Protein 6G4J (pdb70)

Sequence (395 aa):
MMNDALTSLACSLKPGTTIKGKWNGNTYTLRKQLGKGANGIVYLAETSDGHVALKVSDDSSLSSITSEVNVLKSFSKAQSVTMGPSFFDTDDAYIPSANTKVSSFYAMEYIKGPLLLKYVSSDKGAEWIPVLMIQLLSSSLSVLHQQGWIFGDLKPDNLIVTGPPARIRCIDVGGTTKEGRAIKEYTEFYDRGYWGYGTRKAEPSYDLFAVAMIMINSVHKKEFKKTNQPKEQLRSLIEGNPLLQKYKKALFSALNGDYQSADEMKKDMLDAGQKAAQPEKVEMYIKNLQDDSSAVVRDYAAAALGKIGDERAVEPLIKALKDEDEYVRQSAAWALGEIGDERAVEPLIKALKDEDPSSVRLTAAEALGQIGGERVRAAMEKLAETGTGFARKVAVNYLETH

Organism: Bacillus subtilis (strain 168) (NCBI:txid224308)

InterPro domains:
  IPR000719 Protein kinase domain [PF00069] (28-239)
  IPR000719 Protein kinase domain [PS50011] (28-286)
  IPR000719 Protein kinase domain [SM00220] (28-265)
  IPR011009 Protein kinase-like domain superfamily [SSF56112] (14-235)
  IPR017441 Protein kinase, ATP binding site [PS00107] (34-55)

Secondary structure (DSSP, 8-state):
--SHHHHHHHHH--TT-EEE-TTT--EEEEEEEEEEETTEEEEEEEETTEEEEEEEES-HHHHHHHHHHHHHHHTSSS--SSPPEEEEEEEEETTTTEEEEEEEE------BHHHHHHHH-TTHHHHHHHHHHHHHHHHHHTTEE--S--GGGEEEETTTTEEEES--TT-EETTSB-----GGG-TTTTTS---B-SHHHHHHHHHHHHHHHHH-S-----S-HHHHHHHHHHTSHHHHHTHHHHHHHHHT--SSHHHHHHHHHHHHHHHH-/-HHHHHHHHHTT-S-HHHHHHHHHHHHHH--GGGHHHHHHHTT-SSHHHHHHHHHHHHHH--GGGHHHHHHGGG-SSHHHHHHHHHHHHHH-SHHHHHHHHHHHHH--HHHHHHHHHHHHT-

B-factor: mean 32.66, std 12.81, range [15.78, 97.28]

GO terms:
  GO:0005515 protein binding (F, IPI)

Radius of gyration: 22.56 Å; Cα contacts (8 Å, |Δi|>4): 741; chains: 2; bounding box: 68×43×57 Å

Foldseek 3Di:
DPDPLQVLVVVQDDQQDWWAFPPPGWIWGFHAWDDDDPLFTWTFTAGPVGTWIKGKDLDPVQQVVQLVLLVLQVPDPDHAQEWHWDDKGWTQRVSSRGIMIMTTTHDDDAAFLLVVCVVPHLVCLLVQLLRNLVRQQSSVVVQKFQQADARVQWGWDDVVTHIHGNDSGQTDGQQDFRDDYDLLQALVNLPQDGRGRAQLRNLSSSLSRSLCSVVVDGDHADPCSVVVVVCSQCPDPVSVLLVVLSVCSSNVVDRGSVVSSVSSVVSVVVVVD/DCVLVVLLVQCVPPDPVSVLVSLQVLLVVLDPVCLVSLLVQCPPPDPSSVLSSLLSNLSNLPCVCLVSLLVQCPPPDVSSNVSSLVSLVSNDDDVSLVVLVVCCVPHDDRSVVSSVVVNVVD

Nearest PDB structures (foldseek):
  6g4j-assembly1_A  TM=1.004E+00  e=1.255E-56  Bacillus subtilis subsp. subtilis str. 168
  6vvg-assembly1_B  TM=7.452E-01  e=2.975E-10  Cydia pomonella granulosis virus (isolate Mexican)
  4n4s-assembly1_A  TM=6.468E-01  e=3.970E-10  Rattus norvegicus
  4h3p-assembly1_A  TM=6.764E-01  e=4.483E-09  Homo sapiens
  4y46-assembly1_A  TM=5.915E-01  e=5.298E-10  Homo sapiens

Structure (mmCIF, N/CA/C/O backbone):
data_6G4J
#
_entry.id   6G4J
#
_cell.length_a   67.690
_cell.length_b   122.870
_cell.length_c   50.570
_cell.angle_alpha   90.000
_cell.angle_beta   90.000
_cell.angle_gamma   90.000
#
_symmetry.space_group_name_H-M   'P 21 21 2'
#
loop_
_entity.id
_entity.type
_entity.pdbx_description
1 polymer 'Probable serine/threonine-protein kinase YabT'
2 polymer 'alphaREP bE8'
3 water water
#
loop_
_atom_site.group_PDB
_atom_site.id
_atom_site.type_symbol
_atom_site.label_atom_id
_atom_site.label_alt_id
_atom_site.label_comp_id
_atom_site.label_asym_id
_atom_site.label_entity_id
_atom_site.label_seq_id
_atom_site.pdbx_PDB_ins_code
_atom_site.Cartn_x
_atom_site.Cartn_y
_atom_site.Cartn_z
_atom_site.occupancy
_atom_site.B_iso_or_equiv
_atom_site.auth_seq_id
_atom_site.auth_comp_id
_atom_site.auth_asym_id
_atom_site.auth_atom_id
_atom_site.pdbx_PDB_model_num
ATOM 1 N N . MET A 1 1 ? 3.781 14.677 7.857 1.00 59.25 1 MET A N 1
ATOM 2 C CA . MET A 1 1 ? 2.594 14.465 8.674 1.00 74.00 1 MET A CA 1
ATOM 3 C C . MET A 1 1 ? 2.505 15.467 9.822 1.00 77.53 1 MET A C 1
ATOM 4 O O . MET A 1 1 ? 2.921 15.185 10.941 1.00 82.87 1 MET A O 1
ATOM 9 N N . MET A 1 2 ? 1.976 16.648 9.543 1.00 73.19 2 MET A N 1
ATOM 10 C CA . MET A 1 2 ? 1.509 17.502 10.622 1.00 74.85 2 MET A CA 1
ATOM 11 C C . MET A 1 2 ? 0.153 18.110 10.259 1.00 75.32 2 MET A C 1
ATOM 12 O O . MET A 1 2 ? -0.807 17.994 11.032 1.00 79.86 2 MET A O 1
ATOM 17 N N . ASN A 1 3 ? 0.066 18.756 9.099 1.00 64.93 3 ASN A N 1
ATOM 18 C CA . ASN A 1 3 ? -1.214 19.291 8.665 1.00 69.73 3 ASN A CA 1
ATOM 19 C C . ASN A 1 3 ? -1.968 18.240 7.858 1.00 67.74 3 ASN A C 1
ATOM 20 O O . ASN A 1 3 ? -1.461 17.138 7.655 1.00 64.25 3 ASN A O 1
ATOM 25 N N . ASP A 1 4 ? -3.170 18.583 7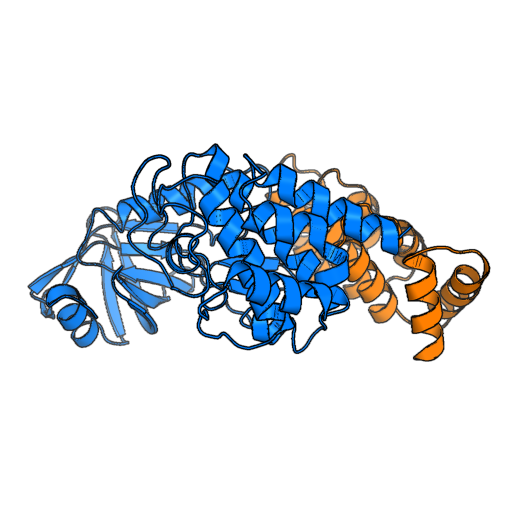.401 1.00 66.60 4 ASP A N 1
ATOM 26 C CA . ASP A 1 4 ? -3.992 17.653 6.628 1.00 65.75 4 ASP A CA 1
ATOM 27 C C . ASP A 1 4 ? -3.391 17.381 5.262 1.00 60.73 4 ASP A C 1
ATOM 28 O O . ASP A 1 4 ? -3.467 16.263 4.751 1.00 54.36 4 ASP A O 1
ATOM 33 N N . ALA A 1 5 ? -2.808 18.418 4.672 1.00 62.32 5 ALA A N 1
ATOM 34 C CA . ALA A 1 5 ? -2.231 18.318 3.338 1.00 61.94 5 ALA A CA 1
ATOM 35 C C . ALA A 1 5 ? -1.088 17.312 3.303 1.00 53.49 5 ALA A C 1
ATOM 36 O O . ALA A 1 5 ? -1.092 16.384 2.493 1.00 53.82 5 ALA A O 1
ATOM 38 N N . LEU A 1 6 ? -0.121 17.491 4.196 1.00 55.47 6 LEU A N 1
ATOM 39 C CA . LEU A 1 6 ? 1.076 16.660 4.202 1.00 53.93 6 LEU A CA 1
ATOM 40 C C . LEU A 1 6 ? 0.751 15.222 4.587 1.00 52.69 6 LEU A C 1
ATOM 41 O O . LEU A 1 6 ? 1.331 14.282 4.042 1.00 53.50 6 LEU A O 1
ATOM 46 N N . THR A 1 7 ? -0.177 15.047 5.522 1.00 55.48 7 THR A N 1
ATOM 47 C CA . THR A 1 7 ? -0.558 13.701 5.938 1.00 50.75 7 THR A CA 1
ATOM 48 C C . THR A 1 7 ? -1.285 12.984 4.803 1.00 49.78 7 THR A C 1
ATOM 49 O O . THR A 1 7 ? -1.065 11.794 4.572 1.00 50.81 7 THR A O 1
ATOM 53 N N . SER A 1 8 ? -2.141 13.714 4.091 1.00 49.00 8 SER A N 1
ATOM 54 C CA . SER A 1 8 ? -2.824 13.166 2.920 1.00 53.85 8 SER A CA 1
ATOM 55 C C . SER A 1 8 ? -1.822 12.857 1.813 1.00 51.29 8 SER A C 1
ATOM 56 O O . SER A 1 8 ? -1.967 11.868 1.097 1.00 51.17 8 SER A O 1
ATOM 59 N N . LEU A 1 9 ? -0.812 13.713 1.677 1.00 54.20 9 LEU A N 1
ATOM 60 C CA . LEU A 1 9 ? 0.285 13.478 0.738 1.00 51.89 9 LEU A CA 1
ATOM 61 C C . LEU A 1 9 ? 1.014 12.186 1.064 1.00 45.17 9 LEU A C 1
ATOM 62 O O . LEU A 1 9 ? 1.275 11.365 0.185 1.00 51.96 9 LEU A O 1
ATOM 67 N N . ALA A 1 10 ? 1.348 12.027 2.339 1.00 44.32 10 ALA A N 1
ATOM 68 C CA . ALA A 1 10 ? 2.062 10.856 2.820 1.00 48.76 10 ALA A CA 1
ATOM 69 C C . ALA A 1 10 ? 1.316 9.562 2.506 1.00 51.12 10 ALA A C 1
ATOM 70 O O . ALA A 1 10 ? 1.917 8.577 2.066 1.00 51.64 10 ALA A O 1
ATOM 72 N N . CYS A 1 11 ? 0.006 9.567 2.732 1.00 52.74 11 CYS A N 1
ATOM 73 C CA . CYS A 1 11 ? -0.811 8.396 2.439 1.00 52.50 11 CYS A CA 1
ATOM 74 C C . CYS A 1 11 ? -0.940 8.209 0.933 1.00 48.01 11 CYS A C 1
ATOM 75 O O . CYS A 1 11 ? -1.046 7.088 0.443 1.00 55.02 11 CYS A O 1
ATOM 78 N N . SER A 1 12 ? -0.908 9.317 0.201 1.00 49.96 12 SER A N 1
ATOM 79 C CA . SER A 1 12 ? -1.073 9.284 -1.248 1.00 51.94 12 SER A CA 1
ATOM 80 C C . SER A 1 12 ? 0.149 8.724 -1.979 1.00 52.69 12 SER A C 1
ATOM 81 O O . SER A 1 12 ? 0.020 7.850 -2.839 1.00 52.34 12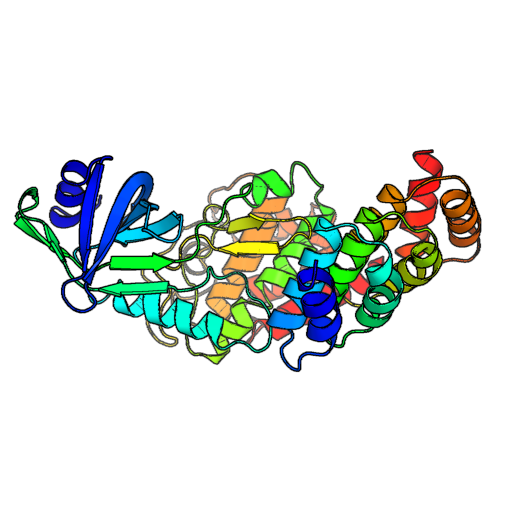 SER A O 1
ATOM 84 N N . LEU A 1 13 ? 1.331 9.230 -1.639 1.00 49.48 13 LEU A N 1
ATOM 85 C CA . LEU A 1 13 ? 2.552 8.863 -2.363 1.00 48.93 13 LEU A CA 1
ATOM 86 C C . LEU A 1 13 ? 3.060 7.479 -1.964 1.00 45.89 13 LEU A C 1
ATOM 87 O O . LEU A 1 13 ? 3.388 7.241 -0.806 1.00 52.63 13 LEU A O 1
ATOM 92 N N . LYS A 1 14 ? 3.123 6.576 -2.937 1.00 44.13 14 LYS A N 1
ATOM 93 C CA . LYS A 1 14 ? 3.526 5.195 -2.699 1.00 44.59 14 LYS A CA 1
ATOM 94 C C . LYS A 1 14 ? 4.777 4.861 -3.498 1.00 38.61 14 LYS A C 1
ATOM 95 O O . LYS A 1 14 ? 5.074 5.529 -4.484 1.00 37.58 14 LYS A O 1
ATOM 101 N N . PRO A 1 15 ? 5.530 3.836 -3.069 1.00 37.61 15 PRO A N 1
ATOM 102 C CA . PRO A 1 15 ? 6.573 3.317 -3.954 1.00 34.34 15 PRO A CA 1
ATOM 103 C C . PRO A 1 15 ? 5.980 2.975 -5.311 1.00 38.84 15 PRO A C 1
ATOM 104 O O . PRO A 1 15 ? 4.897 2.381 -5.377 1.00 37.48 15 PRO A O 1
ATOM 108 N N . GLY A 1 16 ? 6.661 3.376 -6.377 1.00 34.70 16 GLY A N 1
ATOM 109 C CA . GLY A 1 16 ? 6.129 3.215 -7.714 1.00 36.01 16 GLY A CA 1
ATOM 110 C C . GLY A 1 16 ? 5.469 4.474 -8.244 1.00 34.04 16 GLY A C 1
ATOM 111 O O . GLY A 1 16 ? 5.352 4.651 -9.454 1.00 37.13 16 GLY A O 1
ATOM 112 N N . THR A 1 17 ? 5.023 5.345 -7.345 1.00 36.44 17 THR A N 1
ATOM 113 C CA . THR A 1 17 ? 4.447 6.621 -7.760 1.00 35.14 17 THR A CA 1
ATOM 114 C C . THR A 1 17 ? 5.474 7.417 -8.551 1.00 36.18 17 THR A C 1
ATOM 115 O O . THR A 1 17 ? 6.651 7.471 -8.188 1.00 30.54 17 THR A O 1
ATOM 119 N N . THR A 1 18 ? 5.030 8.018 -9.644 1.00 35.31 18 THR A N 1
ATOM 120 C CA . THR A 1 18 ? 5.885 8.901 -10.406 1.00 30.64 18 THR A CA 1
ATOM 121 C C . THR A 1 18 ? 5.427 10.334 -10.219 1.00 37.41 18 THR A C 1
ATOM 122 O O . THR A 1 18 ? 4.227 10.621 -10.168 1.00 35.10 18 THR A O 1
ATOM 126 N N . ILE A 1 19 ? 6.400 11.223 -10.085 1.00 27.54 19 ILE A N 1
ATOM 127 C CA . ILE A 1 19 ? 6.135 12.645 -9.998 1.00 29.88 19 ILE A CA 1
ATOM 128 C C . ILE A 1 19 ? 6.885 13.311 -11.131 1.00 27.72 19 ILE A C 1
ATOM 129 O O . ILE A 1 19 ? 8.081 13.134 -11.260 1.00 28.52 19 ILE A O 1
ATOM 134 N N . LYS A 1 20 ? 6.169 14.049 -11.974 1.00 28.01 20 LYS A N 1
ATOM 135 C CA . LYS A 1 20 ? 6.810 14.772 -13.065 1.00 25.67 20 LYS A CA 1
ATOM 136 C C . LYS A 1 20 ? 6.730 16.266 -12.812 1.00 27.30 20 LYS A C 1
ATOM 137 O O . LYS A 1 20 ? 5.665 16.802 -12.496 1.00 27.27 20 LYS A O 1
ATOM 143 N N . GLY A 1 21 ? 7.869 16.934 -12.944 1.00 23.72 21 GLY A N 1
ATOM 144 C CA . GLY A 1 21 ? 7.936 18.365 -12.721 1.00 25.64 21 GLY A CA 1
ATOM 145 C C . GLY A 1 21 ? 7.194 19.131 -13.804 1.00 23.16 21 GLY A C 1
ATOM 146 O O . GLY A 1 21 ? 7.357 18.873 -15.000 1.00 24.53 21 GLY A O 1
ATOM 147 N N . LYS A 1 22 ? 6.374 20.075 -13.362 1.00 21.98 22 LYS A N 1
ATOM 148 C CA . LYS A 1 22 ? 5.570 20.922 -14.239 1.00 26.17 22 LYS A CA 1
ATOM 149 C C . LYS A 1 22 ? 6.395 21.763 -15.205 1.00 25.80 22 LYS A C 1
ATOM 150 O O . LYS A 1 22 ? 6.092 21.822 -16.407 1.00 29.51 22 LYS A O 1
ATOM 156 N N . TRP A 1 23 ? 7.432 22.416 -14.686 1.00 22.36 23 TRP A N 1
ATOM 157 C CA . TRP A 1 23 ? 8.204 23.383 -15.456 1.00 24.09 23 TRP A CA 1
ATOM 158 C C . TRP A 1 23 ? 9.392 22.798 -16.209 1.00 25.38 23 TRP A C 1
ATOM 159 O O . TRP A 1 23 ? 9.739 23.278 -17.287 1.00 26.53 23 TRP A O 1
ATOM 170 N N . ASN A 1 24 ? 10.045 21.793 -15.635 1.00 22.50 24 ASN A N 1
ATOM 171 C CA . ASN A 1 24 ? 11.286 21.274 -16.223 1.00 22.41 24 ASN A CA 1
ATOM 172 C C . ASN A 1 24 ? 11.104 19.880 -16.798 1.00 23.30 24 ASN A C 1
ATOM 173 O O . ASN A 1 24 ? 11.928 19.414 -17.596 1.00 26.76 24 ASN A O 1
ATOM 178 N N . GLY A 1 25 ? 10.061 19.194 -16.353 1.00 23.11 25 GLY A N 1
ATOM 179 C CA . GLY A 1 25 ? 9.644 17.948 -16.969 1.00 25.36 25 GLY A CA 1
ATOM 180 C C . GLY A 1 25 ? 10.411 16.710 -16.550 1.00 27.37 25 GLY A C 1
ATOM 181 O O . GLY A 1 25 ? 10.313 15.674 -17.205 1.00 28.65 25 GLY A O 1
ATOM 182 N N . ASN A 1 26 ? 11.174 16.800 -15.464 1.00 24.28 26 ASN A N 1
ATOM 183 C CA . ASN A 1 26 ? 11.863 15.613 -14.976 1.00 22.42 26 ASN A CA 1
ATOM 184 C C . ASN A 1 26 ? 10.931 14.667 -14.238 1.00 24.52 26 ASN A C 1
ATOM 185 O O . ASN A 1 26 ? 10.052 15.089 -13.484 1.00 22.95 26 ASN A O 1
ATOM 190 N N . THR A 1 27 ? 11.126 13.369 -14.455 1.00 26.44 27 THR A N 1
ATOM 191 C CA . THR A 1 27 ? 10.303 12.371 -13.790 1.00 25.18 27 THR A CA 1
ATOM 192 C C . THR A 1 27 ? 11.074 11.670 -12.676 1.00 26.84 27 THR A C 1
ATOM 193 O O . THR A 1 27 ? 12.220 11.244 -12.850 1.00 27.00 27 THR A O 1
ATOM 197 N N . TYR A 1 28 ? 10.423 11.577 -11.524 1.00 28.44 28 TYR A N 1
ATOM 198 C CA . TYR A 1 28 ? 10.990 10.936 -10.352 1.00 29.29 28 TYR A CA 1
ATOM 199 C C . TYR A 1 28 ? 10.088 9.781 -9.949 1.00 30.75 28 TYR A C 1
ATOM 200 O O . TYR A 1 28 ? 8.891 9.966 -9.745 1.00 30.06 28 TYR A O 1
ATOM 209 N N . THR A 1 29 ? 10.657 8.586 -9.850 1.00 27.56 29 THR A N 1
ATOM 210 C CA . THR A 1 29 ? 9.885 7.441 -9.385 1.00 28.55 29 THR A CA 1
ATOM 211 C C . THR A 1 29 ? 10.256 7.119 -7.946 1.00 28.59 29 THR A C 1
ATOM 212 O O . THR A 1 29 ? 11.409 6.783 -7.653 1.00 28.90 29 THR A O 1
ATOM 216 N N . LEU A 1 30 ? 9.279 7.241 -7.054 1.00 26.92 30 LEU A N 1
ATOM 217 C CA . LEU A 1 30 ? 9.505 7.035 -5.629 1.00 29.20 30 LEU A CA 1
ATOM 218 C C . LEU A 1 30 ? 9.833 5.574 -5.353 1.00 32.15 30 LEU A C 1
ATOM 219 O O . LEU A 1 30 ? 9.164 4.680 -5.868 1.00 33.46 30 LEU A O 1
ATOM 224 N N . ARG A 1 31 ? 10.860 5.338 -4.544 1.00 28.15 31 ARG A N 1
ATOM 225 C CA . ARG A 1 31 ? 11.265 3.971 -4.222 1.00 30.64 31 ARG A CA 1
ATOM 226 C C . ARG A 1 31 ? 10.935 3.625 -2.776 1.00 37.36 31 ARG A C 1
ATOM 227 O O . ARG A 1 31 ? 10.350 2.577 -2.503 1.00 40.37 31 ARG A O 1
ATOM 235 N N . LYS A 1 32 ? 11.293 4.506 -1.848 1.00 29.06 32 LYS A N 1
ATOM 236 C CA . LYS A 1 32 ? 10.908 4.319 -0.452 1.00 33.34 32 LYS A CA 1
ATOM 237 C C . LYS A 1 32 ? 10.970 5.631 0.312 1.00 31.13 32 LYS A C 1
ATOM 238 O O . LYS A 1 32 ? 11.721 6.537 -0.050 1.00 29.04 32 LYS A O 1
ATOM 244 N N . GLN A 1 33 ? 10.159 5.737 1.357 1.00 30.68 33 GLN A N 1
ATOM 245 C CA . GLN A 1 33 ? 10.165 6.930 2.188 1.00 30.70 33 GLN A CA 1
ATOM 246 C C . GLN A 1 33 ? 11.397 6.924 3.082 1.00 36.49 33 GLN A C 1
ATOM 247 O O . GLN A 1 33 ? 11.705 5.921 3.721 1.00 34.07 33 GLN A O 1
ATOM 253 N N . LEU A 1 34 ? 12.106 8.046 3.111 1.00 28.94 34 LEU A N 1
ATOM 254 C CA . LEU A 1 34 ? 13.271 8.202 3.974 1.00 28.60 34 LEU A CA 1
ATOM 255 C C . LEU A 1 34 ? 12.948 8.950 5.258 1.00 33.10 34 LEU A C 1
ATOM 256 O O . LEU A 1 34 ? 13.610 8.759 6.276 1.00 39.28 34 LEU A O 1
ATOM 261 N N . GLY A 1 35 ? 11.947 9.820 5.208 1.00 34.71 35 GLY A N 1
ATOM 262 C CA . GLY A 1 35 ? 11.695 10.726 6.315 1.00 38.76 35 GLY A CA 1
ATOM 263 C C . GLY A 1 35 ? 10.435 11.552 6.156 1.00 35.86 35 GLY A C 1
ATOM 264 O O . GLY A 1 35 ? 9.938 11.745 5.047 1.00 35.07 35 GLY A O 1
ATOM 265 N N . LYS A 1 36 ? 9.941 12.057 7.282 1.00 36.46 36 LYS A N 1
ATOM 266 C CA . LYS A 1 36 ? 8.605 12.627 7.377 1.00 44.46 36 LYS A CA 1
ATOM 267 C C . LYS A 1 36 ? 8.597 13.700 8.457 1.00 47.55 36 LYS A C 1
ATOM 268 O O . LYS A 1 36 ? 9.087 13.472 9.562 1.00 47.98 36 LYS A O 1
ATOM 274 N N . GLY A 1 37 ? 8.052 14.870 8.147 1.00 45.62 37 GLY A N 1
ATOM 275 C CA . GLY A 1 37 ? 8.050 15.957 9.112 1.00 50.21 37 GLY A CA 1
ATOM 276 C C . GLY A 1 37 ? 7.166 17.127 8.727 1.00 45.11 37 GLY A C 1
ATOM 277 O O . GLY A 1 37 ? 6.441 17.066 7.737 1.00 46.38 37 GLY A O 1
ATOM 278 N N . ALA A 1 38 ? 7.234 18.194 9.517 1.00 43.39 38 ALA A N 1
ATOM 279 C CA . ALA A 1 38 ? 6.420 19.384 9.289 1.00 45.17 38 ALA A CA 1
ATOM 280 C C . ALA A 1 38 ? 6.779 20.064 7.973 1.00 41.75 38 ALA A C 1
ATOM 281 O O . ALA A 1 38 ? 5.912 20.614 7.290 1.00 42.83 38 ALA A O 1
ATOM 283 N N . ASN A 1 39 ? 8.061 20.015 7.624 1.00 36.84 39 ASN A N 1
ATOM 284 C CA . ASN A 1 39 ? 8.575 20.661 6.421 1.00 34.10 39 ASN A CA 1
ATOM 285 C C . ASN A 1 39 ? 8.390 19.849 5.133 1.00 38.89 39 ASN A C 1
ATOM 286 O O . ASN A 1 39 ? 8.709 20.329 4.046 1.00 36.22 39 ASN A O 1
ATOM 291 N N . GLY A 1 40 ? 7.901 18.618 5.244 1.00 32.14 40 GLY A N 1
ATOM 292 C CA . GLY A 1 40 ? 7.700 17.800 4.063 1.00 28.95 40 GLY A CA 1
ATOM 293 C C . GLY A 1 40 ? 8.062 16.334 4.225 1.00 28.65 40 GLY A C 1
ATOM 294 O O . GLY A 1 40 ? 8.470 15.890 5.295 1.00 34.68 40 GLY A O 1
ATOM 295 N N . ILE A 1 41 ? 7.895 15.583 3.146 1.00 27.25 41 ILE A N 1
ATOM 296 C CA . ILE A 1 41 ? 8.203 14.158 3.133 1.00 27.73 41 ILE A CA 1
ATOM 297 C C . ILE A 1 41 ? 9.387 13.900 2.212 1.00 29.86 41 ILE A C 1
ATOM 298 O O . ILE A 1 41 ? 9.431 14.435 1.105 1.00 27.02 41 ILE A O 1
ATOM 303 N N . VAL A 1 42 ? 10.338 13.083 2.659 1.00 25.56 42 VAL A N 1
ATOM 304 C CA . VAL A 1 42 ? 11.527 12.804 1.860 1.00 24.60 42 VAL A CA 1
ATOM 305 C C . VAL A 1 42 ? 11.540 11.361 1.374 1.00 31.68 42 VAL A C 1
ATOM 306 O O . VAL A 1 42 ? 11.376 10.432 2.166 1.00 29.26 42 VAL A O 1
ATOM 310 N N . TYR A 1 43 ? 11.739 11.190 0.070 1.00 24.19 43 TYR A N 1
ATOM 311 C CA . TYR A 1 43 ? 11.802 9.868 -0.557 1.00 25.78 43 TYR A CA 1
ATOM 312 C C . TYR A 1 43 ? 13.140 9.592 -1.215 1.00 26.55 43 TYR A C 1
ATOM 313 O O . TYR A 1 43 ? 13.797 10.499 -1.714 1.00 24.72 43 TYR A O 1
ATOM 322 N N . LEU A 1 44 ? 13.531 8.324 -1.235 1.00 23.42 44 LEU A N 1
ATOM 323 C CA . LEU A 1 44 ? 14.499 7.873 -2.207 1.00 23.74 44 LEU A CA 1
ATOM 324 C C . LEU A 1 44 ? 13.765 7.745 -3.525 1.00 25.85 44 LEU A C 1
ATOM 325 O O . LEU A 1 44 ? 12.738 7.065 -3.598 1.00 28.59 44 LEU A O 1
ATOM 330 N N . ALA A 1 45 ? 14.263 8.414 -4.557 1.00 22.49 45 ALA A N 1
ATOM 331 C CA . ALA A 1 45 ? 13.582 8.390 -5.847 1.00 24.12 45 ALA A CA 1
ATOM 332 C C . ALA A 1 45 ? 14.551 8.076 -6.956 1.00 27.21 45 ALA A C 1
ATOM 333 O O . ALA A 1 45 ? 15.727 8.431 -6.886 1.00 27.20 45 ALA A O 1
ATOM 335 N N . GLU A 1 46 ? 14.050 7.410 -7.989 1.00 28.09 46 GLU A N 1
ATOM 336 C CA . GLU A 1 46 ? 14.886 7.057 -9.115 1.00 34.07 46 GLU A CA 1
ATOM 337 C C . GLU A 1 46 ? 14.610 7.980 -10.284 1.00 31.81 46 GLU A C 1
ATOM 338 O O . GLU A 1 46 ? 13.456 8.333 -10.552 1.00 32.45 46 GLU A O 1
ATOM 344 N N . THR A 1 47 ? 15.687 8.381 -10.955 1.00 33.53 47 THR A N 1
ATOM 345 C CA . THR A 1 47 ? 15.621 9.163 -12.176 1.00 34.98 47 THR A CA 1
ATOM 346 C C . THR A 1 47 ? 16.223 8.344 -13.311 1.00 39.73 47 THR A C 1
ATOM 347 O O . THR A 1 47 ? 16.660 7.216 -13.099 1.00 41.27 47 THR A O 1
ATOM 351 N N . SER A 1 48 ? 16.267 8.908 -14.510 1.00 44.14 48 SER A N 1
ATOM 352 C CA . SER A 1 48 ? 16.931 8.227 -15.614 1.00 47.92 48 SER A CA 1
ATOM 353 C C . SER A 1 48 ? 18.446 8.222 -15.413 1.00 51.08 48 SER A C 1
ATOM 354 O O . SER A 1 48 ? 19.152 7.416 -16.013 1.00 60.60 48 SER A O 1
ATOM 357 N N . ASP A 1 49 ? 18.941 9.116 -14.560 1.00 48.85 49 ASP A N 1
ATOM 358 C CA . ASP A 1 49 ? 20.379 9.249 -14.341 1.00 52.98 49 ASP A CA 1
ATOM 359 C C . ASP A 1 49 ? 20.847 8.719 -12.985 1.00 49.37 49 ASP A C 1
ATOM 360 O O . ASP A 1 49 ? 21.967 9.000 -12.566 1.00 57.59 49 ASP A O 1
ATOM 365 N N . GLY A 1 50 ? 20.001 7.959 -12.301 1.00 39.85 50 GLY A N 1
ATOM 366 C CA . GLY A 1 50 ? 20.375 7.403 -11.013 1.00 39.57 50 GLY A CA 1
ATOM 367 C C . GLY A 1 50 ? 19.369 7.678 -9.912 1.00 36.67 50 GLY A C 1
ATOM 368 O O . GLY A 1 50 ? 18.167 7.733 -10.162 1.00 44.57 50 GLY A O 1
ATOM 369 N N . HIS A 1 51 ? 19.856 7.845 -8.689 1.00 35.85 51 HIS A N 1
ATOM 370 C CA . HIS A 1 51 ? 18.964 8.042 -7.555 1.00 32.45 51 HIS A CA 1
ATOM 371 C C . HIS A 1 51 ? 19.184 9.396 -6.890 1.00 28.13 51 HIS A C 1
ATOM 372 O O . HIS A 1 51 ? 20.281 9.960 -6.934 1.00 29.79 51 HIS A O 1
ATOM 379 N N . VAL A 1 52 ? 18.120 9.924 -6.295 1.00 25.72 52 VAL A N 1
ATOM 380 C CA . VAL A 1 52 ? 18.183 11.190 -5.579 1.00 23.41 52 VAL A CA 1
ATOM 381 C C . VAL A 1 52 ? 17.349 11.089 -4.320 1.00 23.11 52 VAL A C 1
ATOM 382 O O . VAL A 1 52 ? 16.517 10.182 -4.181 1.00 23.62 52 VAL A O 1
ATOM 386 N N . ALA A 1 53 ? 17.561 12.019 -3.397 1.00 20.54 53 ALA A N 1
ATOM 387 C CA . ALA A 1 53 ? 16.592 12.220 -2.326 1.00 22.03 53 ALA A CA 1
ATOM 388 C C . ALA A 1 53 ? 15.652 13.332 -2.763 1.00 23.49 53 ALA A C 1
ATOM 389 O O . ALA A 1 53 ? 16.094 14.403 -3.187 1.00 22.79 53 ALA A O 1
ATOM 391 N N . LEU A 1 54 ? 14.360 13.051 -2.677 1.00 20.82 54 LEU A N 1
ATOM 392 C CA . LEU A 1 54 ? 13.319 13.966 -3.137 1.00 19.82 54 LEU A CA 1
ATOM 393 C C . LEU A 1 54 ? 12.471 14.442 -1.964 1.00 21.63 54 LEU A C 1
ATOM 394 O O . LEU A 1 54 ? 11.862 13.628 -1.274 1.00 24.26 54 LEU A O 1
ATOM 399 N N . LYS A 1 55 ? 12.442 15.751 -1.718 1.00 22.07 55 LYS A N 1
ATOM 400 C CA . LYS A 1 55 ? 11.608 16.285 -0.639 1.00 21.90 55 LYS A CA 1
ATOM 401 C C . LYS A 1 55 ? 10.378 16.926 -1.244 1.00 21.40 55 LYS A C 1
ATOM 402 O O . LYS A 1 55 ? 10.505 17.729 -2.166 1.00 21.05 55 LYS A O 1
ATOM 408 N N . VAL A 1 56 ? 9.197 16.560 -0.737 1.00 22.57 56 VAL A N 1
ATOM 409 C CA . VAL A 1 56 ? 7.925 17.005 -1.298 1.00 24.22 56 VAL A CA 1
ATOM 410 C C . VAL A 1 56 ? 7.106 17.687 -0.205 1.00 24.06 56 VAL A C 1
ATOM 411 O O . VAL A 1 56 ? 7.049 17.193 0.919 1.00 25.30 56 VAL A O 1
ATOM 415 N N . SER A 1 57 ? 6.505 18.829 -0.531 1.00 22.09 57 SER A N 1
ATOM 416 C CA . SER A 1 57 ? 5.621 19.529 0.400 1.00 25.20 57 SER A CA 1
ATOM 417 C C . SER A 1 57 ? 4.489 20.225 -0.329 1.00 26.49 57 SER A C 1
ATOM 418 O O . SER A 1 57 ? 4.574 20.481 -1.527 1.00 26.74 57 SER A O 1
ATOM 421 N N . ASP A 1 58 ? 3.426 20.541 0.403 1.00 28.31 58 ASP A N 1
ATOM 422 C CA . ASP A 1 58 ? 2.390 21.402 -0.135 1.00 29.89 58 ASP A CA 1
ATOM 423 C C . ASP A 1 58 ? 2.801 22.870 0.009 1.00 28.44 58 ASP A C 1
ATOM 424 O O . ASP A 1 58 ? 2.184 23.757 -0.572 1.00 32.89 58 ASP A O 1
ATOM 429 N N . ASP A 1 59 ? 3.851 23.123 0.778 1.00 26.71 59 ASP A N 1
ATOM 430 C CA . ASP A 1 59 ? 4.273 24.488 1.068 1.00 26.58 59 ASP A CA 1
ATOM 431 C C . ASP A 1 59 ? 5.419 24.925 0.156 1.00 26.67 59 ASP A C 1
ATOM 432 O O . ASP A 1 59 ? 6.582 24.655 0.450 1.00 26.44 59 ASP A O 1
ATOM 437 N N . SER A 1 60 ? 5.076 25.617 -0.930 1.00 28.08 60 SER A N 1
ATOM 438 C CA A SER A 1 60 ? 6.066 26.086 -1.897 0.65 25.76 60 SER A CA 1
ATOM 439 C CA B SER A 1 60 ? 6.064 26.077 -1.897 0.35 25.80 60 SER A CA 1
ATOM 440 C C . SER A 1 60 ? 7.073 27.041 -1.275 1.00 27.46 60 SER A C 1
ATOM 441 O O . SER A 1 60 ? 8.226 27.085 -1.682 1.00 23.41 60 SER A O 1
ATOM 446 N N . LEU A 1 61 ? 6.634 27.824 -0.295 1.00 24.16 61 LEU A N 1
ATOM 447 C CA . LEU A 1 61 ? 7.528 28.772 0.343 1.00 23.97 61 LEU A CA 1
ATOM 448 C C . LEU A 1 61 ? 8.673 28.069 1.063 1.00 23.54 61 LEU A C 1
ATOM 449 O O . LEU A 1 61 ? 9.823 28.503 0.964 1.00 23.53 61 LEU A O 1
ATOM 454 N N . SER A 1 62 ? 8.370 26.995 1.794 1.00 24.37 62 SER A N 1
ATOM 455 C CA A SER A 1 62 ? 9.428 26.318 2.543 0.65 22.76 62 SER A CA 1
ATOM 456 C CA B SER A 1 62 ? 9.384 26.253 2.542 0.35 22.83 62 SER A CA 1
ATOM 457 C C . SER A 1 62 ? 10.333 25.532 1.595 1.00 21.17 62 SER A C 1
ATOM 458 O O . SER A 1 62 ? 11.536 25.463 1.820 1.00 20.35 62 SER A O 1
ATOM 463 N N . ILE A 1 63 ? 9.764 24.980 0.525 1.00 22.98 63 ILE A N 1
ATOM 464 C CA . ILE A 1 63 ? 10.567 24.303 -0.491 1.00 20.77 63 ILE A CA 1
ATOM 465 C C . ILE A 1 63 ? 11.549 25.287 -1.117 1.00 20.04 63 ILE A C 1
ATOM 466 O O . ILE A 1 63 ? 12.745 24.998 -1.212 1.00 21.50 63 ILE A O 1
ATOM 471 N N . THR A 1 64 ? 11.070 26.468 -1.505 1.00 20.27 64 THR A N 1
ATOM 472 C CA . THR A 1 64 ? 11.960 27.472 -2.090 1.00 20.31 64 THR A CA 1
ATOM 473 C C . THR A 1 64 ? 13.064 27.904 -1.137 1.00 16.42 64 THR A C 1
ATOM 474 O O . THR A 1 64 ? 14.225 28.058 -1.535 1.00 21.49 64 THR A O 1
ATOM 478 N N . SER A 1 65 ? 12.695 28.091 0.130 1.00 20.10 65 SER A N 1
ATOM 479 C CA . SER A 1 65 ? 13.664 28.432 1.154 1.00 19.88 65 SER A CA 1
ATOM 480 C C . SER A 1 65 ? 14.787 27.388 1.243 1.00 20.68 65 SER A C 1
ATOM 481 O O . SER A 1 65 ? 15.968 27.724 1.213 1.00 22.40 65 SER A O 1
ATOM 484 N N . GLU A 1 66 ? 14.404 26.118 1.326 1.00 19.37 66 GLU A N 1
ATOM 485 C CA . GLU A 1 66 ? 15.385 25.045 1.437 1.00 18.95 66 GLU A CA 1
ATOM 486 C C . GLU A 1 66 ? 16.266 24.939 0.204 1.00 18.08 66 GLU A C 1
ATOM 487 O O . GLU A 1 66 ? 17.464 24.688 0.314 1.00 19.24 66 GLU A O 1
ATOM 493 N N . VAL A 1 67 ? 15.669 25.129 -0.964 1.00 20.29 67 VAL A N 1
ATOM 494 C CA . VAL A 1 67 ? 16.446 25.155 -2.200 1.00 19.12 67 VAL A CA 1
ATOM 495 C C . VAL A 1 67 ? 17.504 26.248 -2.137 1.00 19.61 67 VAL A C 1
ATOM 496 O O . VAL A 1 67 ? 18.662 26.027 -2.481 1.00 18.48 67 VAL A O 1
ATOM 500 N N . ASN A 1 68 ? 17.124 27.428 -1.666 1.00 19.82 68 ASN A N 1
ATOM 501 C CA . ASN A 1 68 ? 18.101 28.509 -1.617 1.00 20.41 68 ASN A CA 1
ATOM 502 C C . ASN A 1 68 ? 19.188 28.260 -0.576 1.00 21.30 68 ASN A C 1
ATOM 503 O O . ASN A 1 68 ? 20.331 28.675 -0.745 1.00 21.90 68 ASN A O 1
ATOM 508 N N . VAL A 1 69 ? 18.850 27.547 0.490 1.00 19.77 69 VAL A N 1
ATOM 509 C CA . VAL A 1 69 ? 19.869 27.127 1.441 1.00 21.91 69 VAL A CA 1
ATOM 510 C C . VAL A 1 69 ? 20.896 26.184 0.791 1.00 22.30 69 VAL A C 1
ATOM 511 O O . VAL A 1 69 ? 22.098 26.361 0.947 1.00 22.64 69 VAL A O 1
ATOM 515 N N . LEU A 1 70 ? 20.418 25.190 0.048 1.00 18.36 70 LEU A N 1
ATOM 516 C CA . LEU A 1 70 ? 21.323 24.265 -0.610 1.00 19.69 70 LEU A CA 1
ATOM 517 C C . LEU A 1 70 ? 22.176 24.997 -1.644 1.00 23.47 70 LEU A C 1
ATOM 518 O O . LEU A 1 70 ? 23.368 24.714 -1.783 1.00 21.69 70 LEU A O 1
ATOM 523 N N . LYS A 1 71 ? 21.565 25.939 -2.358 1.00 21.29 71 LYS A N 1
ATOM 524 C CA . LYS A 1 71 ? 22.312 26.738 -3.329 1.00 21.28 71 LYS A CA 1
ATOM 525 C C . LYS A 1 71 ? 23.378 27.583 -2.630 1.00 25.24 71 LYS A C 1
ATOM 526 O O . LYS A 1 71 ? 24.474 27.789 -3.173 1.00 26.07 71 LYS A O 1
ATOM 532 N N . SER A 1 72 ? 23.079 28.042 -1.418 1.00 24.79 72 SER A N 1
ATOM 533 C CA . SER A 1 72 ? 24.055 28.810 -0.648 1.00 23.61 72 SER A CA 1
ATOM 534 C C . SER A 1 72 ? 25.272 27.966 -0.287 1.00 27.37 72 SER A C 1
ATOM 535 O O . SER A 1 72 ? 26.406 28.436 -0.389 1.00 28.50 72 SER A O 1
ATOM 538 N N . PHE A 1 73 ? 25.035 26.724 0.137 1.00 23.95 73 PHE A N 1
ATOM 539 C CA . PHE A 1 73 ? 26.123 25.787 0.401 1.00 27.55 73 PHE A CA 1
ATOM 540 C C . PHE A 1 73 ? 26.973 25.606 -0.842 1.00 31.54 73 PHE A C 1
ATOM 541 O O . PHE A 1 73 ? 28.195 25.604 -0.766 1.00 33.49 73 PHE A O 1
ATOM 549 N N . SER A 1 74 ? 26.313 25.447 -1.988 1.00 30.91 74 SER A N 1
ATOM 550 C CA . SER A 1 74 ? 26.997 25.073 -3.222 1.00 32.79 74 SER A CA 1
ATOM 551 C C . SER A 1 74 ? 27.892 26.203 -3.735 1.00 33.95 74 SER A C 1
ATOM 552 O O . SER A 1 74 ? 28.766 25.976 -4.578 1.00 38.18 74 SER A O 1
ATOM 555 N N . LYS A 1 75 ? 27.700 27.408 -3.212 1.00 30.49 75 LYS A N 1
ATOM 556 C CA . LYS A 1 75 ? 28.519 28.543 -3.633 1.00 37.72 75 LYS A CA 1
ATOM 557 C C . LYS A 1 75 ? 29.842 28.633 -2.872 1.00 40.33 75 LYS A C 1
ATOM 558 O O . LYS A 1 75 ? 30.707 29.445 -3.214 1.00 42.51 75 LYS A O 1
ATOM 564 N N . ALA A 1 76 ? 30.004 27.805 -1.845 1.00 32.87 76 ALA A N 1
ATOM 565 C CA . ALA A 1 76 ? 31.225 27.821 -1.043 1.00 30.01 76 ALA A CA 1
ATOM 566 C C . ALA A 1 76 ? 32.439 27.443 -1.888 1.00 30.33 76 ALA A C 1
ATOM 567 O O . ALA A 1 76 ? 32.316 26.693 -2.852 1.00 31.30 76 ALA A O 1
ATOM 569 N N . GLN A 1 77 ? 33.599 27.975 -1.506 1.00 35.38 77 GLN A N 1
ATOM 570 C CA . GLN A 1 77 ? 34.866 27.704 -2.188 1.00 35.24 77 GLN A CA 1
ATOM 571 C C . GLN A 1 77 ? 35.483 26.388 -1.720 1.00 36.35 77 GLN A C 1
ATOM 572 O O . GLN A 1 77 ? 36.600 26.037 -2.110 1.00 42.61 77 GLN A O 1
ATOM 578 N N . SER A 1 78 ? 34.768 25.670 -0.863 1.00 31.49 78 SER A N 1
ATOM 579 C CA . SER A 1 78 ? 35.280 24.427 -0.314 1.00 29.43 78 SER A CA 1
ATOM 580 C C . SER A 1 78 ? 34.120 23.464 -0.147 1.00 27.34 78 SER A C 1
ATOM 581 O O . SER A 1 78 ? 32.975 23.831 -0.396 1.00 25.67 78 SER A O 1
ATOM 584 N N . VAL A 1 79 ? 34.396 22.229 0.247 1.00 26.44 79 VAL A N 1
ATOM 585 C CA . VAL A 1 79 ? 33.287 21.311 0.452 1.00 26.56 79 VAL A CA 1
ATOM 586 C C . VAL A 1 79 ? 32.549 21.724 1.730 1.00 24.55 79 VAL A C 1
ATOM 587 O O . VAL A 1 79 ? 33.099 22.391 2.609 1.00 25.64 79 VAL A O 1
ATOM 591 N N . THR A 1 80 ? 31.282 21.346 1.804 1.00 22.29 80 THR A N 1
ATOM 592 C CA . THR A 1 80 ? 30.472 21.622 2.971 1.00 21.91 80 THR A CA 1
ATOM 593 C C . THR A 1 80 ? 29.666 20.384 3.297 1.00 21.71 80 THR A C 1
ATOM 594 O O . THR A 1 80 ? 29.624 19.428 2.522 1.00 23.77 80 THR A O 1
ATOM 598 N N . MET A 1 81 ? 28.985 20.438 4.434 1.00 20.75 81 MET A N 1
ATOM 599 C CA . MET A 1 81 ? 28.161 19.327 4.886 1.00 20.18 81 MET A CA 1
ATOM 600 C C . MET A 1 81 ? 26.857 19.145 4.102 1.00 21.60 81 MET A C 1
ATOM 601 O O . MET A 1 81 ? 26.205 18.114 4.233 1.00 22.03 81 MET A O 1
ATOM 606 N N . GLY A 1 82 ? 26.462 20.128 3.299 1.00 19.56 82 GLY A N 1
ATOM 607 C CA . GLY A 1 82 ? 25.138 20.075 2.685 1.00 20.41 82 GLY A CA 1
ATOM 608 C C . GLY A 1 82 ? 25.112 19.114 1.515 1.00 25.47 82 GLY A C 1
ATOM 609 O O . GLY A 1 82 ? 26.135 18.888 0.868 1.00 26.11 82 GLY A O 1
ATOM 610 N N . PRO A 1 83 ? 23.943 18.515 1.239 1.00 23.84 83 PRO A N 1
ATOM 611 C CA . PRO A 1 83 ? 23.858 17.691 0.029 1.00 25.45 83 PRO A CA 1
ATOM 612 C C . PRO A 1 83 ? 23.856 18.576 -1.209 1.00 21.78 83 PRO A C 1
ATOM 613 O O . PRO A 1 83 ? 23.397 19.708 -1.131 1.00 24.40 83 PRO A O 1
ATOM 617 N N . SER A 1 84 ? 24.362 18.057 -2.322 1.00 21.10 84 SER A N 1
ATOM 618 C CA . SER A 1 84 ? 24.293 18.765 -3.595 1.00 25.02 84 SER A CA 1
ATOM 619 C C . SER A 1 84 ? 22.841 18.975 -3.990 1.00 23.94 84 SER A C 1
ATOM 620 O O . SER A 1 84 ? 21.982 18.162 -3.653 1.00 22.55 84 SER A O 1
ATOM 623 N N . PHE A 1 85 ? 22.568 20.082 -4.674 1.00 20.73 85 PHE A N 1
ATOM 624 C CA . PHE A 1 85 ? 21.230 20.380 -5.177 1.00 22.65 85 PHE A CA 1
ATOM 625 C C . PHE A 1 85 ? 21.122 19.998 -6.651 1.00 20.85 85 PHE A C 1
ATOM 626 O O . PHE A 1 85 ? 22.038 20.297 -7.420 1.00 23.09 85 PHE A O 1
ATOM 634 N N . PHE A 1 86 ? 20.015 19.370 -7.042 1.00 20.20 86 PHE A N 1
ATOM 635 C CA . PHE A 1 86 ? 19.833 18.937 -8.438 1.00 21.33 86 PHE A CA 1
ATOM 636 C C . PHE A 1 86 ? 18.693 19.642 -9.192 1.00 23.46 86 PHE A C 1
ATOM 637 O O . PHE A 1 86 ? 18.862 20.034 -10.356 1.00 20.79 86 PHE A O 1
ATOM 645 N N . ASP A 1 87 ? 17.531 19.792 -8.554 1.00 20.49 87 ASP A N 1
ATOM 646 C CA . ASP A 1 87 ? 16.346 20.247 -9.267 1.00 20.92 87 ASP A CA 1
ATOM 647 C C . ASP A 1 87 ? 15.261 20.650 -8.283 1.00 23.08 87 ASP A C 1
ATOM 648 O O . ASP A 1 87 ? 15.235 20.181 -7.142 1.00 19.70 87 ASP A O 1
ATOM 653 N N . THR A 1 88 ? 14.376 21.539 -8.715 1.00 20.10 88 THR A N 1
ATOM 654 C CA . THR A 1 88 ? 13.188 21.843 -7.937 1.00 18.57 88 THR A CA 1
ATOM 655 C C . THR A 1 88 ? 12.088 22.166 -8.943 1.00 20.75 88 THR A C 1
ATOM 656 O O . THR A 1 88 ? 12.369 22.653 -10.043 1.00 21.88 88 THR A O 1
ATOM 660 N N . ASP A 1 89 ? 10.850 21.851 -8.582 1.00 19.54 89 ASP A N 1
ATOM 661 C CA . ASP A 1 89 ? 9.733 22.001 -9.515 1.00 21.34 89 ASP A CA 1
ATOM 662 C C . ASP A 1 89 ? 8.417 21.917 -8.763 1.00 23.84 89 ASP A C 1
ATOM 663 O O . ASP A 1 89 ? 8.391 21.616 -7.570 1.00 21.42 89 ASP A O 1
ATOM 668 N N . ASP A 1 90 ? 7.323 22.197 -9.465 1.00 22.31 90 ASP A N 1
ATOM 669 C CA . ASP A 1 90 ? 5.978 21.971 -8.932 1.00 23.49 90 ASP A CA 1
ATOM 670 C C . ASP A 1 90 ? 5.400 20.724 -9.573 1.00 23.91 90 ASP A C 1
ATOM 671 O O . ASP A 1 90 ? 5.886 20.269 -10.608 1.00 27.17 90 ASP A O 1
ATOM 676 N N . ALA A 1 91 ? 4.347 20.186 -8.980 1.00 25.88 91 ALA A N 1
ATOM 677 C CA . ALA A 1 91 ? 3.637 19.076 -9.596 1.00 29.79 91 ALA A CA 1
ATOM 678 C C . ALA A 1 91 ? 2.223 19.041 -9.066 1.00 36.48 91 ALA A C 1
ATOM 679 O O . ALA A 1 91 ? 1.940 19.592 -8.005 1.00 34.33 91 ALA A O 1
ATOM 681 N N . TYR A 1 92 ? 1.326 18.414 -9.815 1.00 40.98 92 TYR A N 1
ATOM 682 C CA . TYR A 1 92 ? -0.009 18.185 -9.301 1.00 48.09 92 TYR A CA 1
ATOM 683 C C . TYR A 1 92 ? -0.159 16.716 -8.945 1.00 46.22 92 TYR A C 1
ATOM 684 O O . TYR A 1 92 ? 0.157 15.838 -9.744 1.00 46.66 92 TYR A O 1
ATOM 693 N N . ILE A 1 93 ? -0.614 16.459 -7.726 1.00 52.00 93 ILE A N 1
ATOM 694 C CA . ILE A 1 93 ? -0.870 15.098 -7.283 1.00 56.61 93 ILE A CA 1
ATOM 695 C C . ILE A 1 93 ? -2.375 14.865 -7.245 1.00 60.79 93 ILE A C 1
ATOM 696 O O . ILE A 1 93 ? -3.052 15.308 -6.314 1.00 60.15 93 ILE A O 1
ATOM 701 N N . PRO A 1 94 ? -2.901 14.175 -8.270 1.00 64.33 94 PRO A N 1
ATOM 702 C CA . PRO A 1 94 ? -4.346 13.966 -8.438 1.00 64.18 94 PRO A CA 1
ATOM 703 C C . PRO A 1 94 ? -4.970 13.251 -7.244 1.00 66.30 94 PRO A C 1
ATOM 704 O O . PRO A 1 94 ? -6.044 13.643 -6.788 1.00 69.94 94 PRO A O 1
ATOM 708 N N . SER A 1 95 ? -4.291 12.221 -6.747 1.00 65.68 95 SER A N 1
ATOM 709 C CA . SER A 1 95 ? -4.800 11.409 -5.646 1.00 66.52 95 SER A CA 1
ATOM 710 C C . SER A 1 95 ? -4.939 12.208 -4.350 1.00 69.22 95 SER A C 1
ATOM 711 O O . SER A 1 95 ? -5.910 12.039 -3.610 1.00 73.26 95 SER A O 1
ATOM 714 N N . ALA A 1 96 ? -3.965 13.072 -4.080 1.00 66.45 96 ALA A N 1
ATOM 715 C CA . ALA A 1 96 ? -3.978 13.885 -2.867 1.00 66.69 96 ALA A CA 1
ATOM 716 C C . ALA A 1 96 ? -4.706 15.206 -3.114 1.00 65.89 96 ALA A C 1
ATOM 717 O O . ALA A 1 96 ? -4.812 16.047 -2.222 1.00 67.10 96 ALA A O 1
ATOM 719 N N . ASN A 1 97 ? -5.204 15.367 -4.339 1.00 63.64 97 ASN A N 1
ATOM 720 C CA . ASN A 1 97 ? -5.980 16.539 -4.751 1.00 66.81 97 ASN A CA 1
ATOM 721 C C . ASN A 1 97 ? -5.279 17.863 -4.473 1.00 67.95 97 ASN A C 1
ATOM 722 O O . ASN A 1 97 ? -5.926 18.867 -4.162 1.00 67.18 97 ASN A O 1
ATOM 727 N N . THR A 1 98 ? -3.958 17.872 -4.607 1.00 61.77 98 THR A N 1
ATOM 728 C CA . THR A 1 98 ? -3.211 19.067 -4.265 1.00 60.23 98 THR A CA 1
ATOM 729 C C . THR A 1 98 ? -2.018 19.315 -5.186 1.00 50.48 98 THR A C 1
ATOM 730 O O . THR A 1 98 ? -1.395 18.386 -5.708 1.00 50.60 98 THR A O 1
ATOM 734 N N . LYS A 1 99 ? -1.735 20.594 -5.394 1.00 46.75 99 LYS A N 1
ATOM 735 C CA . LYS A 1 99 ? -0.485 21.026 -5.986 1.00 41.56 99 LYS A CA 1
ATOM 736 C C . LYS A 1 99 ? 0.605 20.827 -4.931 1.00 37.87 99 LYS A C 1
ATOM 737 O O . LYS A 1 99 ? 0.364 20.997 -3.729 1.00 37.98 99 LYS A O 1
ATOM 743 N N . VAL A 1 100 ? 1.786 20.415 -5.369 1.00 32.58 100 VAL A N 1
ATOM 744 C CA . VAL A 1 100 ? 2.915 20.274 -4.464 1.00 29.68 100 VAL A CA 1
ATOM 745 C C . VAL A 1 100 ? 4.124 20.916 -5.091 1.00 25.01 100 VAL A C 1
ATOM 746 O O . VAL A 1 100 ? 4.153 21.176 -6.293 1.00 26.32 100 VAL A O 1
ATOM 750 N N . SER A 1 101 ? 5.131 21.160 -4.266 1.00 23.62 101 SER A N 1
ATOM 751 C CA A SER A 1 101 ? 6.425 21.584 -4.765 0.86 22.47 101 SER A CA 1
ATOM 752 C CA B SER A 1 101 ? 6.428 21.590 -4.752 0.14 22.62 101 SER A CA 1
ATOM 753 C C . SER A 1 101 ? 7.459 20.612 -4.218 1.00 21.10 101 SER A C 1
ATOM 754 O O . SER A 1 101 ? 7.266 20.025 -3.165 1.00 23.20 101 SER A O 1
ATOM 759 N N . PHE A 1 102 ? 8.545 20.425 -4.945 1.00 18.91 102 PHE A N 1
ATOM 760 C CA . PHE A 1 102 ? 9.551 19.482 -4.480 1.00 20.93 102 PHE A CA 1
ATOM 761 C C . PHE A 1 102 ? 10.946 19.919 -4.845 1.00 19.80 102 PHE A C 1
ATOM 762 O O . PHE A 1 102 ? 11.134 20.758 -5.720 1.00 20.98 102 PHE A O 1
ATOM 770 N N . TYR A 1 103 ? 11.939 19.317 -4.202 1.00 20.72 103 TYR A N 1
ATOM 771 C CA . TYR A 1 103 ? 13.280 19.417 -4.740 1.00 17.92 103 TYR A CA 1
ATOM 772 C C . TYR A 1 103 ? 14.015 18.104 -4.631 1.00 19.87 103 TYR A C 1
ATOM 773 O O . TYR A 1 103 ? 13.719 17.271 -3.767 1.00 20.71 103 TYR A O 1
ATOM 782 N N . ALA A 1 104 ? 14.950 17.938 -5.557 1.00 19.83 104 ALA A N 1
ATOM 783 C CA . ALA A 1 104 ? 15.830 16.780 -5.614 1.00 19.38 104 ALA A CA 1
ATOM 784 C C . ALA A 1 104 ? 17.234 17.163 -5.178 1.00 20.87 104 ALA A C 1
ATOM 785 O O . ALA A 1 104 ? 17.798 18.166 -5.636 1.00 18.98 104 ALA A O 1
ATOM 787 N N . MET A 1 105 ? 17.812 16.343 -4.310 1.00 20.19 105 MET A N 1
ATOM 788 C CA . MET A 1 105 ? 19.158 16.598 -3.807 1.00 20.74 105 MET A CA 1
ATOM 789 C C . MET A 1 105 ? 19.927 15.292 -3.749 1.00 22.85 105 MET A C 1
ATOM 790 O O . MET A 1 105 ? 19.358 14.220 -3.931 1.00 21.50 105 MET A O 1
ATOM 795 N N . GLU A 1 106 ? 21.221 15.400 -3.478 1.00 25.35 106 GLU A N 1
ATOM 796 C CA . GLU A 1 106 ? 22.088 14.244 -3.323 1.00 25.00 106 GLU A CA 1
ATOM 797 C C . GLU A 1 106 ? 21.555 13.259 -2.293 1.00 23.39 106 GLU A C 1
ATOM 798 O O . GLU A 1 106 ? 21.190 13.656 -1.186 1.00 24.45 106 GLU A O 1
ATOM 804 N N . TYR A 1 107 ? 21.472 11.984 -2.673 1.00 26.49 107 TYR A N 1
ATOM 805 C CA . TYR A 1 107 ? 21.132 10.938 -1.718 1.00 23.42 107 TYR A CA 1
ATOM 806 C C . TYR A 1 107 ? 22.415 10.528 -1.025 1.00 23.96 107 TYR A C 1
ATOM 807 O O . TYR A 1 107 ? 23.331 10.026 -1.664 1.00 29.48 107 TYR A O 1
ATOM 816 N N . ILE A 1 108 ? 22.480 10.749 0.277 1.00 26.65 108 ILE A N 1
ATOM 817 C CA . ILE A 1 108 ? 23.673 10.373 1.013 1.00 30.11 108 ILE A CA 1
ATOM 818 C C . ILE A 1 108 ? 23.301 9.415 2.131 1.00 29.26 108 ILE A C 1
ATOM 819 O O . ILE A 1 108 ? 22.277 9.574 2.796 1.00 28.70 108 ILE A O 1
ATOM 824 N N . LYS A 1 109 ? 24.121 8.394 2.325 1.00 28.03 109 LYS A N 1
ATOM 825 C CA . LYS A 1 109 ? 23.862 7.494 3.429 1.00 29.63 109 LYS A CA 1
ATOM 826 C C . LYS A 1 109 ? 25.115 7.303 4.239 1.00 25.13 109 LYS A C 1
ATOM 827 O O . LYS A 1 109 ? 26.227 7.438 3.746 1.00 29.37 109 LYS A O 1
ATOM 833 N N . GLY A 1 110 ? 24.913 7.022 5.514 1.00 24.06 110 GLY A N 1
ATOM 834 C CA . GLY A 1 110 ? 26.016 6.854 6.428 1.00 22.86 110 GLY A CA 1
ATOM 835 C C . GLY A 1 110 ? 25.410 6.787 7.806 1.00 21.67 110 GLY A C 1
ATOM 836 O O . GLY A 1 110 ? 24.221 7.044 7.968 1.00 25.69 110 GLY A O 1
ATOM 837 N N . PRO A 1 111 ? 26.227 6.415 8.796 1.00 26.84 111 PRO A N 1
ATOM 838 C CA . PRO A 1 111 ? 25.782 6.327 10.189 1.00 24.85 111 PRO A CA 1
ATOM 839 C C . PRO A 1 111 ? 25.466 7.703 10.742 1.00 23.28 111 PRO A C 1
ATOM 840 O O . PRO A 1 111 ? 26.125 8.682 10.375 1.00 22.65 111 PRO A O 1
ATOM 844 N N . LEU A 1 112 ? 24.456 7.787 11.602 1.00 22.66 112 LEU A N 1
ATOM 845 C CA . LEU A 1 112 ? 24.252 9.006 12.365 1.00 23.08 112 LEU A CA 1
ATOM 846 C C . LEU A 1 112 ? 25.519 9.355 13.135 1.00 24.31 112 LEU A C 1
ATOM 847 O O . LEU A 1 112 ? 26.334 8.492 13.484 1.00 24.85 112 LEU A O 1
ATOM 852 N N . LEU A 1 113 ? 25.696 10.646 13.370 1.00 22.42 113 LEU A N 1
ATOM 853 C CA . LEU A 1 113 ? 26.828 11.152 14.129 1.00 21.05 113 LEU A CA 1
ATOM 854 C C . LEU A 1 113 ? 27.106 10.359 15.415 1.00 23.32 113 LEU A C 1
ATOM 855 O O . LEU A 1 113 ? 28.242 9.952 15.682 1.00 23.07 113 LEU A O 1
ATOM 860 N N . LEU A 1 114 ? 26.070 10.123 16.203 1.00 22.26 114 LEU A N 1
ATOM 861 C CA . LEU A 1 114 ? 26.267 9.431 17.473 1.00 24.15 114 LEU A CA 1
ATOM 862 C C . LEU A 1 114 ? 26.753 7.996 17.255 1.00 24.80 114 LEU A C 1
ATOM 863 O O . LEU A 1 114 ? 27.591 7.491 18.014 1.00 26.80 114 LEU A O 1
ATOM 868 N N . LYS A 1 115 ? 26.245 7.345 16.211 1.00 26.26 115 LYS A N 1
ATOM 869 C CA . LYS A 1 115 ? 26.687 5.986 15.898 1.00 28.25 115 LYS A CA 1
ATOM 870 C C . LYS A 1 115 ? 28.144 5.992 15.453 1.00 31.74 115 LYS A C 1
ATOM 871 O O . LYS A 1 115 ? 28.937 5.134 15.857 1.00 28.04 115 LYS A O 1
ATOM 877 N N . TYR A 1 116 ? 28.499 6.970 14.625 1.00 23.80 116 TYR A N 1
ATOM 878 C CA . TYR A 1 116 ? 29.853 7.047 14.115 1.00 23.36 116 TYR A CA 1
ATOM 879 C C . TYR A 1 116 ? 30.862 7.214 15.240 1.00 26.70 116 TYR A C 1
ATOM 880 O O . TYR A 1 116 ? 31.879 6.512 15.273 1.00 29.82 116 TYR A O 1
ATOM 889 N N . VAL A 1 117 ? 30.595 8.127 16.169 1.00 25.90 117 VAL A N 1
ATOM 890 C CA . VAL A 1 117 ? 31.595 8.415 17.189 1.00 25.92 117 VAL A CA 1
ATOM 891 C C . VAL A 1 117 ? 31.626 7.313 18.235 1.00 32.35 117 VAL A C 1
ATOM 892 O O . VAL A 1 117 ? 32.652 7.102 18.875 1.00 31.87 117 VAL A O 1
ATOM 896 N N . SER A 1 118 ? 30.525 6.587 18.383 1.00 30.82 118 SER A N 1
ATOM 897 C CA A SER A 1 118 ? 30.500 5.437 19.282 0.42 36.36 118 SER A CA 1
ATOM 898 C CA B SER A 1 118 ? 30.509 5.442 19.289 0.58 36.38 118 SER A CA 1
ATOM 899 C C . SER A 1 118 ? 31.382 4.321 18.731 1.00 40.67 118 SER A C 1
ATOM 900 O O . SER A 1 118 ? 32.120 3.661 19.476 1.00 39.50 118 SER A O 1
ATOM 905 N N . ASP A 1 119 ? 31.307 4.122 17.418 1.00 38.06 119 ASP A N 1
ATOM 906 C CA . ASP A 1 119 ? 32.089 3.100 16.735 1.00 33.72 119 ASP A CA 1
ATOM 907 C C . ASP A 1 119 ? 33.566 3.476 16.559 1.00 41.10 119 ASP A C 1
ATOM 908 O O . ASP A 1 119 ? 34.438 2.649 16.808 1.00 43.50 119 ASP A O 1
ATOM 913 N N . LYS A 1 120 ? 33.852 4.707 16.134 1.00 34.11 120 LYS A N 1
ATOM 914 C CA . LYS A 1 120 ? 35.224 5.085 15.777 1.00 33.51 120 LYS A CA 1
ATOM 915 C C . LYS A 1 120 ? 35.983 5.771 16.906 1.00 32.76 120 LYS A C 1
ATOM 916 O O . LYS A 1 120 ? 37.202 5.934 16.831 1.00 36.38 120 LYS A O 1
ATOM 922 N N . GLY A 1 121 ? 35.267 6.195 17.939 1.00 32.15 121 GLY A N 1
ATOM 923 C CA . GLY A 1 121 ? 35.911 6.749 19.113 1.00 31.11 121 GLY A CA 1
ATOM 924 C C . GLY A 1 121 ? 35.637 8.219 19.355 1.00 32.56 121 GLY A C 1
ATOM 925 O O . GLY A 1 121 ? 35.405 8.991 18.411 1.00 31.17 121 GLY A O 1
ATOM 926 N N . ALA A 1 122 ? 35.700 8.610 20.625 1.00 30.19 122 ALA A N 1
ATOM 927 C CA . ALA A 1 122 ? 35.343 9.965 21.035 1.00 27.99 122 ALA A CA 1
ATOM 928 C C . ALA A 1 122 ? 36.280 11.032 20.475 1.00 27.71 122 ALA A C 1
ATOM 929 O O . ALA A 1 122 ? 35.901 12.189 20.386 1.00 27.41 122 ALA A O 1
ATOM 931 N N . GLU A 1 123 ? 37.496 10.649 20.088 1.00 29.24 123 GLU A N 1
ATOM 932 C CA . GLU A 1 123 ? 38.457 11.603 19.535 1.00 28.37 123 GLU A CA 1
ATOM 933 C C . GLU A 1 123 ? 37.918 12.284 18.273 1.00 25.55 123 GLU A C 1
ATOM 934 O O . GLU A 1 123 ? 38.315 13.395 17.935 1.00 24.61 123 GLU A O 1
ATOM 940 N N . TRP A 1 124 ? 37.006 11.604 17.586 1.00 27.36 124 TRP A N 1
ATOM 941 C CA . TRP A 1 124 ? 36.401 12.149 16.371 1.00 23.59 124 TRP A CA 1
ATOM 942 C C . TRP A 1 124 ? 35.372 13.250 16.678 1.00 22.55 124 TRP A C 1
ATOM 943 O O . TRP A 1 124 ? 35.013 14.019 15.796 1.00 22.61 124 TRP A O 1
ATOM 954 N N . ILE A 1 125 ? 34.920 13.350 17.924 1.00 22.64 125 ILE A N 1
ATOM 955 C CA . ILE A 1 125 ? 33.868 14.319 18.239 1.00 21.01 125 ILE A CA 1
ATOM 956 C C . ILE A 1 125 ? 34.307 15.774 17.975 1.00 22.01 125 ILE A C 1
ATOM 957 O O . ILE A 1 125 ? 33.688 16.453 17.147 1.00 22.69 125 ILE A O 1
ATOM 962 N N . PRO A 1 126 ? 35.391 16.267 18.615 1.00 23.08 126 PRO A N 1
ATOM 963 C CA . PRO A 1 126 ? 35.761 17.657 18.307 1.00 20.26 126 PRO A CA 1
ATOM 964 C C . PRO A 1 126 ? 36.133 17.891 16.834 1.00 21.65 126 PRO A C 1
ATOM 965 O O . PRO A 1 126 ? 35.924 18.981 16.304 1.00 22.89 126 PRO A O 1
ATOM 969 N N . VAL A 1 127 ? 36.685 16.866 16.195 1.00 21.49 127 VAL A N 1
ATOM 970 C CA . VAL A 1 127 ? 37.045 16.909 14.789 1.00 21.74 127 VAL A CA 1
ATOM 971 C C . VAL A 1 127 ? 35.820 17.175 13.916 1.00 20.61 127 VAL A C 1
ATOM 972 O O . VAL A 1 127 ? 35.826 18.052 13.039 1.00 21.15 127 VAL A O 1
ATOM 976 N N . LEU A 1 128 ? 34.756 16.432 14.188 1.00 20.32 128 LEU A N 1
ATOM 977 C CA . LEU A 1 128 ? 33.518 16.589 13.419 1.00 19.09 128 LEU A CA 1
ATOM 978 C C . LEU A 1 128 ? 32.786 17.895 13.770 1.00 18.95 128 LEU A C 1
ATOM 979 O O . LEU A 1 128 ? 32.090 18.478 12.927 1.00 20.62 128 LEU A O 1
ATOM 984 N N . MET A 1 129 ? 32.942 18.365 15.006 1.00 19.72 129 MET A N 1
ATOM 985 C CA . MET A 1 129 ? 32.386 19.652 15.387 1.00 19.99 129 MET A CA 1
ATOM 986 C C . MET A 1 129 ? 33.088 20.795 14.647 1.00 20.64 129 MET A C 1
ATOM 987 O O . MET A 1 129 ? 32.447 21.772 14.273 1.00 19.19 129 MET A O 1
ATOM 992 N N . ILE A 1 130 ? 34.398 20.663 14.427 1.00 20.04 130 ILE A N 1
ATOM 993 C CA . ILE A 1 130 ? 35.133 21.665 13.667 1.00 17.38 130 ILE A CA 1
ATOM 994 C C . ILE A 1 130 ? 34.661 21.685 12.205 1.00 19.87 130 ILE A C 1
ATOM 995 O O . ILE A 1 130 ? 34.483 22.764 11.641 1.00 19.60 130 ILE A O 1
ATOM 1000 N N . GLN A 1 131 ? 34.428 20.513 11.604 1.00 18.78 131 GLN A N 1
ATOM 1001 C CA . GLN A 1 131 ? 33.838 20.469 10.256 1.00 18.95 131 GLN A CA 1
ATOM 1002 C C . GLN A 1 131 ? 32.472 21.140 10.251 1.00 18.59 131 GLN A C 1
ATOM 1003 O O . GLN A 1 131 ? 32.133 21.897 9.329 1.00 18.56 131 GLN A O 1
ATOM 1009 N N . LEU A 1 132 ? 31.676 20.844 11.275 1.00 17.27 132 LEU A N 1
ATOM 1010 C CA . LEU A 1 132 ? 30.343 21.428 11.362 1.00 17.10 132 LEU A CA 1
ATOM 1011 C C . LEU A 1 132 ? 30.454 22.960 11.415 1.00 17.79 132 LEU A C 1
ATOM 1012 O O . LEU A 1 132 ? 29.723 23.669 10.716 1.00 17.79 132 LEU A O 1
ATOM 1017 N N . LEU A 1 133 ? 31.381 23.466 12.232 1.00 18.04 133 LEU A N 1
ATOM 1018 C CA . LEU A 1 133 ? 31.552 24.914 12.372 1.00 18.33 133 LEU A CA 1
ATOM 1019 C C . LEU A 1 133 ? 31.988 25.570 11.053 1.00 18.93 133 LEU A C 1
ATOM 1020 O O . LEU A 1 133 ? 31.550 26.670 10.717 1.00 19.94 133 LEU A O 1
ATOM 1025 N N . SER A 1 134 ? 32.809 24.872 10.285 1.00 17.74 134 SER A N 1
ATOM 1026 C CA A SER A 1 134 ? 33.237 25.398 8.986 0.78 20.04 134 SER A CA 1
ATOM 1027 C CA B SER A 1 134 ? 33.248 25.373 8.986 0.22 20.14 134 SER A CA 1
ATOM 1028 C C . SER A 1 134 ? 32.055 25.552 8.051 1.00 21.67 134 SER A C 1
ATOM 1029 O O . SER A 1 134 ? 31.932 26.554 7.351 1.00 21.16 134 SER A O 1
ATOM 1034 N N . SER A 1 135 ? 31.180 24.559 8.045 1.00 18.03 135 SER A N 1
ATOM 1035 C CA . SER A 1 135 ? 29.983 24.636 7.218 1.00 20.80 135 SER A CA 1
ATOM 1036 C C . SER A 1 135 ? 29.006 25.690 7.702 1.00 19.79 135 SER A C 1
ATOM 1037 O O . SER A 1 135 ? 28.362 26.351 6.898 1.00 19.54 135 SER A O 1
ATOM 1040 N N . LEU A 1 136 ? 28.868 25.846 9.017 1.00 17.48 136 LEU A N 1
ATOM 1041 C CA . LEU A 1 136 ? 27.955 26.852 9.506 1.00 17.36 136 LEU A CA 1
ATOM 1042 C C . LEU A 1 136 ? 28.481 28.242 9.137 1.00 19.59 136 LEU A C 1
ATOM 1043 O O . LEU A 1 136 ? 27.704 29.144 8.859 1.00 21.15 136 LEU A O 1
ATOM 1048 N N . SER A 1 137 ? 29.800 28.408 9.131 1.00 19.62 137 SER A N 1
ATOM 1049 C CA . SER A 1 137 ? 30.374 29.693 8.736 1.00 20.49 137 SER A CA 1
ATOM 1050 C C . SER A 1 137 ? 29.949 30.065 7.308 1.00 21.64 137 SER A C 1
ATOM 1051 O O . SER A 1 137 ? 29.593 31.210 7.034 1.00 22.91 137 SER A O 1
ATOM 1054 N N . VAL A 1 138 ? 29.979 29.088 6.407 1.00 20.24 138 VAL A N 1
ATOM 1055 C CA . VAL A 1 138 ? 29.473 29.286 5.044 1.00 21.32 138 VAL A CA 1
ATOM 1056 C C . VAL A 1 138 ? 28.020 29.766 5.033 1.00 22.75 138 VAL A C 1
ATOM 1057 O O . VAL A 1 138 ? 27.685 30.756 4.379 1.00 23.51 138 VAL A O 1
ATOM 1061 N N . LEU A 1 139 ? 27.159 29.071 5.770 1.00 20.23 139 LEU A N 1
ATOM 1062 C CA . LEU A 1 139 ? 25.745 29.416 5.804 1.00 22.58 139 LEU A CA 1
ATOM 1063 C C . LEU A 1 139 ? 25.544 30.807 6.368 1.00 22.50 139 LEU A C 1
ATOM 1064 O O . LEU A 1 139 ? 24.781 31.604 5.833 1.00 21.92 139 LEU A O 1
ATOM 1069 N N . HIS A 1 140 ? 26.215 31.086 7.479 1.00 19.34 140 HIS A N 1
ATOM 1070 C CA . HIS A 1 140 ? 26.035 32.361 8.149 1.00 20.68 140 HIS A CA 1
ATOM 1071 C C . HIS A 1 140 ? 26.443 33.529 7.255 1.00 21.71 140 HIS A C 1
ATOM 1072 O O . HIS A 1 140 ? 25.762 34.557 7.223 1.00 21.81 140 HIS A O 1
ATOM 1079 N N . GLN A 1 141 ? 27.540 33.356 6.524 1.00 23.94 141 GLN A N 1
ATOM 1080 C CA . GLN A 1 141 ? 28.020 34.417 5.631 1.00 24.49 141 GLN A CA 1
ATOM 1081 C C . GLN A 1 141 ? 27.027 34.673 4.493 1.00 26.54 141 GLN A C 1
ATOM 1082 O O . GLN A 1 141 ? 27.035 35.754 3.897 1.00 27.10 141 GLN A O 1
ATOM 1088 N N . GLN A 1 142 ? 26.161 33.697 4.216 1.00 20.87 142 GLN A N 1
ATOM 1089 C CA . GLN A 1 142 ? 25.132 33.857 3.186 1.00 22.72 142 GLN A CA 1
ATOM 1090 C C . GLN A 1 142 ? 23.788 34.302 3.782 1.00 24.22 142 GLN A C 1
ATOM 1091 O O . GLN A 1 142 ? 22.791 34.405 3.066 1.00 25.70 142 GLN A O 1
ATOM 1097 N N . GLY A 1 143 ? 23.769 34.563 5.086 1.00 22.33 143 GLY A N 1
ATOM 1098 C CA . GLY A 1 143 ? 22.583 35.100 5.741 1.00 21.00 143 GLY A CA 1
ATOM 1099 C C . GLY A 1 143 ? 21.590 34.063 6.238 1.00 20.29 143 GLY A C 1
ATOM 1100 O O . GLY A 1 143 ? 20.430 34.385 6.503 1.00 23.34 143 GLY A O 1
ATOM 1101 N N . TRP A 1 144 ? 22.043 32.819 6.346 1.00 19.72 144 TRP A N 1
ATOM 1102 C CA . TRP A 1 144 ? 21.198 31.713 6.789 1.00 20.15 144 TRP A CA 1
ATOM 1103 C C . TRP A 1 144 ? 21.668 31.185 8.126 1.00 18.34 144 TRP A C 1
ATOM 1104 O O . TRP A 1 144 ? 22.869 31.076 8.345 1.00 21.15 144 TRP A O 1
ATOM 1115 N N . ILE A 1 145 ? 20.707 30.831 8.977 1.00 18.81 145 ILE A N 1
ATOM 1116 C CA . ILE A 1 145 ? 20.965 30.285 10.316 1.00 18.21 145 ILE A CA 1
ATOM 1117 C C . ILE A 1 145 ? 20.344 28.893 10.351 1.00 20.02 145 ILE A C 1
ATOM 1118 O O . ILE A 1 145 ? 19.194 28.730 9.960 1.00 20.41 145 ILE A O 1
ATOM 1123 N N . PHE A 1 146 ? 21.092 27.886 10.779 1.00 20.05 146 PHE A N 1
ATOM 1124 C CA . PHE A 1 146 ? 20.582 26.528 10.622 1.00 20.18 146 PHE A CA 1
ATOM 1125 C C . PHE A 1 146 ? 19.341 26.321 11.479 1.00 23.14 146 PHE A C 1
ATOM 1126 O O . PHE A 1 146 ? 18.333 25.799 11.000 1.00 26.65 146 PHE A O 1
ATOM 1134 N N . GLY A 1 147 ? 19.393 26.754 12.730 1.00 21.20 147 GLY A N 1
ATOM 1135 C CA . GLY A 1 147 ? 18.221 26.708 13.585 1.00 25.32 147 GLY A CA 1
ATOM 1136 C C . GLY A 1 147 ? 18.028 25.362 14.265 1.00 25.65 147 GLY A C 1
ATOM 1137 O O . GLY A 1 147 ? 18.545 25.137 15.352 1.00 31.40 147 GLY A O 1
ATOM 1138 N N . ASP A 1 148 ? 17.300 24.452 13.623 1.00 28.03 148 ASP A N 1
ATOM 1139 C CA . ASP A 1 148 ? 17.049 23.146 14.233 1.00 30.24 148 ASP A CA 1
ATOM 1140 C C . ASP A 1 148 ? 18.210 22.189 13.947 1.00 26.69 148 ASP A C 1
ATOM 1141 O O . ASP A 1 148 ? 18.063 21.180 13.277 1.00 34.12 148 ASP A O 1
ATOM 1146 N N . LEU A 1 149 ? 19.371 22.540 14.487 1.00 20.89 149 LEU A N 1
ATOM 1147 C CA . LEU A 1 149 ? 20.597 21.783 14.350 1.00 22.64 149 LEU A CA 1
ATOM 1148 C C . LEU A 1 149 ? 20.663 20.731 15.459 1.00 25.29 149 LEU A C 1
ATOM 1149 O O . LEU A 1 149 ? 20.694 21.082 16.639 1.00 27.85 149 LEU A O 1
ATOM 1154 N N . LYS A 1 150 ? 20.674 19.452 15.093 1.00 25.76 150 LYS A N 1
ATOM 1155 C CA . LYS A 1 150 ? 20.612 18.385 16.092 1.00 26.74 150 LYS A CA 1
ATOM 1156 C C . LYS A 1 150 ? 21.218 17.101 15.529 1.00 22.21 150 LYS A C 1
ATOM 1157 O O . LYS A 1 150 ? 21.305 16.950 14.319 1.00 23.40 150 LYS A O 1
ATOM 1163 N N . PRO A 1 151 ? 21.654 16.181 16.401 1.00 22.26 151 PRO A N 1
ATOM 1164 C CA . PRO A 1 151 ? 22.379 14.985 15.957 1.00 23.19 151 PRO A CA 1
ATOM 1165 C C . PRO A 1 151 ? 21.601 14.051 15.027 1.00 24.08 151 PRO A C 1
ATOM 1166 O O . PRO A 1 151 ? 22.233 13.407 14.192 1.00 22.28 151 PRO A O 1
ATOM 1170 N N . ASP A 1 152 ? 20.277 13.970 15.160 1.00 24.78 152 ASP A N 1
ATOM 1171 C CA . ASP A 1 152 ? 19.486 13.080 14.312 1.00 25.13 152 ASP A CA 1
ATOM 1172 C C . ASP A 1 152 ? 19.491 13.541 12.868 1.00 24.35 152 ASP A C 1
ATOM 1173 O O . ASP A 1 152 ? 19.062 12.811 11.973 1.00 27.77 152 ASP A O 1
ATOM 1178 N N . ASN A 1 153 ? 19.993 14.751 12.644 1.00 24.09 153 ASN A N 1
ATOM 1179 C CA . ASN A 1 153 ? 20.043 15.333 11.319 1.00 24.29 153 ASN A CA 1
ATOM 1180 C C . ASN A 1 153 ? 21.464 15.351 10.748 1.00 24.51 153 ASN A C 1
ATOM 1181 O O . ASN A 1 153 ? 21.713 15.948 9.704 1.00 24.87 153 ASN A O 1
ATOM 1186 N N . LEU A 1 154 ? 22.390 14.700 11.445 1.00 19.95 154 LEU A N 1
ATOM 1187 C CA . LEU A 1 154 ? 23.790 14.716 11.041 1.00 18.82 154 LEU A CA 1
ATOM 1188 C C . LEU A 1 154 ? 24.306 13.297 10.879 1.00 20.95 154 LEU A C 1
ATOM 1189 O O . LEU A 1 154 ? 24.193 12.492 11.802 1.00 20.70 154 LEU A O 1
ATOM 1194 N N . ILE A 1 155 ? 24.864 12.987 9.711 1.00 20.45 155 ILE A N 1
ATOM 1195 C CA . ILE A 1 155 ? 25.482 11.686 9.496 1.00 20.80 155 ILE A CA 1
ATOM 1196 C C . ILE A 1 155 ? 26.950 11.894 9.165 1.00 21.40 155 ILE A C 1
ATOM 1197 O O . ILE A 1 155 ? 27.377 13.017 8.916 1.00 21.72 155 ILE A O 1
ATOM 1202 N N . VAL A 1 156 ? 27.727 10.819 9.196 1.00 18.51 156 VAL A N 1
ATOM 1203 C CA . VAL A 1 156 ? 29.142 10.911 8.850 1.00 19.52 156 VAL A CA 1
ATOM 1204 C C . VAL A 1 156 ? 29.389 9.954 7.691 1.00 24.49 156 VAL A C 1
ATOM 1205 O O . VAL A 1 156 ? 29.267 8.734 7.837 1.00 28.54 156 VAL A O 1
ATOM 1209 N N . THR A 1 157 ? 29.713 10.516 6.538 1.00 22.63 157 THR A N 1
ATOM 1210 C CA . THR A 1 157 ? 30.008 9.700 5.372 1.00 24.14 157 THR A CA 1
ATOM 1211 C C . THR A 1 157 ? 31.505 9.471 5.296 1.00 29.30 157 THR A C 1
ATOM 1212 O O . THR A 1 157 ? 32.270 10.016 6.090 1.00 24.61 157 THR A O 1
ATOM 1216 N N . GLY A 1 158 ? 31.920 8.645 4.348 1.00 30.91 158 GLY A N 1
ATOM 1217 C CA . GLY A 1 158 ? 33.329 8.399 4.152 1.00 31.25 158 GLY A CA 1
ATOM 1218 C C . GLY A 1 158 ? 33.651 6.924 4.094 1.00 42.32 158 GLY A C 1
ATOM 1219 O O . GLY A 1 158 ? 32.747 6.094 3.954 1.00 34.56 158 GLY A O 1
ATOM 1220 N N . PRO A 1 159 ? 34.944 6.586 4.209 1.00 35.79 159 PRO A N 1
ATOM 1221 C CA . PRO A 1 159 ? 36.041 7.547 4.397 1.00 33.10 159 PRO A CA 1
ATOM 1222 C C . PRO A 1 159 ? 36.378 8.346 3.123 1.00 33.96 159 PRO A C 1
ATOM 1223 O O . PRO A 1 159 ? 36.030 7.919 2.020 1.00 33.14 159 PRO A O 1
ATOM 1227 N N . PRO A 1 160 ? 37.004 9.531 3.278 1.00 27.76 160 PRO A N 1
ATOM 1228 C CA . PRO A 1 160 ? 37.376 10.127 4.562 1.00 26.77 160 PRO A CA 1
ATOM 1229 C C . PRO A 1 160 ? 36.173 10.703 5.312 1.00 24.18 160 PRO A C 1
ATOM 1230 O O . PRO A 1 160 ? 35.178 11.062 4.681 1.00 25.77 160 PRO A O 1
ATOM 1234 N N . ALA A 1 161 ? 36.290 10.783 6.635 1.00 23.24 161 ALA A N 1
ATOM 1235 C CA . ALA A 1 161 ? 35.178 11.195 7.499 1.00 22.13 161 ALA A CA 1
ATOM 1236 C C . ALA A 1 161 ? 34.719 12.613 7.200 1.00 22.53 161 ALA A C 1
ATOM 1237 O O . ALA A 1 161 ? 35.504 13.564 7.238 1.00 22.27 161 ALA A O 1
ATOM 1239 N N . ARG A 1 162 ? 33.433 12.741 6.926 1.00 20.53 162 ARG A N 1
ATOM 1240 C CA . ARG A 1 162 ? 32.815 14.018 6.647 1.00 18.83 162 ARG A CA 1
ATOM 1241 C C . ARG A 1 162 ? 31.474 14.090 7.324 1.00 20.08 162 ARG A C 1
ATOM 1242 O O . ARG A 1 162 ? 30.608 13.270 7.043 1.00 20.33 162 ARG A O 1
ATOM 1250 N N . ILE A 1 163 ? 31.266 15.090 8.171 1.00 19.67 163 ILE A N 1
ATOM 1251 C CA . ILE A 1 163 ? 29.924 15.271 8.709 1.00 20.08 163 ILE A CA 1
ATOM 1252 C C . ILE A 1 163 ? 29.024 15.861 7.599 1.00 22.75 163 ILE A C 1
ATOM 1253 O O . ILE A 1 163 ? 29.459 16.727 6.818 1.00 20.89 163 ILE A O 1
ATOM 1258 N N . ARG A 1 164 ? 27.791 15.359 7.512 1.00 19.37 164 ARG A N 1
ATOM 1259 C CA . ARG A 1 164 ? 26.829 15.797 6.498 1.00 18.19 164 ARG A CA 1
ATOM 1260 C C . ARG A 1 164 ? 25.491 16.098 7.147 1.00 19.72 164 ARG A C 1
ATOM 1261 O O . ARG A 1 164 ? 25.111 15.426 8.092 1.00 21.96 164 ARG A O 1
ATOM 1269 N N . CYS A 1 165 ? 24.746 17.073 6.635 1.00 18.52 165 CYS A N 1
ATOM 1270 C CA . CYS A 1 165 ? 23.399 17.268 7.169 1.00 20.58 165 CYS A CA 1
ATOM 1271 C C . CYS A 1 165 ? 22.403 16.669 6.192 1.00 25.46 165 CYS A C 1
ATOM 1272 O O . CYS A 1 165 ? 22.569 16.779 4.979 1.00 26.81 165 CYS A O 1
ATOM 1275 N N . ILE A 1 166 ? 21.378 16.012 6.717 1.00 25.22 166 ILE A N 1
ATOM 1276 C CA . ILE A 1 166 ? 20.479 15.294 5.815 1.00 27.18 166 ILE A CA 1
ATOM 1277 C C . ILE A 1 166 ? 19.167 16.018 5.584 1.00 30.58 166 ILE A C 1
ATOM 1278 O O . ILE A 1 166 ? 18.386 15.611 4.729 1.00 34.10 166 ILE A O 1
ATOM 1283 N N . ASP A 1 167 ? 18.934 17.096 6.323 1.00 25.55 167 ASP A N 1
ATOM 1284 C CA . ASP A 1 167 ? 17.734 17.902 6.117 1.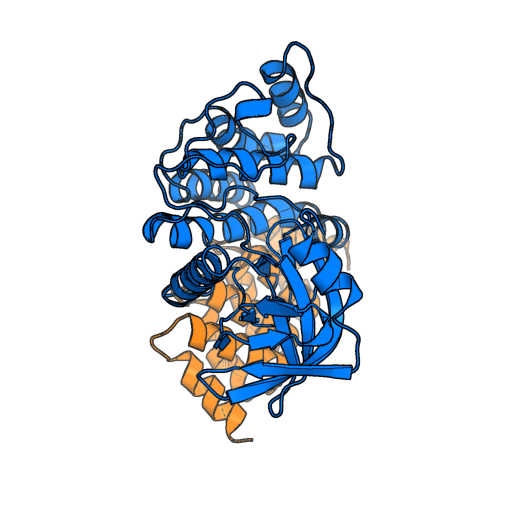00 27.57 167 ASP A CA 1
ATOM 1285 C C . ASP A 1 167 ? 17.964 19.340 6.533 1.00 27.30 167 ASP A C 1
ATOM 1286 O O . ASP A 1 167 ? 18.431 19.601 7.635 1.00 28.72 167 ASP A O 1
ATOM 1291 N N . VAL A 1 168 ? 17.621 20.273 5.659 1.00 23.71 168 VAL A N 1
ATOM 1292 C CA . VAL A 1 168 ? 17.828 21.686 5.964 1.00 21.95 168 VAL A CA 1
ATOM 1293 C C . VAL A 1 168 ? 16.517 22.392 6.267 1.00 25.94 168 VAL A C 1
ATOM 1294 O O . VAL A 1 168 ? 16.476 23.611 6.301 1.00 25.17 168 VAL A O 1
ATOM 1298 N N . GLY A 1 169 ? 15.447 21.629 6.475 1.00 25.74 169 GLY A N 1
ATOM 1299 C CA . GLY A 1 169 ? 14.169 22.220 6.845 1.00 28.12 169 GLY A CA 1
ATOM 1300 C C . GLY A 1 169 ? 14.312 23.063 8.101 1.00 28.72 169 GLY A C 1
ATOM 1301 O O . GLY A 1 169 ? 15.049 22.701 9.008 1.00 30.02 169 GLY A O 1
ATOM 1302 N N . GLY A 1 170 ? 13.644 24.205 8.153 1.00 28.62 170 GLY A N 1
ATOM 1303 C CA . GLY A 1 170 ? 13.799 25.046 9.336 1.00 32.86 170 GLY A CA 1
ATOM 1304 C C . GLY A 1 170 ? 15.030 25.946 9.386 1.00 28.11 170 GLY A C 1
ATOM 1305 O O . GLY A 1 170 ? 15.185 26.725 10.328 1.00 28.83 170 GLY A O 1
ATOM 1306 N N . THR A 1 171 ? 15.907 25.865 8.389 1.00 22.29 171 THR A N 1
ATOM 1307 C CA . THR A 1 171 ? 16.927 26.895 8.247 1.00 21.98 171 THR A CA 1
ATOM 1308 C C . THR A 1 171 ? 16.186 28.202 8.010 1.00 21.09 171 THR A C 1
ATOM 1309 O O . THR A 1 171 ? 15.172 28.237 7.311 1.00 24.06 171 THR A O 1
ATOM 1313 N N . THR A 1 172 ? 16.695 29.265 8.622 1.00 20.32 172 THR A N 1
ATOM 1314 C CA . THR A 1 172 ? 15.968 30.520 8.775 1.00 19.77 172 THR A CA 1
ATOM 1315 C C . THR A 1 172 ? 16.846 31.696 8.392 1.00 20.19 172 THR A C 1
ATOM 1316 O O . THR A 1 172 ? 18.047 31.691 8.675 1.00 22.05 172 THR A O 1
ATOM 1320 N N . LYS A 1 173 ? 16.261 32.717 7.771 1.00 22.71 173 LYS A N 1
ATOM 1321 C CA . LYS A 1 173 ? 17.028 33.912 7.426 1.00 21.42 173 LYS A CA 1
ATOM 1322 C C . LYS A 1 173 ? 17.450 34.656 8.678 1.00 20.45 173 LYS A C 1
ATOM 1323 O O . LYS A 1 173 ? 16.657 34.784 9.623 1.00 23.19 173 LYS A O 1
ATOM 1329 N N . GLU A 1 174 ? 18.684 35.151 8.676 1.00 20.53 174 GLU A N 1
ATOM 1330 C CA . GLU A 1 174 ? 19.217 35.862 9.829 1.00 20.05 174 GLU A CA 1
ATOM 1331 C C . GLU A 1 174 ? 18.298 37.022 10.198 1.00 24.02 174 GLU A C 1
ATOM 1332 O O . GLU A 1 174 ? 17.837 37.758 9.323 1.00 25.77 174 GLU A O 1
ATOM 1338 N N . GLY A 1 175 ? 18.021 37.169 11.492 1.00 23.12 175 GLY A N 1
ATOM 1339 C CA . GLY A 1 175 ? 17.204 38.270 11.961 1.00 23.95 175 GLY A CA 1
ATOM 1340 C C . GLY A 1 175 ? 15.782 37.854 12.246 1.00 25.46 175 GLY A C 1
ATOM 1341 O O . GLY A 1 175 ? 15.103 38.465 13.069 1.00 25.86 175 GLY A O 1
ATOM 1342 N N . ARG A 1 176 ? 15.317 36.812 11.565 1.00 23.67 176 ARG A N 1
ATOM 1343 C CA . ARG A 1 176 ? 13.978 36.297 11.796 1.00 21.25 176 ARG A CA 1
ATOM 1344 C C . ARG A 1 176 ? 13.941 35.408 13.026 1.00 22.87 176 ARG A C 1
ATOM 1345 O O . ARG A 1 176 ? 14.980 35.154 13.651 1.00 26.72 176 ARG A O 1
ATOM 1353 N N . ALA A 1 177 ? 12.751 34.956 13.385 1.00 25.26 177 ALA A N 1
ATOM 1354 C CA . ALA A 1 177 ? 12.609 34.133 14.581 1.00 29.89 177 ALA A CA 1
ATOM 1355 C C . ALA A 1 177 ? 12.660 32.653 14.230 1.00 29.50 177 ALA A C 1
ATOM 1356 O O . ALA A 1 177 ? 12.003 32.203 13.297 1.00 29.65 177 ALA A O 1
ATOM 1358 N N . ILE A 1 178 ? 13.454 31.903 14.986 1.00 27.62 178 ILE A N 1
ATOM 1359 C CA . ILE A 1 178 ? 13.531 30.459 14.817 1.00 30.21 178 ILE A CA 1
ATOM 1360 C C . ILE A 1 178 ? 12.270 29.848 15.398 1.00 31.75 178 ILE A C 1
ATOM 1361 O O . ILE A 1 178 ? 11.946 30.093 16.552 1.00 35.91 178 ILE A O 1
ATOM 1366 N N . LYS A 1 179 ? 11.554 29.061 14.602 1.00 37.55 179 LYS A N 1
ATOM 1367 C CA . LYS A 1 179 ? 10.300 28.474 15.074 1.00 36.95 179 LYS A CA 1
ATOM 1368 C C . LYS A 1 179 ? 10.370 26.951 15.100 1.00 39.41 179 LYS A C 1
ATOM 1369 O O . LYS A 1 179 ? 9.536 26.279 15.714 1.00 40.83 179 LYS A O 1
ATOM 1375 N N . GLU A 1 180 ? 11.374 26.414 14.425 1.00 33.84 180 GLU A N 1
ATOM 1376 C CA . GLU A 1 180 ? 11.620 24.980 14.410 1.00 39.71 180 GLU A CA 1
ATOM 1377 C C . GLU A 1 180 ? 12.803 24.655 15.314 1.00 37.24 180 GLU A C 1
ATOM 1378 O O . GLU A 1 180 ? 13.943 24.939 14.957 1.00 36.31 180 GLU A O 1
ATOM 1384 N N . TYR A 1 181 ? 12.543 24.067 16.479 1.00 35.33 181 TYR A N 1
ATOM 1385 C CA . TYR A 1 181 ? 13.636 23.757 17.402 1.00 32.23 181 TYR A CA 1
ATOM 1386 C C . TYR A 1 181 ? 13.380 22.523 18.274 1.00 35.32 181 TYR A C 1
ATOM 1387 O O . TYR A 1 181 ? 12.251 22.044 18.412 1.00 29.89 181 TYR A O 1
ATOM 1396 N N . THR A 1 182 ? 14.461 22.020 18.859 1.00 34.59 182 THR A N 1
ATOM 1397 C CA . THR A 1 182 ? 14.431 20.844 19.717 1.00 29.88 182 THR A CA 1
ATOM 1398 C C . THR A 1 182 ? 14.986 21.264 21.072 1.00 27.87 182 THR A C 1
ATOM 1399 O O . THR A 1 182 ? 16.085 21.816 21.122 1.00 24.16 182 THR A O 1
ATOM 1403 N N . GLU A 1 183 ? 14.219 21.041 22.146 1.00 24.57 183 GLU A N 1
ATOM 1404 C CA . GLU A 1 183 ? 14.544 21.590 23.467 1.00 25.01 183 GLU A CA 1
ATOM 1405 C C . GLU A 1 183 ? 16.014 21.455 23.883 1.00 20.64 183 GLU A C 1
ATOM 1406 O O . GLU A 1 183 ? 16.639 22.430 24.296 1.00 20.64 183 GLU A O 1
ATOM 1412 N N . PHE A 1 184 ? 16.559 20.251 23.776 1.00 22.26 184 PHE A N 1
ATOM 1413 C CA . PHE A 1 184 ? 17.910 20.006 24.281 1.00 20.60 184 PHE A CA 1
ATOM 1414 C C . PHE A 1 184 ? 18.956 20.882 23.589 1.00 20.74 184 PHE A C 1
ATOM 1415 O O . PHE A 1 184 ? 19.989 21.214 24.178 1.00 21.17 184 PHE A O 1
ATOM 1423 N N . TYR A 1 185 ? 18.677 21.275 22.346 1.00 20.99 185 TYR A N 1
ATOM 1424 C CA . TYR A 1 185 ? 19.657 22.024 21.548 1.00 18.00 185 TYR A CA 1
ATOM 1425 C C . TYR A 1 185 ? 19.295 23.484 21.421 1.00 23.06 185 TYR A C 1
ATOM 1426 O O . TYR A 1 185 ? 19.937 24.227 20.667 1.00 25.32 185 TYR A O 1
ATOM 1435 N N . ASP A 1 186 ? 18.305 23.899 22.210 1.00 19.15 186 ASP A N 1
ATOM 1436 C CA . ASP A 1 186 ? 17.702 25.212 22.096 1.00 20.26 186 ASP A CA 1
ATOM 1437 C C . ASP A 1 186 ? 18.102 26.149 23.232 1.00 23.98 186 ASP A C 1
ATOM 1438 O O . ASP A 1 186 ? 17.814 25.889 24.415 1.00 21.47 186 ASP A O 1
ATOM 1443 N N . ARG A 1 187 ? 18.751 27.245 22.858 1.00 20.74 187 ARG A N 1
ATOM 1444 C CA . ARG A 1 187 ? 19.201 28.281 23.779 1.00 22.05 187 ARG A CA 1
ATOM 1445 C C . ARG A 1 187 ? 18.067 28.762 24.701 1.00 25.56 187 ARG A C 1
ATOM 1446 O O . ARG A 1 187 ? 18.268 29.008 25.883 1.00 25.51 187 ARG A O 1
ATOM 1454 N N . GLY A 1 188 ? 16.866 28.879 24.150 1.00 23.64 188 GLY A N 1
ATOM 1455 C CA . GLY A 1 188 ? 15.753 29.423 24.909 1.00 23.06 188 GLY A CA 1
ATOM 1456 C C . GLY A 1 188 ? 15.306 28.487 26.014 1.00 24.14 188 GLY A C 1
ATOM 1457 O O . GLY A 1 188 ? 15.028 28.917 27.138 1.00 27.96 188 GLY A O 1
ATOM 1458 N N . TYR A 1 189 ? 15.238 27.203 25.692 1.00 25.70 189 TYR A N 1
ATOM 1459 C CA . TYR A 1 189 ? 14.872 26.178 26.669 1.00 26.96 189 TYR A CA 1
ATOM 1460 C C . TYR A 1 189 ? 15.779 26.187 27.896 1.00 25.91 189 TYR A C 1
ATOM 1461 O O . TYR A 1 189 ? 15.314 26.029 29.036 1.00 26.89 189 TYR A O 1
ATOM 1470 N N . TRP A 1 190 ? 17.078 26.354 27.657 1.00 24.90 190 TRP A N 1
ATOM 1471 C CA . TRP A 1 190 ? 18.069 26.307 28.719 1.00 24.86 190 TRP A CA 1
ATOM 1472 C C . TRP A 1 190 ? 18.179 27.616 29.495 1.00 28.96 190 TRP A C 1
ATOM 1473 O O . TRP A 1 190 ? 18.923 27.689 30.476 1.00 27.58 190 TRP A O 1
ATOM 1484 N N . GLY A 1 191 ? 17.448 28.642 29.055 1.00 24.74 191 GLY A N 1
ATOM 1485 C CA . GLY A 1 191 ? 17.457 29.934 29.727 1.00 26.70 191 GLY A CA 1
ATOM 1486 C C . GLY A 1 191 ? 18.650 30.812 29.414 1.00 30.19 191 GLY A C 1
ATOM 1487 O O . GLY A 1 191 ? 18.980 31.724 30.175 1.00 29.43 191 GLY A O 1
ATOM 1488 N N . TYR A 1 192 ? 19.291 30.557 28.275 1.00 24.04 192 TYR A N 1
ATOM 1489 C CA . TYR A 1 192 ? 20.521 31.242 27.901 1.00 23.98 192 TYR A CA 1
ATOM 1490 C C . TYR A 1 192 ? 20.344 32.290 26.807 1.00 28.13 192 TYR A C 1
ATOM 1491 O O . TYR A 1 192 ? 21.330 32.828 26.298 1.00 29.55 192 TYR A O 1
ATOM 1500 N N . GLY A 1 193 ? 19.110 32.558 26.400 1.00 24.40 193 GLY A N 1
ATOM 1501 C CA . GLY A 1 193 ? 18.902 33.572 25.383 1.00 29.48 193 GLY A CA 1
ATOM 1502 C C . GLY A 1 193 ? 17.626 33.422 24.584 1.00 26.64 193 GLY A C 1
ATOM 1503 O O . GLY A 1 193 ? 16.713 32.701 24.976 1.00 25.42 193 GLY A O 1
ATOM 1504 N N . THR A 1 194 ? 17.580 34.110 23.449 1.00 25.32 194 THR A N 1
ATOM 1505 C CA . THR A 1 194 ? 16.389 34.179 22.624 1.00 24.47 194 THR A CA 1
ATOM 1506 C C . THR A 1 194 ? 16.415 33.170 21.497 1.00 26.31 194 THR A C 1
ATOM 1507 O O . THR A 1 194 ? 17.383 32.437 21.329 1.00 25.30 194 THR A O 1
ATOM 1511 N N . ARG A 1 195 ? 15.349 33.155 20.708 1.00 24.39 195 ARG A N 1
ATOM 1512 C CA . ARG A 1 195 ? 15.311 32.306 19.532 1.00 25.53 195 ARG A CA 1
ATOM 1513 C C . ARG A 1 195 ? 15.472 33.137 18.269 1.00 28.42 195 ARG A C 1
ATOM 1514 O O . ARG A 1 195 ? 15.045 32.724 17.190 1.00 30.11 195 ARG A O 1
ATOM 1522 N N . LYS A 1 196 ? 16.100 34.299 18.411 1.00 25.43 196 LYS A N 1
ATOM 1523 C CA . LYS A 1 196 ? 16.480 35.103 17.251 1.00 26.21 196 LYS A CA 1
ATOM 1524 C C . LYS A 1 196 ? 17.435 34.307 16.389 1.00 24.86 196 LYS A C 1
ATOM 1525 O O . LYS A 1 196 ? 18.399 33.744 16.902 1.00 25.12 196 LYS A O 1
ATOM 1531 N N . ALA A 1 197 ? 17.190 34.270 15.079 1.00 22.94 197 ALA A N 1
ATOM 1532 C CA . ALA A 1 197 ? 18.125 33.610 14.174 1.00 22.77 197 ALA A CA 1
ATOM 1533 C C . ALA A 1 197 ? 19.391 34.446 14.032 1.00 23.48 197 ALA A C 1
ATOM 1534 O O . ALA A 1 197 ? 19.406 35.470 13.347 1.00 23.52 197 ALA A O 1
ATOM 1536 N N . GLU A 1 198 ? 20.454 34.028 14.706 1.00 20.68 198 GLU A N 1
ATOM 1537 C CA . GLU A 1 198 ? 21.743 34.694 14.593 1.00 20.63 198 GLU A CA 1
ATOM 1538 C C . GLU A 1 198 ? 22.793 33.607 14.785 1.00 20.67 198 GLU A C 1
ATOM 1539 O O . GLU A 1 198 ? 22.454 32.534 15.295 1.00 19.73 198 GLU A O 1
ATOM 1545 N N . PRO A 1 199 ? 24.043 33.844 14.348 1.00 21.91 199 PRO A N 1
ATOM 1546 C CA . PRO A 1 199 ? 25.054 32.788 14.474 1.00 19.42 199 PRO A CA 1
ATOM 1547 C C . PRO A 1 199 ? 25.156 32.210 15.879 1.00 19.83 199 PRO A C 1
ATOM 1548 O O . PRO A 1 199 ? 25.278 30.994 16.006 1.00 19.08 199 PRO A O 1
ATOM 1552 N N . SER A 1 200 ? 25.082 33.045 16.911 1.00 20.75 200 SER A N 1
ATOM 1553 C CA . SER A 1 200 ? 25.222 32.533 18.271 1.00 21.53 200 SER A CA 1
ATOM 1554 C C . SER A 1 200 ? 24.161 31.498 18.644 1.00 18.57 200 SER A C 1
ATOM 1555 O O . SER A 1 200 ? 24.422 30.640 19.489 1.00 20.24 200 SER A O 1
ATOM 1558 N N . TYR A 1 201 ? 22.981 31.545 18.022 1.00 20.00 201 TYR A N 1
ATOM 1559 C CA . TYR A 1 201 ? 21.972 30.517 18.276 1.00 18.32 201 TYR A CA 1
ATOM 1560 C C . TYR A 1 201 ? 22.499 29.149 17.831 1.00 19.28 201 TYR A C 1
ATOM 1561 O O . TYR A 1 201 ? 22.404 28.150 18.557 1.00 18.72 201 TYR A O 1
ATOM 1570 N N . ASP A 1 202 ? 23.046 29.098 16.620 1.00 20.18 202 ASP A N 1
ATOM 1571 C CA . ASP A 1 202 ? 23.606 27.861 16.103 1.00 17.75 202 ASP A CA 1
ATOM 1572 C C . ASP A 1 202 ? 24.771 27.375 16.958 1.00 18.13 202 ASP A C 1
ATOM 1573 O O . ASP A 1 202 ? 24.954 26.172 17.127 1.00 18.07 202 ASP A O 1
ATOM 1578 N N . LEU A 1 203 ? 25.569 28.304 17.490 1.00 17.43 203 LEU A N 1
ATOM 1579 C CA . LEU A 1 203 ? 26.746 27.907 18.240 1.00 17.77 203 LEU A CA 1
ATOM 1580 C C . LEU A 1 203 ? 26.345 27.284 19.574 1.00 17.59 203 LEU A C 1
ATOM 1581 O O . LEU A 1 203 ? 27.004 26.374 20.056 1.00 19.45 203 LEU A O 1
ATOM 1586 N N . PHE A 1 204 ? 25.263 27.785 20.163 1.00 18.18 204 PHE A N 1
ATOM 1587 C CA . PHE A 1 204 ? 24.731 27.149 21.360 1.00 18.08 204 PHE A CA 1
ATOM 1588 C C . PHE A 1 204 ? 24.380 25.684 21.053 1.00 21.11 204 PHE A C 1
ATOM 1589 O O . PHE A 1 204 ? 24.721 24.774 21.824 1.00 18.24 204 PHE A O 1
ATOM 1597 N N . ALA A 1 205 ? 23.714 25.458 19.917 1.00 17.13 205 ALA A N 1
ATOM 1598 C CA . ALA A 1 205 ? 23.346 24.101 19.504 1.00 17.35 205 ALA A CA 1
ATOM 1599 C C . ALA A 1 205 ? 24.577 23.222 19.294 1.00 17.62 205 ALA A C 1
ATOM 1600 O O . ALA A 1 205 ? 24.564 22.059 19.656 1.00 18.24 205 ALA A O 1
ATOM 1602 N N . VAL A 1 206 ? 25.637 23.772 18.699 1.00 18.23 206 VAL A N 1
ATOM 1603 C CA . VAL A 1 206 ? 26.859 22.985 18.514 1.00 15.78 206 VAL A CA 1
ATOM 1604 C C . VAL A 1 206 ? 27.420 22.494 19.843 1.00 17.78 206 VAL A C 1
ATOM 1605 O O . VAL A 1 206 ? 27.828 21.331 19.964 1.00 19.36 206 VAL A O 1
ATOM 1609 N N . ALA A 1 207 ? 27.436 23.373 20.835 1.00 18.01 207 ALA A N 1
ATOM 1610 C CA . ALA A 1 207 ? 27.886 22.992 22.175 1.00 20.13 207 ALA A CA 1
ATOM 1611 C C . ALA A 1 207 ? 27.031 21.837 22.706 1.00 17.90 207 ALA A C 1
ATOM 1612 O O . ALA A 1 207 ? 27.562 20.837 23.202 1.00 19.53 207 ALA A O 1
ATOM 1614 N N . MET A 1 208 ? 25.717 21.925 22.536 1.00 18.55 208 MET A N 1
ATOM 1615 C CA . MET A 1 208 ? 24.830 20.873 23.035 1.00 18.40 208 MET A CA 1
ATOM 1616 C C . MET A 1 208 ? 24.975 19.575 22.243 1.00 19.83 208 MET A C 1
ATOM 1617 O O . MET A 1 208 ? 24.843 18.494 22.792 1.00 19.15 208 MET A O 1
ATOM 1622 N N . ILE A 1 209 ? 25.255 19.682 20.947 1.00 18.32 209 ILE A N 1
ATOM 1623 C CA . ILE A 1 209 ? 25.560 18.499 20.150 1.00 17.80 209 ILE A CA 1
ATOM 1624 C C . ILE A 1 209 ? 26.836 17.795 20.643 1.00 18.39 209 ILE A C 1
ATOM 1625 O O . ILE A 1 209 ? 26.886 16.564 20.720 1.00 21.32 209 ILE A O 1
ATOM 1630 N N . MET A 1 210 ? 27.862 18.561 20.989 1.00 18.15 210 MET A N 1
ATOM 1631 C CA . MET A 1 210 ? 29.089 17.933 21.484 1.00 18.23 210 MET A CA 1
ATOM 1632 C C . MET A 1 210 ? 28.812 17.239 22.814 1.00 20.37 210 MET A C 1
ATOM 1633 O O . MET A 1 210 ? 29.293 16.136 23.045 1.00 21.58 210 MET A O 1
ATOM 1638 N N . ILE A 1 211 ? 28.019 17.885 23.670 1.00 20.14 211 ILE A N 1
ATOM 1639 C CA . ILE A 1 211 ? 27.639 17.303 24.963 1.00 23.53 211 ILE A CA 1
ATOM 1640 C C . ILE A 1 211 ? 26.856 16.001 24.761 1.00 24.40 211 ILE A C 1
ATOM 1641 O O . ILE A 1 211 ? 27.152 14.996 25.410 1.00 25.02 211 ILE A O 1
ATOM 1646 N N . ASN A 1 212 ? 25.885 16.006 23.847 1.00 21.69 212 ASN A N 1
ATOM 1647 C CA . ASN A 1 212 ? 25.132 14.797 23.525 1.00 20.88 212 ASN A CA 1
ATOM 1648 C C . ASN A 1 212 ? 26.022 13.691 22.958 1.00 22.21 212 ASN A C 1
ATOM 1649 O O . ASN A 1 212 ? 25.845 12.515 23.274 1.00 25.97 212 ASN A O 1
ATOM 1654 N N . SER A 1 213 ? 26.976 14.077 22.117 1.00 20.82 213 SER A N 1
ATOM 1655 C CA . SER A 1 213 ? 27.890 13.121 21.491 1.00 23.26 213 SER A CA 1
ATOM 1656 C C . SER A 1 213 ? 28.738 12.385 22.521 1.00 25.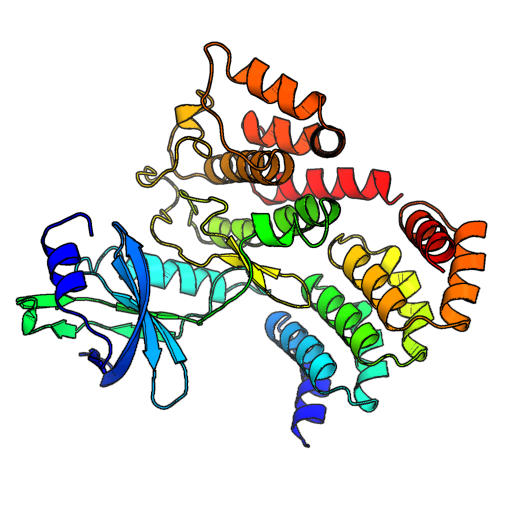85 213 SER A C 1
ATOM 1657 O O . SER A 1 213 ? 29.036 11.207 22.361 1.00 26.32 213 SER A O 1
ATOM 1660 N N . VAL A 1 214 ? 29.128 13.097 23.568 1.00 24.27 214 VAL A N 1
ATOM 1661 C CA . VAL A 1 214 ? 29.918 12.503 24.657 1.00 29.46 214 VAL A CA 1
ATOM 1662 C C . VAL A 1 214 ? 29.040 11.724 25.651 1.00 30.95 214 VAL A C 1
ATOM 1663 O O . VAL A 1 214 ? 29.350 10.588 26.018 1.00 28.74 214 VAL A O 1
ATOM 1667 N N . HIS A 1 215 ? 27.933 12.337 26.058 1.00 27.23 215 HIS A N 1
ATOM 1668 C CA . HIS A 1 215 ? 27.053 11.812 27.104 1.00 27.26 215 HIS A CA 1
ATOM 1669 C C . HIS A 1 215 ? 26.134 10.697 26.599 1.00 30.83 215 HIS A C 1
ATOM 1670 O O . HIS A 1 215 ? 25.644 9.878 27.389 1.00 36.16 215 HIS A O 1
ATOM 1677 N N . LYS A 1 216 ? 25.886 10.696 25.289 1.00 27.01 216 LYS A N 1
ATOM 1678 C CA . LYS A 1 216 ? 25.159 9.639 24.579 1.00 31.21 216 LYS A CA 1
ATOM 1679 C C . LYS A 1 216 ? 23.672 9.604 24.902 1.00 32.21 216 LYS A C 1
ATOM 1680 O O . LYS A 1 216 ? 22.959 8.686 24.494 1.00 37.25 216 LYS A O 1
ATOM 1686 N N . LYS A 1 217 ? 23.194 10.612 25.619 1.00 30.97 217 LYS A N 1
ATOM 1687 C CA . LYS A 1 217 ? 21.769 10.756 25.840 1.00 34.41 217 LYS A CA 1
ATOM 1688 C C . LYS A 1 217 ? 21.408 12.219 26.065 1.00 30.86 217 LYS A C 1
ATOM 1689 O O . LYS A 1 217 ? 22.272 13.051 26.352 1.00 32.83 217 LYS A O 1
ATOM 1695 N N . GLU A 1 218 ? 20.133 12.530 25.890 1.00 28.17 218 GLU A N 1
ATOM 1696 C CA . GLU A 1 218 ? 19.624 13.846 26.221 1.00 26.72 218 GLU A CA 1
ATOM 1697 C C . GLU A 1 218 ? 19.123 13.790 27.653 1.00 36.18 218 GLU A C 1
ATOM 1698 O O . GLU A 1 218 ? 18.985 12.709 28.233 1.00 33.43 218 GLU A O 1
ATOM 1704 N N . PHE A 1 219 ? 18.857 14.953 28.224 1.00 26.54 219 PHE A N 1
ATOM 1705 C CA . PHE A 1 219 ? 18.263 15.014 29.553 1.00 28.37 219 PHE A CA 1
ATOM 1706 C C . PHE A 1 219 ? 17.523 16.326 29.697 1.00 28.99 219 PHE A C 1
ATOM 1707 O O . PHE A 1 219 ? 17.760 17.268 28.934 1.00 27.80 219 PHE A O 1
ATOM 1715 N N . LYS A 1 220 ? 16.625 16.384 30.673 1.00 23.17 220 LYS A N 1
ATOM 1716 C CA . LYS A 1 220 ? 15.872 17.589 30.946 1.00 23.51 220 LYS A CA 1
ATOM 1717 C C . LYS A 1 220 ? 16.695 18.560 31.776 1.00 22.02 220 LYS A C 1
ATOM 1718 O O . LYS A 1 220 ? 17.571 18.157 32.549 1.00 24.15 220 LYS A O 1
ATOM 1724 N N . LYS A 1 221 ? 16.403 19.844 31.628 1.00 21.70 221 LYS A N 1
ATOM 1725 C CA . LYS A 1 221 ? 16.967 20.843 32.521 1.00 19.72 221 LYS A CA 1
ATOM 1726 C C . LYS A 1 221 ? 16.447 20.652 33.937 1.00 20.50 221 LYS A C 1
ATOM 1727 O O . LYS A 1 221 ? 15.383 20.076 34.154 1.00 21.50 221 LYS A O 1
ATOM 1733 N N . THR A 1 222 ? 17.225 21.142 34.887 1.00 22.88 222 THR A N 1
ATOM 1734 C CA . THR A 1 222 ? 16.758 21.237 36.264 1.00 22.98 222 THR A CA 1
ATOM 1735 C C . THR A 1 222 ? 16.539 22.694 36.620 1.00 22.22 222 THR A C 1
ATOM 1736 O O . THR A 1 222 ? 16.632 23.582 35.775 1.00 23.86 222 THR A O 1
ATOM 1740 N N . ASN A 1 223 ? 16.268 22.954 37.890 1.00 21.24 223 ASN A N 1
ATOM 1741 C CA . ASN A 1 223 ? 16.117 24.325 38.361 1.00 22.48 223 ASN A CA 1
ATOM 1742 C C . ASN A 1 223 ? 17.375 25.190 38.170 1.00 24.33 223 ASN A C 1
ATOM 1743 O O . ASN A 1 223 ? 17.294 26.419 38.096 1.00 24.41 223 ASN A O 1
ATOM 1748 N N . GLN A 1 224 ? 18.537 24.548 38.066 1.00 24.06 224 GLN A N 1
ATOM 1749 C CA . GLN A 1 224 ? 19.792 25.276 37.915 1.00 28.52 224 GLN A CA 1
ATOM 1750 C C . GLN A 1 224 ? 20.529 24.804 36.662 1.00 27.15 224 GLN A C 1
ATOM 1751 O O . GLN A 1 224 ? 21.528 24.093 36.760 1.00 24.26 224 GLN A O 1
ATOM 1757 N N . PRO A 1 225 ? 20.021 25.188 35.477 1.00 24.44 225 PRO A N 1
ATOM 1758 C CA . PRO A 1 225 ? 20.602 24.662 34.235 1.00 23.88 225 PRO A CA 1
ATOM 1759 C C . PRO A 1 225 ? 22.058 25.049 34.027 1.00 26.74 225 PRO A C 1
ATOM 1760 O O . PRO A 1 225 ? 22.827 24.245 33.481 1.00 24.65 225 PRO A O 1
ATOM 1764 N N . LYS A 1 226 ? 22.446 26.244 34.452 1.00 26.82 226 LYS A N 1
ATOM 1765 C CA . LYS A 1 226 ? 23.822 26.679 34.225 1.00 31.70 226 LYS A CA 1
ATOM 1766 C C . LYS A 1 226 ? 24.800 25.833 35.037 1.00 28.73 226 LYS A C 1
ATOM 1767 O O . LYS A 1 226 ? 25.857 25.456 34.545 1.00 28.01 226 LYS A O 1
ATOM 1773 N N . GLU A 1 227 ? 24.432 25.500 36.272 1.00 26.68 227 GLU A N 1
ATOM 1774 C CA . GLU A 1 227 ? 25.290 24.662 37.108 1.00 27.12 227 GLU A CA 1
ATOM 1775 C C . GLU A 1 227 ? 25.264 23.216 36.630 1.00 24.52 227 GLU A C 1
ATOM 1776 O O . GLU A 1 227 ? 26.252 22.481 36.713 1.00 26.91 227 GLU A O 1
ATOM 1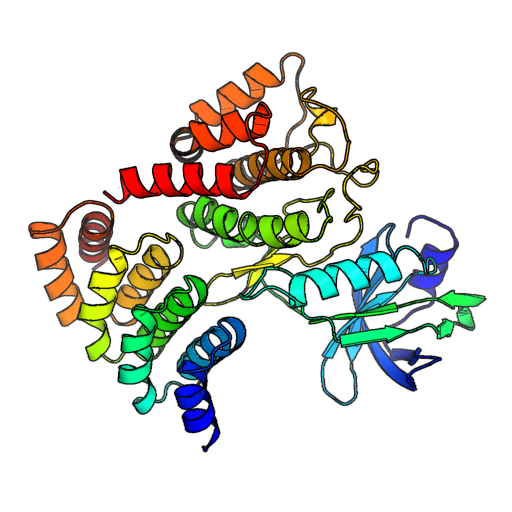782 N N . GLN A 1 228 ? 24.105 22.818 36.123 1.00 27.34 228 GLN A N 1
ATOM 1783 C CA . GLN A 1 228 ? 23.897 21.498 35.559 1.00 23.32 228 GLN A CA 1
ATOM 1784 C C . GLN A 1 228 ? 24.852 21.249 34.394 1.00 27.18 228 GLN A C 1
ATOM 1785 O O . GLN A 1 228 ? 25.541 20.225 34.341 1.00 27.07 228 GLN A O 1
ATOM 1791 N N . LEU A 1 229 ? 24.895 22.198 33.464 1.00 24.26 229 LEU A N 1
ATOM 1792 C CA . LEU A 1 229 ? 25.770 22.054 32.303 1.00 24.37 229 LEU A CA 1
ATOM 1793 C C . LEU A 1 229 ? 27.244 22.208 32.676 1.00 27.57 229 LEU A C 1
ATOM 1794 O O . LEU A 1 229 ? 28.106 21.502 32.139 1.00 27.47 229 LEU A O 1
ATOM 1799 N N . ARG A 1 230 ? 27.527 23.136 33.585 1.00 23.67 230 ARG A N 1
ATOM 1800 C CA . ARG A 1 230 ? 28.889 23.345 34.060 1.00 26.48 230 ARG A CA 1
ATOM 1801 C C . ARG A 1 230 ? 29.440 22.063 34.675 1.00 27.65 230 ARG A C 1
ATOM 1802 O O . ARG A 1 230 ? 30.576 21.664 34.412 1.00 28.88 230 ARG A O 1
ATOM 1810 N N . SER A 1 231 ? 28.616 21.414 35.487 1.00 27.20 231 SER A N 1
ATOM 1811 C CA . SER A 1 231 ? 29.011 20.196 36.183 1.00 31.74 231 SER A CA 1
ATOM 1812 C C . SER A 1 231 ? 29.312 19.071 35.200 1.00 32.76 231 SER A C 1
ATOM 1813 O O . SER A 1 231 ? 30.322 18.371 35.320 1.00 32.06 231 SER A O 1
ATOM 1816 N N . LEU A 1 232 ? 28.440 18.907 34.216 1.00 30.76 232 LEU A N 1
ATOM 1817 C CA . LEU A 1 232 ? 28.612 17.848 33.233 1.00 30.58 232 LEU A CA 1
ATOM 1818 C C . LEU A 1 232 ? 29.896 18.055 32.437 1.00 30.22 232 LEU A C 1
ATOM 1819 O O . LEU A 1 232 ? 30.662 17.111 32.232 1.00 31.41 232 LEU A O 1
ATOM 1824 N N . ILE A 1 233 ? 30.137 19.285 31.995 1.00 24.72 233 ILE A N 1
ATOM 1825 C CA . ILE A 1 233 ? 31.320 19.583 31.190 1.00 24.86 233 ILE A CA 1
ATOM 1826 C C . ILE A 1 233 ? 32.593 19.333 31.994 1.00 29.54 233 ILE A C 1
ATOM 1827 O O . ILE A 1 233 ? 33.497 18.639 31.539 1.00 26.27 233 ILE A O 1
ATOM 1832 N N . GLU A 1 234 ? 32.644 19.881 33.199 1.00 26.22 234 GLU A N 1
ATOM 1833 C CA . GLU A 1 234 ? 33.868 19.813 33.999 1.00 30.57 234 GLU A CA 1
ATOM 1834 C C . GLU A 1 234 ? 34.181 18.397 34.471 1.00 33.20 234 GLU A C 1
ATOM 1835 O O . GLU A 1 234 ? 35.347 18.059 34.691 1.00 34.00 234 GLU A O 1
ATOM 1841 N N . GLY A 1 235 ? 33.150 17.566 34.601 1.00 28.48 235 GLY A N 1
ATOM 1842 C CA . GLY A 1 235 ? 33.306 16.203 35.074 1.00 30.90 235 GLY A CA 1
ATOM 1843 C C . GLY A 1 235 ? 33.683 15.177 34.022 1.00 29.91 235 GLY A C 1
ATOM 1844 O O . GLY A 1 235 ? 33.846 13.999 34.328 1.00 29.39 235 GLY A O 1
ATOM 1845 N N . ASN A 1 236 ? 33.809 15.612 32.772 1.00 28.84 236 ASN A N 1
ATOM 1846 C CA . ASN A 1 236 ? 34.144 14.695 31.694 1.00 27.36 236 ASN A CA 1
ATOM 1847 C C . ASN A 1 236 ? 35.480 15.050 31.061 1.00 27.26 236 ASN A C 1
ATOM 1848 O O . ASN A 1 236 ? 35.718 16.207 30.723 1.00 27.11 236 ASN A O 1
ATOM 1853 N N . PRO A 1 237 ? 36.365 14.055 30.891 1.00 28.39 237 PRO A N 1
ATOM 1854 C CA . PRO A 1 237 ? 37.716 14.403 30.432 1.00 30.11 237 PRO A CA 1
ATOM 1855 C C . PRO A 1 237 ? 37.721 15.112 29.073 1.00 29.15 237 PRO A C 1
ATOM 1856 O O . PRO A 1 237 ? 38.457 16.074 28.894 1.00 27.53 237 PRO A O 1
ATOM 1860 N N . LEU A 1 238 ? 36.907 14.649 28.130 1.00 28.48 238 LEU A N 1
ATOM 1861 C CA . LEU A 1 238 ? 36.917 15.265 26.801 1.00 25.07 238 LEU A CA 1
ATOM 1862 C C . LEU A 1 238 ? 36.249 16.637 26.798 1.00 24.95 238 LEU A C 1
ATOM 1863 O O . LEU A 1 238 ? 36.790 17.592 26.240 1.00 25.62 238 LEU A O 1
ATOM 1868 N N . LEU A 1 239 ? 35.070 16.737 27.413 1.00 27.10 239 LEU A N 1
ATOM 1869 C CA . LEU A 1 239 ? 34.380 18.025 27.464 1.00 26.12 239 LEU A CA 1
ATOM 1870 C C . LEU A 1 239 ? 35.214 19.044 28.234 1.00 25.00 239 LEU A C 1
ATOM 1871 O O . LEU A 1 239 ? 35.276 20.214 27.864 1.00 23.30 239 LEU A O 1
ATOM 1876 N N . GLN A 1 240 ? 35.866 18.604 29.310 1.00 25.48 240 GLN A N 1
ATOM 1877 C CA . GLN A 1 240 ? 36.708 19.516 30.070 1.00 27.70 240 GLN A CA 1
ATOM 1878 C C . GLN A 1 240 ? 37.781 20.120 29.180 1.00 25.14 240 GLN A C 1
ATOM 1879 O O . GLN A 1 240 ? 38.072 21.310 29.245 1.00 27.07 240 GLN A O 1
ATOM 1885 N N . LYS A 1 241 ? 38.361 19.286 28.325 1.00 23.60 241 LYS A N 1
ATOM 1886 C CA . LYS A 1 241 ? 39.431 19.726 27.435 1.00 26.95 241 LYS A CA 1
ATOM 1887 C C . LYS A 1 241 ? 38.977 20.873 26.525 1.00 27.96 241 LYS A C 1
ATOM 1888 O O . LYS A 1 241 ? 39.753 21.775 26.181 1.00 25.21 241 LYS A O 1
ATOM 1894 N N . TYR A 1 242 ? 37.703 20.834 26.148 1.00 25.30 242 TYR A N 1
ATOM 1895 C CA . TYR A 1 242 ? 37.162 21.822 25.234 1.00 22.71 242 TYR A CA 1
ATOM 1896 C C . TYR A 1 242 ? 36.252 22.804 25.948 1.00 28.30 242 TYR A C 1
ATOM 1897 O O . TYR A 1 242 ? 35.367 23.396 25.329 1.00 23.82 242 TYR A O 1
ATOM 1906 N N . LYS A 1 243 ? 36.482 23.004 27.243 1.00 26.25 243 LYS A N 1
ATOM 1907 C CA . LYS A 1 243 ? 35.532 23.793 28.019 1.00 26.39 243 LYS A CA 1
ATOM 1908 C C . LYS A 1 243 ? 35.538 25.265 27.629 1.00 23.68 243 LYS A C 1
ATOM 1909 O O . LYS A 1 243 ? 34.516 25.934 27.757 1.00 24.80 243 LYS A O 1
ATOM 1915 N N . LYS A 1 244 ? 36.660 25.790 27.154 1.00 26.39 244 LYS A N 1
ATOM 1916 C CA . LYS A 1 244 ? 36.652 27.191 26.747 1.00 26.32 244 LYS A CA 1
ATOM 1917 C C . LYS A 1 244 ? 35.664 27.415 25.599 1.00 26.41 244 LYS A C 1
ATOM 1918 O O . LYS A 1 244 ? 34.824 28.306 25.664 1.00 25.91 244 LYS A O 1
ATOM 1924 N N . ALA A 1 245 ? 35.769 26.604 24.549 1.00 24.18 245 ALA A N 1
ATOM 1925 C CA . ALA A 1 245 ? 34.826 26.713 23.429 1.00 24.99 245 ALA A CA 1
ATOM 1926 C C . ALA A 1 245 ? 33.382 26.440 23.870 1.00 23.16 245 ALA A C 1
ATOM 1927 O O . ALA A 1 245 ? 32.436 27.110 23.430 1.00 23.30 245 ALA A O 1
ATOM 1929 N N . LEU A 1 246 ? 33.214 25.429 24.713 1.00 21.48 246 LEU A N 1
ATOM 1930 C CA . LEU A 1 246 ? 31.876 25.003 25.103 1.00 19.32 246 LEU A CA 1
ATOM 1931 C C . LEU A 1 246 ? 31.219 26.064 25.985 1.00 21.49 246 LEU A C 1
ATOM 1932 O O . LEU A 1 246 ? 30.085 26.446 25.744 1.00 21.20 246 LEU A O 1
ATOM 1937 N N . PHE A 1 247 ? 31.942 26.556 26.998 1.00 24.98 247 PHE A N 1
ATOM 1938 C CA . PHE A 1 247 ? 31.404 27.620 27.834 1.00 22.63 247 PHE A CA 1
ATOM 1939 C C . PHE A 1 247 ? 31.146 28.902 27.041 1.00 22.03 247 PHE A C 1
ATOM 1940 O O . PHE A 1 247 ? 30.150 29.591 27.276 1.00 25.71 247 PHE A O 1
ATOM 1948 N N . SER A 1 248 ? 32.038 29.250 26.119 1.00 22.07 248 SER A N 1
ATOM 1949 C CA . SER A 1 248 ? 31.819 30.472 25.357 1.00 23.85 248 SER A CA 1
ATOM 1950 C C . SER A 1 248 ? 30.587 30.363 24.459 1.00 23.92 248 SER A C 1
ATOM 1951 O O . SER A 1 248 ? 29.864 31.349 24.270 1.00 22.33 248 SER A O 1
ATOM 1954 N N . ALA A 1 249 ? 30.357 29.170 23.909 1.00 23.83 249 ALA A N 1
ATOM 1955 C CA . ALA A 1 249 ? 29.177 28.935 23.072 1.00 22.22 249 ALA A CA 1
ATOM 1956 C C . ALA A 1 249 ? 27.904 28.968 23.917 1.00 23.45 249 ALA A C 1
ATOM 1957 O O . ALA A 1 249 ? 26.877 29.501 23.494 1.00 23.46 249 ALA A O 1
ATOM 1959 N N . LEU A 1 250 ? 27.962 28.385 25.111 1.00 20.95 250 LEU A N 1
ATOM 1960 C CA . LEU A 1 250 ? 26.792 28.420 25.978 1.00 22.67 250 LEU A CA 1
ATOM 1961 C C . LEU A 1 250 ? 26.498 29.856 26.386 1.00 24.22 250 LEU A C 1
ATOM 1962 O O . LEU A 1 250 ? 25.343 30.280 26.395 1.00 24.00 250 LEU A O 1
ATOM 1967 N N . ASN A 1 251 ? 27.547 30.613 26.698 1.00 22.06 251 ASN A N 1
ATOM 1968 C CA . ASN A 1 251 ? 27.367 31.935 27.307 1.00 26.21 251 ASN A CA 1
ATOM 1969 C C . ASN A 1 251 ? 27.146 33.085 26.331 1.00 26.38 251 ASN A C 1
ATOM 1970 O O . ASN A 1 251 ? 26.843 34.193 26.752 1.00 28.85 251 ASN A O 1
ATOM 1975 N N . GLY A 1 252 ? 27.297 32.838 25.030 1.00 23.88 252 GLY A N 1
ATOM 1976 C CA . GLY A 1 252 ? 27.051 33.881 24.062 1.00 24.53 252 GLY A CA 1
ATOM 1977 C C . GLY A 1 252 ? 28.247 34.776 23.808 1.00 25.78 252 GLY A C 1
ATOM 1978 O O . GLY A 1 252 ? 28.076 35.900 23.345 1.00 30.40 252 GLY A O 1
ATOM 1979 N N . ASP A 1 253 ? 29.449 34.278 24.091 1.00 24.63 253 ASP A N 1
ATOM 1980 C CA . ASP A 1 253 ? 30.674 35.064 23.914 1.00 22.99 253 ASP A CA 1
ATOM 1981 C C . ASP A 1 253 ? 31.027 35.307 22.453 1.00 28.16 253 ASP A C 1
ATOM 1982 O O . ASP A 1 253 ? 31.750 36.243 22.140 1.00 30.39 253 ASP A O 1
ATOM 1987 N N . TYR A 1 254 ? 30.531 34.454 21.560 1.00 26.25 254 TYR A N 1
ATOM 1988 C CA . TYR A 1 254 ? 30.950 34.492 20.159 1.00 26.63 254 TYR A CA 1
ATOM 1989 C C . TYR A 1 254 ? 29.991 35.241 19.248 1.00 25.84 254 TYR A C 1
ATOM 1990 O O . TYR A 1 254 ? 28.771 35.179 19.430 1.00 27.15 254 TYR A O 1
ATOM 1999 N N . GLN A 1 255 ? 30.537 35.913 18.241 1.00 27.10 255 GLN A N 1
ATOM 2000 C CA . GLN A 1 255 ? 29.708 36.501 17.195 1.00 28.56 255 GLN A CA 1
ATOM 2001 C C . GLN A 1 255 ? 29.735 35.670 15.913 1.00 27.13 255 GLN A C 1
ATOM 2002 O O . GLN A 1 255 ? 28.888 35.836 15.052 1.00 29.02 255 GLN A O 1
ATOM 2008 N N . SER A 1 256 ? 30.709 34.779 15.784 1.00 24.33 256 SER A N 1
ATOM 2009 C CA . SER A 1 256 ? 30.828 33.997 14.557 1.00 23.62 256 SER A CA 1
ATOM 2010 C C . SER A 1 256 ? 31.317 32.582 14.815 1.00 23.56 256 SER A C 1
ATOM 2011 O O . SER A 1 256 ? 32.040 32.327 15.773 1.00 23.00 256 SER A O 1
ATOM 2014 N N . ALA A 1 257 ? 30.937 31.658 13.936 1.00 20.90 257 ALA A N 1
ATOM 2015 C CA . ALA A 1 257 ? 31.359 30.274 14.069 1.00 19.97 257 ALA A CA 1
ATOM 2016 C C . ALA A 1 257 ? 32.885 30.136 14.042 1.00 22.07 257 ALA A C 1
ATOM 2017 O O . ALA A 1 257 ? 33.456 29.286 14.726 1.00 21.41 257 ALA A O 1
ATOM 2019 N N . ASP A 1 258 ? 33.555 30.998 13.279 1.00 21.02 258 ASP A N 1
ATOM 2020 C CA . ASP A 1 258 ? 35.016 30.954 13.186 1.00 22.19 258 ASP A CA 1
ATOM 2021 C C . ASP A 1 258 ? 35.686 31.132 14.548 1.00 22.76 258 ASP A C 1
ATOM 2022 O O . ASP A 1 258 ? 36.748 30.574 14.796 1.00 23.10 258 ASP A O 1
ATOM 2027 N N . GLU A 1 259 ? 35.064 31.907 15.432 1.00 25.27 259 GLU A N 1
ATOM 2028 C CA . GLU A 1 259 ? 35.645 32.126 16.756 1.00 25.73 259 GLU A CA 1
ATOM 2029 C C . GLU A 1 259 ? 35.587 30.867 17.597 1.00 25.64 259 GLU A C 1
ATOM 2030 O O . GLU A 1 259 ? 36.526 30.547 18.323 1.00 24.15 259 GLU A O 1
ATOM 2036 N N . MET A 1 260 ? 34.464 30.154 17.519 1.00 21.65 260 MET A N 1
ATOM 2037 C CA . MET A 1 260 ? 34.362 28.888 18.220 1.00 21.23 260 MET A CA 1
ATOM 2038 C C . MET A 1 260 ? 35.341 27.882 17.610 1.00 21.59 260 MET A C 1
ATOM 2039 O O . MET A 1 260 ? 35.968 27.112 18.319 1.00 22.23 260 MET A O 1
ATOM 2044 N N . LYS A 1 261 ? 35.463 27.894 16.286 1.00 22.00 261 LYS A N 1
ATOM 2045 C CA . LYS A 1 261 ? 36.351 26.954 15.615 1.00 20.45 261 LYS A CA 1
ATOM 2046 C C . LYS A 1 261 ? 37.788 27.176 16.093 1.00 24.45 261 LYS A C 1
ATOM 2047 O O . LYS A 1 261 ? 38.500 26.225 16.404 1.00 23.37 261 LYS A O 1
ATOM 2053 N N . LYS A 1 262 ? 38.179 28.439 16.192 1.00 23.39 262 LYS A N 1
ATOM 2054 C CA . LYS A 1 262 ? 39.521 28.773 16.644 1.00 26.39 262 LYS A CA 1
ATOM 2055 C C . LYS A 1 262 ? 39.805 28.202 18.038 1.00 25.75 262 LYS A C 1
ATOM 2056 O O . LYS A 1 262 ? 40.828 27.556 18.256 1.00 27.84 262 LYS A O 1
ATOM 2062 N N . ASP A 1 263 ? 38.890 28.409 18.980 1.00 26.44 263 ASP A N 1
ATOM 2063 C CA . ASP A 1 263 ? 39.083 27.877 20.319 1.00 24.30 263 ASP A CA 1
ATOM 2064 C C . ASP A 1 263 ? 39.134 26.349 20.343 1.00 28.36 263 ASP A C 1
ATOM 2065 O O . ASP A 1 263 ? 39.857 25.760 21.145 1.00 26.47 263 ASP A O 1
ATOM 2070 N N . MET A 1 264 ? 38.370 25.692 19.475 1.00 21.65 264 MET A N 1
ATOM 2071 C CA . MET A 1 264 ? 38.438 24.242 19.427 1.00 22.13 264 MET A CA 1
ATOM 2072 C C . MET A 1 264 ? 39.762 23.763 18.823 1.00 23.47 264 MET A C 1
ATOM 2073 O O . MET A 1 264 ? 40.343 22.773 19.281 1.00 24.65 264 MET A O 1
ATOM 2078 N N . LEU A 1 265 ? 40.232 24.470 17.801 1.00 22.57 265 LEU A N 1
ATOM 2079 C CA . LEU A 1 265 ? 41.514 24.146 17.188 1.00 24.75 265 LEU A CA 1
ATOM 2080 C C . LEU A 1 265 ? 42.638 24.330 18.209 1.00 27.77 265 LEU A C 1
ATOM 2081 O O . LEU A 1 265 ? 43.469 23.445 18.359 1.00 30.51 265 LEU A O 1
ATOM 2086 N N . ASP A 1 266 ? 42.615 25.440 18.946 1.00 28.86 266 ASP A N 1
ATOM 2087 C CA . ASP A 1 266 ? 43.629 25.704 19.973 1.00 31.97 266 ASP A CA 1
ATOM 2088 C C . ASP A 1 266 ? 43.665 24.644 21.068 1.00 35.54 266 ASP A C 1
ATOM 2089 O O . ASP A 1 266 ? 44.748 24.214 21.470 1.00 33.02 266 ASP A O 1
ATOM 2094 N N . ALA A 1 267 ? 42.497 24.215 21.551 1.00 26.97 267 ALA A N 1
ATOM 2095 C CA . ALA A 1 267 ? 42.456 23.185 22.584 1.00 30.46 267 ALA A CA 1
ATOM 2096 C C . ALA A 1 267 ? 43.050 21.885 22.053 1.00 37.61 267 ALA A C 1
ATOM 2097 O O . ALA A 1 267 ? 43.764 21.179 22.763 1.00 38.72 267 ALA A O 1
ATOM 2099 N N . GLY A 1 268 ? 42.773 21.585 20.790 1.00 30.16 268 GLY A N 1
ATOM 2100 C CA . GLY A 1 268 ? 43.310 20.394 20.171 1.00 30.97 268 GLY A CA 1
ATOM 2101 C C . GLY A 1 268 ? 44.811 20.514 19.993 1.00 34.71 268 GLY A C 1
ATOM 2102 O O . GLY A 1 268 ? 45.533 19.542 20.212 1.00 39.61 268 GLY A O 1
ATOM 2103 N N . GLN A 1 269 ? 45.277 21.701 19.605 1.00 31.99 269 GLN A N 1
ATOM 2104 C CA . GLN A 1 269 ? 46.705 21.908 19.346 1.00 41.92 269 GLN A CA 1
ATOM 2105 C C . GLN A 1 269 ? 47.521 21.654 20.600 1.00 50.86 269 GLN A C 1
ATOM 2106 O O . GLN A 1 269 ? 48.571 21.013 20.542 1.00 54.58 269 GLN A O 1
ATOM 2112 N N . LYS A 1 270 ? 47.031 22.168 21.725 1.00 46.51 270 LYS A N 1
ATOM 2113 C CA . LYS A 1 270 ? 47.708 22.009 23.009 1.00 50.93 270 LYS A CA 1
ATOM 2114 C C . LYS A 1 270 ? 48.030 20.548 23.295 1.00 52.71 270 LYS A C 1
ATOM 2115 O O . LYS A 1 270 ? 49.168 20.210 23.627 1.00 62.17 270 LYS A O 1
ATOM 2121 N N . ALA A 1 271 ? 47.032 19.684 23.155 1.00 51.08 271 ALA A N 1
ATOM 2122 C CA . ALA A 1 271 ? 47.239 18.257 23.356 1.00 54.02 271 ALA A CA 1
ATOM 2123 C C . ALA A 1 271 ? 48.179 17.683 22.293 1.00 58.70 271 ALA A C 1
ATOM 2124 O O . ALA A 1 271 ? 49.039 16.850 22.592 1.00 60.04 271 ALA A O 1
ATOM 2126 N N . ALA A 1 272 ? 48.015 18.143 21.055 1.00 54.63 272 ALA A N 1
ATOM 2127 C CA . ALA A 1 272 ? 48.823 17.665 19.935 1.00 54.96 272 ALA A CA 1
ATOM 2128 C C . ALA A 1 272 ? 50.247 18.233 19.960 1.00 59.05 272 ALA A C 1
ATOM 2129 O O . ALA A 1 272 ? 51.138 17.712 19.284 1.00 60.99 272 ALA A O 1
ATOM 2131 N N . GLN A 1 273 ? 50.443 19.298 20.739 1.00 63.18 273 GLN A N 1
ATOM 2132 C CA . GLN A 1 273 ? 51.738 19.970 20.895 1.00 62.55 273 GLN A CA 1
ATOM 2133 C C . GLN A 1 273 ? 52.402 20.305 19.563 1.00 66.58 273 GLN A C 1
ATOM 2134 O O . GLN A 1 273 ? 52.153 21.365 18.986 1.00 69.33 273 GLN A O 1
ATOM 2140 N N . PRO B 2 13 ? 41.313 4.242 -16.641 1.00 65.97 3 PRO B N 1
ATOM 2141 C CA . PRO B 2 13 ? 41.438 4.677 -18.034 1.00 65.54 3 PRO B CA 1
ATOM 2142 C C . PRO B 2 13 ? 42.020 6.088 -18.144 1.00 65.30 3 PRO B C 1
ATOM 2143 O O . PRO B 2 13 ? 43.080 6.366 -17.581 1.00 63.28 3 PRO B O 1
ATOM 2147 N N . GLU B 2 14 ? 41.325 6.959 -18.874 1.00 62.20 4 GLU B N 1
ATOM 2148 C CA . GLU B 2 14 ? 41.684 8.373 -18.944 1.00 62.18 4 GLU B CA 1
ATOM 2149 C C . GLU B 2 14 ? 41.019 9.143 -17.808 1.00 55.89 4 GLU B C 1
ATOM 2150 O O . GLU B 2 14 ? 41.184 10.366 -17.694 1.00 49.54 4 GLU B O 1
ATOM 2156 N N . LYS B 2 15 ? 40.260 8.419 -16.986 1.00 58.63 5 LYS B N 1
ATOM 2157 C CA . LYS B 2 15 ? 39.650 8.993 -15.795 1.00 49.37 5 LYS B CA 1
ATOM 2158 C C . LYS B 2 15 ? 40.730 9.280 -14.770 1.00 46.99 5 LYS B C 1
ATOM 2159 O O . LYS B 2 15 ? 40.706 10.321 -14.119 1.00 42.44 5 LYS B O 1
ATOM 2165 N N . VAL B 2 16 ? 41.672 8.346 -14.639 1.00 40.03 6 VAL B N 1
ATOM 2166 C CA . VAL B 2 16 ? 42.763 8.467 -13.684 1.00 43.54 6 VAL B CA 1
ATOM 2167 C C . VAL B 2 16 ? 43.581 9.700 -14.003 1.00 42.19 6 VAL B C 1
ATOM 2168 O O . VAL B 2 16 ? 43.965 10.460 -13.114 1.00 39.80 6 VAL B O 1
ATOM 2172 N N . GLU B 2 17 ? 43.842 9.907 -15.284 1.00 40.10 7 GLU B N 1
ATOM 2173 C CA . GLU B 2 17 ? 44.603 11.072 -15.677 1.00 37.46 7 GLU B CA 1
ATOM 2174 C C . GLU B 2 17 ? 43.777 12.332 -15.481 1.00 38.71 7 GLU B C 1
ATOM 2175 O O . GLU B 2 17 ? 44.331 13.382 -15.156 1.00 32.38 7 GLU B O 1
ATOM 2181 N N . MET B 2 18 ? 42.458 12.230 -15.661 1.00 31.75 8 MET B N 1
ATOM 2182 C CA . MET B 2 18 ? 41.601 13.393 -15.471 1.00 29.31 8 MET B CA 1
ATOM 2183 C C . MET B 2 18 ? 41.654 13.798 -14.002 1.00 28.52 8 MET B C 1
ATOM 2184 O O . MET B 2 18 ? 41.784 14.976 -13.700 1.00 29.04 8 MET B O 1
ATOM 2189 N N . TYR B 2 19 ? 41.568 12.819 -13.102 1.00 31.76 9 TYR B N 1
ATOM 2190 C CA . TYR B 2 19 ? 41.570 13.117 -11.660 1.00 28.41 9 TYR B CA 1
ATOM 2191 C C . TYR B 2 19 ? 42.939 13.603 -11.192 1.00 29.23 9 TYR B C 1
ATOM 2192 O O . TYR B 2 19 ? 43.018 14.486 -10.340 1.00 26.71 9 TYR B O 1
ATOM 2201 N N . ILE B 2 20 ? 44.019 13.052 -11.750 1.00 29.41 10 ILE B N 1
ATOM 2202 C CA . ILE B 2 20 ? 45.355 13.563 -11.422 1.00 29.07 10 ILE B CA 1
ATOM 2203 C C . ILE B 2 20 ? 45.486 15.020 -11.870 1.00 23.85 10 ILE B C 1
ATOM 2204 O O . ILE B 2 20 ? 45.983 15.868 -11.126 1.00 25.68 10 ILE B O 1
ATOM 2209 N N . LYS B 2 21 ? 44.997 15.330 -13.067 1.00 26.37 11 LYS B N 1
ATOM 2210 C CA . LYS B 2 21 ? 44.988 16.711 -13.522 1.00 24.83 11 LYS B CA 1
ATOM 2211 C C . LYS B 2 21 ? 44.068 17.586 -12.666 1.00 25.56 11 LYS B C 1
ATOM 2212 O O . LYS B 2 21 ? 44.350 18.765 -12.430 1.00 24.90 11 LYS B O 1
ATOM 2218 N N . ASN B 2 22 ? 42.964 17.008 -12.207 1.00 25.21 12 ASN B N 1
ATOM 2219 C CA . ASN B 2 22 ? 42.017 17.758 -11.391 1.00 25.43 12 ASN B CA 1
ATOM 2220 C C . ASN B 2 22 ? 42.589 18.127 -10.022 1.00 23.11 12 ASN B C 1
ATOM 2221 O O . ASN B 2 22 ? 42.085 19.029 -9.365 1.00 22.98 12 ASN B O 1
ATOM 2226 N N . LEU B 2 23 ? 43.633 17.434 -9.586 1.00 24.74 13 LEU B N 1
ATOM 2227 C CA . LEU B 2 23 ? 44.332 17.830 -8.355 1.00 21.01 13 LEU B CA 1
ATOM 2228 C C . LEU B 2 23 ? 44.998 19.203 -8.483 1.00 22.60 13 LEU B C 1
ATOM 2229 O O . LEU B 2 23 ? 45.458 19.775 -7.484 1.00 23.89 13 LEU B O 1
ATOM 2234 N N . GLN B 2 24 ? 45.061 19.715 -9.709 1.00 25.33 14 GLN B N 1
ATOM 2235 C CA . GLN B 2 24 ? 45.595 21.047 -9.953 1.00 23.81 14 GLN B CA 1
ATOM 2236 C C . GLN B 2 24 ? 44.503 22.075 -10.280 1.00 25.02 14 GLN B C 1
ATOM 2237 O O . GLN B 2 24 ? 44.802 23.210 -10.658 1.00 24.79 14 GLN B O 1
ATOM 2243 N N . ASP B 2 25 ? 43.239 21.689 -10.094 1.00 22.37 15 ASP B N 1
ATOM 2244 C CA . ASP B 2 25 ? 42.111 22.587 -10.325 1.00 22.84 15 ASP B CA 1
ATOM 2245 C C . ASP B 2 25 ? 42.100 23.761 -9.338 1.00 24.55 15 ASP B C 1
ATOM 2246 O O . ASP B 2 25 ? 42.553 23.619 -8.204 1.00 23.52 15 ASP B O 1
ATOM 2251 N N . ASP B 2 26 ? 41.577 24.912 -9.753 1.00 24.35 16 ASP B N 1
ATOM 2252 C CA . ASP B 2 26 ? 41.474 26.049 -8.834 1.00 26.55 16 ASP B CA 1
ATOM 2253 C C . ASP B 2 26 ? 40.504 25.786 -7.688 1.00 25.33 16 ASP B C 1
ATOM 2254 O O . ASP B 2 26 ? 40.659 26.367 -6.610 1.00 25.81 16 ASP B O 1
ATOM 2259 N N . SER B 2 27 ? 39.505 24.932 -7.930 1.00 25.66 17 SER B N 1
ATOM 2260 C CA A SER B 2 27 ? 38.454 24.654 -6.945 0.83 23.82 17 SER B CA 1
ATOM 2261 C CA B SER B 2 27 ? 38.465 24.663 -6.940 0.17 23.88 17 SER B CA 1
ATOM 2262 C C . SER B 2 27 ? 38.844 23.541 -5.977 1.00 23.66 17 SER B C 1
ATOM 2263 O O . SER B 2 27 ? 39.167 22.429 -6.390 1.00 21.90 17 SER B O 1
ATOM 2268 N N . ALA B 2 28 ? 38.794 23.852 -4.688 1.00 20.41 18 ALA B N 1
ATOM 2269 C CA . ALA B 2 28 ? 39.068 22.862 -3.645 1.00 19.38 18 ALA B CA 1
ATOM 2270 C C . ALA B 2 28 ? 38.058 21.723 -3.684 1.00 20.39 18 ALA B C 1
ATOM 2271 O O . ALA B 2 28 ? 38.406 20.609 -3.323 1.00 22.00 18 ALA B O 1
ATOM 2273 N N . VAL B 2 29 ? 36.813 22.013 -4.076 1.00 22.86 19 VAL B N 1
ATOM 2274 C CA . VAL B 2 29 ? 35.789 20.966 -4.228 1.00 21.47 19 VAL B CA 1
ATOM 2275 C C . VAL B 2 29 ? 36.252 19.941 -5.269 1.00 21.43 19 VAL B C 1
ATOM 2276 O O . VAL B 2 29 ? 36.177 18.727 -5.046 1.00 22.95 19 VAL B O 1
ATOM 2280 N N . VAL B 2 30 ? 36.780 20.437 -6.388 1.00 20.16 20 VAL B N 1
ATOM 2281 C CA . VAL B 2 30 ? 37.259 19.556 -7.449 1.00 24.12 20 VAL B CA 1
ATOM 2282 C C . VAL B 2 30 ? 38.519 18.787 -7.035 1.00 21.31 20 VAL B C 1
ATOM 2283 O O . VAL B 2 30 ? 38.640 17.583 -7.288 1.00 21.65 20 VAL B O 1
ATOM 2287 N N . ARG B 2 31 ? 39.462 19.471 -6.389 1.00 20.12 21 ARG B N 1
ATOM 2288 C CA . ARG B 2 31 ? 40.675 18.804 -5.919 1.00 18.35 21 ARG B CA 1
ATOM 2289 C C . ARG B 2 31 ? 40.356 17.737 -4.887 1.00 18.71 21 ARG B C 1
ATOM 2290 O O . ARG B 2 31 ? 40.983 16.681 -4.873 1.00 19.81 21 ARG B O 1
ATOM 2298 N N . ASP B 2 32 ? 39.390 18.023 -4.018 1.00 20.53 22 ASP B N 1
ATOM 2299 C CA . ASP B 2 32 ? 39.035 17.079 -2.964 1.00 19.53 22 ASP B CA 1
ATOM 2300 C C . ASP B 2 32 ? 38.419 15.815 -3.557 1.00 22.18 22 ASP B C 1
ATOM 2301 O O . ASP B 2 32 ? 38.774 14.693 -3.185 1.00 22.43 22 ASP B O 1
ATOM 2306 N N . TYR B 2 33 ? 37.498 16.020 -4.489 1.00 22.34 23 TYR B N 1
ATOM 2307 C CA . TYR B 2 33 ? 36.820 14.919 -5.160 1.00 25.02 23 TYR B CA 1
ATOM 2308 C C . TYR B 2 33 ? 37.848 14.048 -5.880 1.00 24.29 23 TYR B C 1
ATOM 2309 O O . TYR B 2 33 ? 37.792 12.821 -5.824 1.00 23.88 23 TYR B O 1
ATOM 2318 N N . ALA B 2 34 ? 38.808 14.700 -6.531 1.00 20.30 24 ALA B N 1
ATOM 2319 C CA . ALA B 2 34 ? 39.834 13.989 -7.285 1.00 23.15 24 ALA B CA 1
ATOM 2320 C C . ALA B 2 34 ? 40.726 13.145 -6.368 1.00 23.82 24 ALA B C 1
ATOM 2321 O O . ALA B 2 34 ? 41.055 12.000 -6.687 1.00 23.60 24 ALA B O 1
ATOM 2323 N N . ALA B 2 35 ? 41.112 13.703 -5.220 1.00 20.51 25 ALA B N 1
ATOM 2324 C CA . ALA B 2 35 ? 41.973 12.979 -4.291 1.00 21.94 25 ALA B CA 1
ATOM 2325 C C . ALA B 2 35 ? 41.270 11.726 -3.809 1.00 26.13 25 ALA B C 1
ATOM 2326 O O . ALA B 2 35 ? 41.858 10.642 -3.796 1.00 27.03 25 ALA B O 1
ATOM 2328 N N . ALA B 2 36 ? 40.009 11.884 -3.408 1.00 26.24 26 ALA B N 1
ATOM 2329 C CA . ALA B 2 36 ? 39.228 10.748 -2.929 1.00 27.16 26 ALA B CA 1
ATOM 2330 C C . ALA B 2 36 ? 39.034 9.709 -4.032 1.00 25.68 26 ALA B C 1
ATOM 2331 O O . ALA B 2 36 ? 39.154 8.514 -3.780 1.00 30.87 26 ALA B O 1
ATOM 2333 N N . ALA B 2 37 ? 38.746 10.174 -5.243 1.00 25.78 27 ALA B N 1
ATOM 2334 C CA . ALA B 2 37 ? 38.524 9.279 -6.374 1.00 26.95 27 ALA B CA 1
ATOM 2335 C C . ALA B 2 37 ? 39.764 8.452 -6.647 1.00 29.25 27 ALA B C 1
ATOM 2336 O O . ALA B 2 37 ? 39.681 7.240 -6.865 1.00 31.25 27 ALA B O 1
ATOM 2338 N N . LEU B 2 38 ? 40.921 9.111 -6.627 1.00 24.55 28 LEU B N 1
ATOM 2339 C CA . LEU B 2 38 ? 42.183 8.415 -6.871 1.00 30.28 28 LEU B CA 1
ATOM 2340 C C . LEU B 2 38 ? 42.469 7.371 -5.795 1.00 29.82 28 LEU B C 1
ATOM 2341 O O . LEU B 2 38 ? 43.096 6.356 -6.070 1.00 31.51 28 LEU B O 1
ATOM 2346 N N . GLY B 2 39 ? 41.995 7.607 -4.578 1.00 27.44 29 GLY B N 1
ATOM 2347 C CA . GLY B 2 39 ? 42.161 6.642 -3.506 1.00 31.08 29 GLY B CA 1
ATOM 2348 C C . GLY B 2 39 ? 41.317 5.398 -3.748 1.00 33.66 29 GLY B C 1
ATOM 2349 O O . GLY B 2 39 ? 41.745 4.278 -3.471 1.00 34.41 29 GLY B O 1
ATOM 2350 N N . LYS B 2 40 ? 40.111 5.600 -4.270 1.00 30.57 30 LYS B N 1
ATOM 2351 C CA . LYS B 2 40 ? 39.218 4.491 -4.586 1.00 32.60 30 LYS B CA 1
ATOM 2352 C C . LYS B 2 40 ? 39.750 3.680 -5.759 1.00 38.30 30 LYS B C 1
ATOM 2353 O O . LYS B 2 40 ? 39.724 2.452 -5.732 1.00 39.61 30 LYS B O 1
ATOM 2359 N N . ILE B 2 41 ? 40.229 4.369 -6.787 1.00 36.38 31 ILE B N 1
ATOM 2360 C CA . ILE B 2 41 ? 40.755 3.704 -7.977 1.00 39.79 31 ILE B CA 1
ATOM 2361 C C . ILE B 2 41 ? 41.962 2.832 -7.619 1.00 44.80 31 ILE B C 1
ATOM 2362 O O . ILE B 2 41 ? 42.075 1.694 -8.078 1.00 51.52 31 ILE B O 1
ATOM 2367 N N . GLY B 2 42 ? 42.857 3.363 -6.792 1.00 37.53 32 GLY B N 1
ATOM 2368 C CA . GLY B 2 42 ? 43.960 2.580 -6.263 1.00 39.18 32 GLY B CA 1
ATOM 2369 C C . GLY B 2 42 ? 45.178 2.471 -7.165 1.00 40.66 32 GLY B C 1
ATOM 2370 O O . GLY B 2 42 ? 46.067 1.666 -6.901 1.00 46.81 32 GLY B O 1
ATOM 2371 N N . ASP B 2 43 ? 45.221 3.282 -8.220 1.00 39.40 33 ASP B N 1
ATOM 2372 C CA . ASP B 2 43 ? 46.329 3.269 -9.166 1.00 40.61 33 ASP B CA 1
ATOM 2373 C C . ASP B 2 43 ? 47.573 3.897 -8.530 1.00 48.81 33 ASP B C 1
ATOM 2374 O O . ASP B 2 43 ? 47.471 4.828 -7.730 1.00 47.80 33 ASP B O 1
ATOM 2379 N N . GLU B 2 44 ? 48.742 3.388 -8.909 1.00 42.58 34 GLU B N 1
ATOM 2380 C CA . GLU B 2 44 ? 50.017 3.808 -8.337 1.00 42.01 34 GLU B CA 1
ATOM 2381 C C . GLU B 2 44 ? 50.485 5.162 -8.875 1.00 42.17 34 GLU B C 1
ATOM 2382 O O . GLU B 2 44 ? 51.238 5.881 -8.208 1.00 41.98 34 GLU B O 1
ATOM 2388 N N . ARG B 2 45 ? 50.042 5.507 -10.080 1.00 41.06 35 ARG B N 1
ATOM 2389 C CA . ARG B 2 45 ? 50.428 6.768 -10.707 1.00 40.14 35 ARG B CA 1
ATOM 2390 C C . ARG B 2 45 ? 49.977 7.974 -9.890 1.00 36.82 35 ARG B C 1
ATOM 2391 O O . ARG B 2 45 ? 50.488 9.081 -10.056 1.00 34.59 35 ARG B O 1
ATOM 2399 N N . ALA B 2 46 ? 49.011 7.750 -9.010 1.00 34.60 36 ALA B N 1
ATOM 2400 C CA . ALA B 2 46 ? 48.449 8.832 -8.216 1.00 32.40 36 ALA B CA 1
ATOM 2401 C C . ALA B 2 46 ? 49.285 9.168 -6.980 1.00 32.28 36 ALA B C 1
ATOM 2402 O O . ALA B 2 46 ? 49.070 10.208 -6.358 1.00 29.61 36 ALA B O 1
ATOM 2404 N N . VAL B 2 47 ? 50.230 8.304 -6.613 1.00 31.14 37 VAL B N 1
ATOM 2405 C CA . VAL B 2 47 ? 50.929 8.465 -5.340 1.00 30.29 37 VAL B CA 1
ATOM 2406 C C . VAL B 2 47 ? 51.702 9.778 -5.225 1.00 30.35 37 VAL B C 1
ATOM 2407 O O . VAL B 2 47 ? 51.560 10.505 -4.234 1.00 27.62 37 VAL B O 1
ATOM 2411 N N . GLU B 2 48 ? 52.535 10.088 -6.212 1.00 33.82 38 GLU B N 1
ATOM 2412 C CA . GLU B 2 48 ? 53.290 11.332 -6.122 1.00 30.46 38 GLU B CA 1
ATOM 2413 C C . GLU B 2 48 ? 52.381 12.572 -6.212 1.00 29.27 38 GLU B C 1
ATOM 2414 O O . GLU B 2 48 ? 52.570 13.506 -5.426 1.00 32.31 38 GLU B O 1
ATOM 2420 N N . PRO B 2 49 ? 51.399 12.590 -7.141 1.00 28.34 39 PRO B N 1
ATOM 2421 C CA . PRO B 2 49 ? 50.442 13.705 -7.086 1.00 26.69 39 PRO B CA 1
ATOM 2422 C C . PRO B 2 49 ? 49.722 13.843 -5.734 1.00 25.61 39 PRO B C 1
ATOM 2423 O O . PRO B 2 49 ? 49.537 14.972 -5.274 1.00 24.40 39 PRO B O 1
ATOM 2427 N N . LEU B 2 50 ? 49.328 12.735 -5.111 1.00 24.47 40 LEU B N 1
ATOM 2428 C CA . LEU B 2 50 ? 48.637 12.819 -3.827 1.00 22.84 40 LEU B CA 1
ATOM 2429 C C . LEU B 2 50 ? 49.562 13.291 -2.706 1.00 24.71 40 LEU B C 1
ATOM 2430 O O . LEU B 2 50 ? 49.132 14.008 -1.800 1.00 25.24 40 LEU B O 1
ATOM 2435 N N . ILE B 2 51 ? 50.834 12.889 -2.750 1.00 26.16 41 ILE B N 1
ATOM 2436 C CA . ILE B 2 51 ? 51.798 13.355 -1.757 1.00 24.31 41 ILE B CA 1
ATOM 2437 C C . ILE B 2 51 ? 51.914 14.880 -1.822 1.00 22.27 41 ILE B C 1
ATOM 2438 O O . ILE B 2 51 ? 52.013 15.548 -0.785 1.00 24.41 41 ILE B O 1
ATOM 2443 N N . LYS B 2 52 ? 51.853 15.437 -3.028 1.00 23.01 42 LYS B N 1
ATOM 2444 C CA . LYS B 2 52 ? 51.891 16.891 -3.183 1.00 23.29 42 LYS B CA 1
ATOM 2445 C C . LYS B 2 52 ? 50.624 17.513 -2.600 1.00 25.60 42 LYS B C 1
ATOM 2446 O O . LYS B 2 52 ? 50.667 18.579 -1.971 1.00 28.14 42 LYS B O 1
ATOM 2452 N N . ALA B 2 53 ? 49.498 16.829 -2.773 1.00 21.77 43 ALA B N 1
ATOM 2453 C CA . ALA B 2 53 ? 48.232 17.371 -2.272 1.00 20.50 43 ALA B CA 1
ATOM 2454 C C . ALA B 2 53 ? 48.155 17.347 -0.742 1.00 26.13 43 ALA B C 1
ATOM 2455 O O . ALA B 2 53 ? 47.275 17.980 -0.153 1.00 23.59 43 ALA B O 1
ATOM 2457 N N . LEU B 2 54 ? 49.072 16.629 -0.096 1.00 24.26 44 LEU B N 1
ATOM 2458 C CA . LEU B 2 54 ? 49.181 16.680 1.362 1.00 24.36 44 LEU B CA 1
ATOM 2459 C C . LEU B 2 54 ? 49.566 18.067 1.857 1.00 25.24 44 LEU B C 1
ATOM 2460 O O . LEU B 2 54 ? 49.465 18.371 3.049 1.00 29.43 44 LEU B O 1
ATOM 2465 N N . LYS B 2 55 ? 50.037 18.907 0.941 1.00 22.81 45 LYS B N 1
ATOM 2466 C CA . LYS B 2 55 ? 50.393 20.268 1.293 1.00 26.85 45 LYS B CA 1
ATOM 2467 C C . LYS B 2 55 ? 49.396 21.294 0.740 1.00 22.45 45 LYS B C 1
ATOM 2468 O O . LYS B 2 55 ? 49.679 22.496 0.717 1.00 25.74 45 LYS B O 1
ATOM 2474 N N . ASP B 2 56 ? 48.225 20.823 0.311 1.00 22.63 46 ASP B N 1
ATOM 2475 C CA . ASP B 2 56 ? 47.202 21.725 -0.211 1.00 19.65 46 ASP B CA 1
ATOM 2476 C C . ASP B 2 56 ? 46.804 22.792 0.812 1.00 21.45 46 ASP B C 1
ATOM 2477 O O . ASP B 2 56 ? 46.856 22.554 2.024 1.00 21.43 46 ASP B O 1
ATOM 2482 N N . GLU B 2 57 ? 46.429 23.968 0.325 1.00 19.07 47 GLU B N 1
ATOM 2483 C CA . GLU B 2 57 ? 45.919 25.021 1.201 1.00 21.37 47 GLU B CA 1
ATOM 2484 C C . GLU B 2 57 ? 44.610 24.618 1.895 1.00 21.16 47 GLU B C 1
ATOM 2485 O O . GLU B 2 57 ? 44.270 25.170 2.948 1.00 23.85 47 GLU B O 1
ATOM 2491 N N . ASP B 2 58 ? 43.874 23.669 1.319 1.00 19.26 48 ASP B N 1
ATOM 2492 C CA . ASP B 2 58 ? 42.555 23.301 1.837 1.00 19.96 48 ASP B CA 1
ATOM 2493 C C . ASP B 2 58 ? 42.594 22.036 2.705 1.00 21.42 48 ASP B C 1
ATOM 2494 O O . ASP B 2 58 ? 43.113 21.001 2.268 1.00 19.22 48 ASP B O 1
ATOM 2499 N N . GLU B 2 59 ? 42.044 22.110 3.914 1.00 19.49 49 GLU B N 1
ATOM 2500 C CA . GLU B 2 59 ? 42.175 20.999 4.852 1.00 19.64 49 GLU B CA 1
ATOM 2501 C C . GLU B 2 59 ? 41.401 19.749 4.406 1.00 20.47 49 GLU B C 1
ATOM 2502 O O . GLU B 2 59 ? 41.811 18.627 4.720 1.00 20.92 49 GLU B O 1
ATOM 2508 N N . TYR B 2 60 ? 40.316 19.929 3.654 1.00 20.44 50 TYR B N 1
ATOM 2509 C CA . TYR B 2 60 ? 39.561 18.773 3.171 1.00 18.44 50 TYR B CA 1
ATOM 2510 C C . TYR B 2 60 ? 40.369 18.041 2.111 1.00 21.54 50 TYR B C 1
ATOM 2511 O O . TYR B 2 60 ? 40.447 16.812 2.103 1.00 18.65 50 TYR B O 1
ATOM 2520 N N . VAL B 2 61 ? 40.989 18.806 1.220 1.00 20.47 51 VAL B N 1
ATOM 2521 C CA . VAL B 2 61 ? 41.854 18.202 0.211 1.00 18.01 51 VAL B CA 1
ATOM 2522 C C . VAL B 2 61 ? 42.988 17.406 0.880 1.00 19.40 51 VAL B C 1
ATOM 2523 O O . VAL B 2 61 ? 43.305 16.279 0.469 1.00 20.68 51 VAL B O 1
ATOM 2527 N N . ARG B 2 62 ? 43.586 17.981 1.921 1.00 16.67 52 ARG B N 1
ATOM 2528 C CA . ARG B 2 62 ? 44.682 17.304 2.613 1.00 19.03 52 ARG B CA 1
ATOM 2529 C C . ARG B 2 62 ? 44.201 16.017 3.271 1.00 20.95 52 ARG B C 1
ATOM 2530 O O . ARG B 2 62 ? 44.887 14.998 3.258 1.00 19.94 52 ARG B O 1
ATOM 2538 N N . GLN B 2 63 ? 43.012 16.071 3.855 1.00 19.92 53 GLN B N 1
ATOM 2539 C CA . GLN B 2 63 ? 42.437 14.897 4.484 1.00 20.09 53 GLN B CA 1
ATOM 2540 C C . GLN B 2 63 ? 42.166 13.803 3.448 1.00 20.69 53 GLN B C 1
ATOM 2541 O O . GLN B 2 63 ? 42.493 12.639 3.678 1.00 21.98 53 GLN B O 1
ATOM 2547 N N . SER B 2 64 ? 41.572 14.175 2.315 1.00 19.58 54 SER B N 1
ATOM 2548 C CA . SER B 2 64 ? 41.322 13.202 1.247 1.00 18.93 54 SER B CA 1
ATOM 2549 C C . SER B 2 64 ? 42.624 12.592 0.704 1.00 23.34 54 SER B C 1
ATOM 2550 O O . SER B 2 64 ? 42.690 11.390 0.441 1.00 22.46 54 SER B O 1
ATOM 2553 N N . ALA B 2 65 ? 43.650 13.415 0.535 1.00 20.83 55 ALA B N 1
ATOM 2554 C CA . ALA B 2 65 ? 44.930 12.905 0.051 1.00 22.64 55 ALA B CA 1
ATOM 2555 C C . ALA B 2 65 ? 45.523 11.933 1.055 1.00 21.65 55 ALA B C 1
ATOM 2556 O O . ALA B 2 65 ? 46.039 10.890 0.664 1.00 24.54 55 ALA B O 1
ATOM 2558 N N . ALA B 2 66 ? 45.440 12.258 2.344 1.00 20.19 56 ALA B N 1
ATOM 2559 C CA . ALA B 2 66 ? 45.982 11.373 3.374 1.00 21.28 56 ALA B CA 1
ATOM 2560 C C . ALA B 2 66 ? 45.258 10.029 3.361 1.00 25.76 56 ALA B C 1
ATOM 2561 O O . ALA B 2 66 ? 45.894 8.968 3.348 1.00 24.23 56 ALA B O 1
ATOM 2563 N N . TRP B 2 67 ? 43.930 10.071 3.350 1.00 22.19 57 TRP B N 1
ATOM 2564 C CA . TRP B 2 67 ? 43.173 8.826 3.287 1.00 25.67 57 TRP B CA 1
ATOM 2565 C C . TRP B 2 67 ? 43.541 8.012 2.049 1.00 26.44 57 TRP B C 1
ATOM 2566 O O . TRP B 2 67 ? 43.743 6.791 2.128 1.00 26.18 57 TRP B O 1
ATOM 2577 N N . ALA B 2 68 ? 43.641 8.692 0.909 1.00 23.31 58 ALA B N 1
ATOM 2578 C CA . ALA B 2 68 ? 43.866 8.027 -0.361 1.00 22.46 58 ALA B CA 1
ATOM 2579 C C . ALA B 2 68 ? 45.219 7.334 -0.360 1.00 26.71 58 ALA B C 1
ATOM 2580 O O . ALA B 2 68 ? 45.352 6.225 -0.884 1.00 29.05 58 ALA B O 1
ATOM 2582 N N . LEU B 2 69 ? 46.210 7.982 0.247 1.00 23.39 59 LEU B N 1
ATOM 2583 C CA . LEU B 2 69 ? 47.548 7.403 0.325 1.00 24.39 59 LEU B CA 1
ATOM 2584 C C . LEU B 2 69 ? 47.560 6.136 1.185 1.00 30.34 59 LEU B C 1
ATOM 2585 O O . LEU B 2 69 ? 48.231 5.155 0.846 1.00 29.38 59 LEU B O 1
ATOM 2590 N N . GLY B 2 70 ? 46.829 6.154 2.296 1.00 28.35 60 GLY B N 1
ATOM 2591 C CA . GLY B 2 70 ? 46.703 4.972 3.136 1.00 29.23 60 GLY B CA 1
ATOM 2592 C C . GLY B 2 70 ? 46.004 3.849 2.392 1.00 30.71 60 GLY B C 1
ATOM 2593 O O . GLY B 2 70 ? 46.390 2.681 2.506 1.00 33.39 60 GLY B O 1
ATOM 2594 N N . GLU B 2 71 ? 44.984 4.208 1.616 1.00 29.82 61 GLU B N 1
ATOM 2595 C CA . GLU B 2 71 ? 44.194 3.250 0.839 1.00 33.63 61 GLU B CA 1
ATOM 2596 C C . GLU B 2 71 ? 45.016 2.565 -0.252 1.00 36.99 61 GLU B C 1
ATOM 2597 O O . GLU B 2 71 ? 44.850 1.378 -0.514 1.00 34.55 61 GLU B O 1
ATOM 2603 N N . ILE B 2 72 ? 45.893 3.325 -0.895 1.00 30.89 62 ILE B N 1
ATOM 2604 C CA . ILE B 2 72 ? 46.792 2.773 -1.910 1.00 31.28 62 ILE B CA 1
ATOM 2605 C C . ILE B 2 72 ? 47.863 1.872 -1.291 1.00 31.02 62 ILE B C 1
ATOM 2606 O O . ILE B 2 72 ? 48.203 0.826 -1.848 1.00 34.38 62 ILE B O 1
ATOM 2611 N N . GLY B 2 73 ? 48.392 2.270 -0.139 1.00 30.12 63 GLY B N 1
ATOM 2612 C CA . GLY B 2 73 ? 49.313 1.430 0.610 1.00 30.55 63 GLY B CA 1
ATOM 2613 C C . GLY B 2 73 ? 50.760 1.466 0.143 1.00 33.22 63 GLY B C 1
ATOM 2614 O O .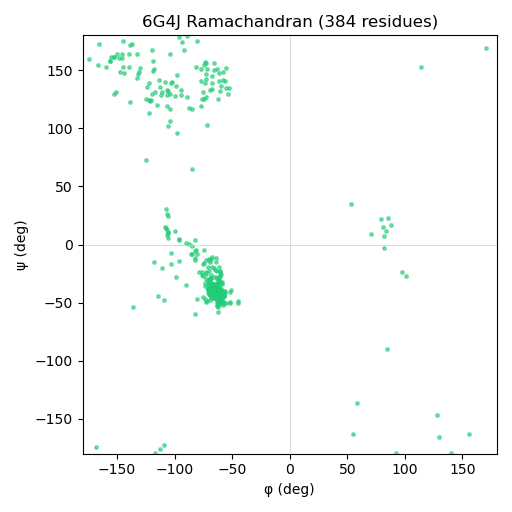 GLY B 2 73 ? 51.590 0.696 0.629 1.00 36.24 63 GLY B O 1
ATOM 2615 N N . ASP B 2 74 ? 51.061 2.361 -0.792 1.00 28.21 64 ASP B N 1
ATOM 2616 C CA . ASP B 2 74 ? 52.425 2.538 -1.301 1.00 30.22 64 ASP B CA 1
ATOM 2617 C C . ASP B 2 74 ? 53.275 3.224 -0.234 1.00 34.58 64 ASP B C 1
ATOM 2618 O O . ASP B 2 74 ? 52.895 4.282 0.277 1.00 30.74 64 ASP B O 1
ATOM 2623 N N . GLU B 2 75 ? 54.418 2.630 0.113 1.00 28.73 65 GLU B N 1
ATOM 2624 C CA . GLU B 2 75 ? 55.183 3.101 1.264 1.00 32.72 65 GLU B CA 1
ATOM 2625 C C . GLU B 2 75 ? 55.928 4.419 1.008 1.00 25.06 65 GLU B C 1
ATOM 2626 O O . GLU B 2 75 ? 56.509 4.985 1.934 1.00 31.98 65 GLU B O 1
ATOM 2632 N N . ARG B 2 76 ? 55.874 4.921 -0.220 1.00 30.59 66 ARG B N 1
ATOM 2633 C CA . ARG B 2 76 ? 56.398 6.251 -0.506 1.00 26.83 66 ARG B CA 1
ATOM 2634 C C . ARG B 2 76 ? 55.662 7.302 0.314 1.00 30.11 66 ARG B C 1
ATOM 2635 O O . ARG B 2 76 ? 56.199 8.377 0.583 1.00 29.87 66 ARG B O 1
ATOM 2643 N N . ALA B 2 77 ? 54.436 6.977 0.722 1.00 29.14 67 ALA B N 1
ATOM 2644 C CA . ALA B 2 77 ? 53.621 7.878 1.530 1.00 27.24 67 ALA B CA 1
ATOM 2645 C C . ALA B 2 77 ? 53.955 7.877 3.021 1.00 27.62 67 ALA B C 1
ATOM 2646 O O . ALA B 2 77 ? 53.438 8.707 3.761 1.00 25.17 67 ALA B O 1
ATOM 2648 N N . VAL B 2 78 ? 54.812 6.968 3.486 1.00 27.26 68 VAL B N 1
ATOM 2649 C CA . VAL B 2 78 ? 55.001 6.841 4.927 1.00 27.77 68 VAL B CA 1
ATOM 2650 C C . VAL B 2 78 ? 55.579 8.115 5.562 1.00 31.26 68 VAL B C 1
ATOM 2651 O O . VAL B 2 78 ? 55.002 8.648 6.507 1.00 29.43 68 VAL B O 1
ATOM 2655 N N . GLU B 2 79 ? 56.696 8.625 5.050 1.00 27.36 69 GLU B N 1
ATOM 2656 C CA . GLU B 2 79 ? 57.256 9.822 5.668 1.00 27.84 69 GLU B CA 1
ATOM 2657 C C . GLU B 2 79 ? 56.386 11.091 5.454 1.00 25.95 69 GLU B C 1
ATOM 2658 O O . GLU B 2 79 ? 56.252 11.884 6.385 1.00 29.09 69 GLU B O 1
ATOM 2664 N N . PRO B 2 80 ? 55.795 11.282 4.253 1.00 28.07 70 PRO B N 1
ATOM 2665 C CA . PRO B 2 80 ? 54.833 12.388 4.109 1.00 27.72 70 PRO B CA 1
ATOM 2666 C C . PRO B 2 80 ? 53.651 12.303 5.082 1.00 24.42 70 PRO B C 1
ATOM 2667 O O . PRO B 2 80 ? 53.238 13.320 5.634 1.00 25.03 70 PRO B O 1
ATOM 2671 N N . LEU B 2 81 ? 53.125 11.107 5.305 1.00 25.29 71 LEU B N 1
ATOM 2672 C CA . LEU B 2 81 ? 52.043 10.953 6.274 1.00 25.69 71 LEU B CA 1
ATOM 2673 C C . LEU B 2 81 ? 52.510 11.231 7.704 1.00 25.86 71 LEU B C 1
ATOM 2674 O O . LEU B 2 81 ? 51.754 11.761 8.498 1.00 25.35 71 LEU B O 1
ATOM 2679 N N . ILE B 2 82 ? 53.757 10.890 8.042 1.00 25.81 72 ILE B N 1
ATOM 2680 C CA . ILE B 2 82 ? 54.259 11.190 9.372 1.00 25.92 72 ILE B CA 1
ATOM 2681 C C . ILE B 2 82 ? 54.347 12.697 9.567 1.00 23.45 72 ILE B C 1
ATOM 2682 O O . ILE B 2 82 ? 54.048 13.221 10.648 1.00 29.03 72 ILE B O 1
ATOM 2687 N N . LYS B 2 83 ? 54.738 13.408 8.517 1.00 25.17 73 LYS B N 1
ATOM 2688 C CA . LYS B 2 83 ? 54.755 14.862 8.582 1.00 27.86 73 LYS B CA 1
ATOM 2689 C C . LYS B 2 83 ? 53.334 15.425 8.752 1.00 23.33 73 LYS B C 1
ATOM 2690 O O . LYS B 2 83 ? 53.137 16.433 9.437 1.00 27.24 73 LYS B O 1
ATOM 2696 N N . ALA B 2 84 ? 52.353 14.750 8.157 1.00 26.44 74 ALA B N 1
ATOM 2697 C CA . ALA B 2 84 ? 50.950 15.171 8.271 1.00 23.53 74 ALA B CA 1
ATOM 2698 C C . ALA B 2 84 ? 50.389 14.996 9.690 1.00 25.05 74 ALA B C 1
ATOM 2699 O O . ALA B 2 84 ? 49.307 15.496 10.008 1.00 26.77 74 ALA B O 1
ATOM 2701 N N . LEU B 2 85 ? 51.107 14.283 10.554 1.00 23.49 75 LEU B N 1
ATOM 2702 C CA . LEU B 2 85 ? 50.679 14.167 11.947 1.00 24.46 75 LEU B CA 1
ATOM 2703 C C . LEU B 2 85 ? 50.856 15.494 12.676 1.00 23.97 75 LEU B C 1
ATOM 2704 O O . LEU B 2 85 ? 50.335 15.686 13.780 1.00 29.61 75 LEU B O 1
ATOM 2709 N N . LYS B 2 86 ? 51.598 16.408 12.052 1.00 24.17 76 LYS B N 1
ATOM 2710 C CA . LYS B 2 86 ? 51.819 17.730 12.604 1.00 28.35 76 LYS B CA 1
ATOM 2711 C C . LYS B 2 86 ? 50.842 18.744 12.009 1.00 23.81 76 LYS B C 1
ATOM 2712 O O . LYS B 2 86 ? 50.925 19.938 12.309 1.00 28.48 76 LYS B O 1
ATOM 2718 N N . ASP B 2 87 ? 49.916 18.275 11.165 1.00 25.92 77 ASP B N 1
ATOM 2719 C CA . ASP B 2 87 ? 48.967 19.184 10.519 1.00 24.23 77 ASP B CA 1
ATOM 2720 C C . ASP B 2 87 ? 48.170 19.966 11.549 1.00 22.03 77 ASP B C 1
ATOM 2721 O O . ASP B 2 87 ? 47.806 19.431 12.572 1.00 25.05 77 ASP B O 1
ATOM 2726 N N . GLU B 2 88 ? 47.923 21.237 11.263 1.00 26.38 78 GLU B N 1
ATOM 2727 C CA . GLU B 2 88 ? 47.086 22.071 12.124 1.00 26.95 78 GLU B CA 1
ATOM 2728 C C . GLU B 2 88 ? 45.659 21.536 12.230 1.00 26.28 78 GLU B C 1
ATOM 2729 O O . GLU B 2 88 ? 44.984 21.740 13.249 1.00 24.86 78 GLU B O 1
ATOM 2735 N N . ASP B 2 89 ? 45.185 20.879 11.173 1.00 23.18 79 ASP B N 1
ATOM 2736 C CA . ASP B 2 89 ? 43.797 20.413 11.148 1.00 23.43 79 ASP B CA 1
ATOM 2737 C C . ASP B 2 89 ? 43.663 19.005 11.731 1.00 23.80 79 ASP B C 1
ATOM 2738 O O . ASP B 2 89 ? 44.355 18.089 11.306 1.00 24.95 79 ASP B O 1
ATOM 2743 N N . PRO B 2 90 ? 42.760 18.818 12.708 1.00 20.48 80 PRO B N 1
ATOM 2744 C CA . PRO B 2 90 ? 42.691 17.526 13.406 1.00 23.30 80 PRO B CA 1
ATOM 2745 C C . PRO B 2 90 ? 42.081 16.397 12.570 1.00 21.57 80 PRO B C 1
ATOM 2746 O O . PRO B 2 90 ? 42.390 15.240 12.831 1.00 24.50 80 PRO B O 1
ATOM 2750 N N . SER B 2 91 ? 41.242 16.709 11.586 1.00 24.76 81 SER B N 1
ATOM 2751 C CA A SER B 2 91 ? 40.761 15.668 10.693 0.44 22.14 81 SER B CA 1
ATOM 2752 C CA B SER B 2 91 ? 40.756 15.693 10.657 0.56 22.13 81 SER B CA 1
ATOM 2753 C C . SER B 2 91 ? 41.925 15.125 9.862 1.00 21.26 81 SER B C 1
ATOM 2754 O O . SER B 2 91 ? 41.966 13.944 9.564 1.00 21.22 81 SER B O 1
ATOM 2759 N N . VAL B 2 92 ? 42.867 15.992 9.508 1.00 21.20 82 VAL B N 1
ATOM 2760 C CA . VAL B 2 92 ? 44.034 15.549 8.755 1.00 20.78 82 VAL B CA 1
ATOM 2761 C C . VAL B 2 92 ? 44.905 14.667 9.656 1.00 21.38 82 VAL B C 1
ATOM 2762 O O . VAL B 2 92 ? 45.320 13.587 9.243 1.00 23.63 82 VAL B O 1
ATOM 2766 N N . ARG B 2 93 ? 45.148 15.107 10.889 1.00 23.59 83 ARG B N 1
ATOM 2767 C CA . ARG B 2 93 ? 45.972 14.312 11.814 1.00 26.58 83 ARG B CA 1
ATOM 2768 C C . ARG B 2 93 ? 45.413 12.917 12.039 1.00 26.45 83 ARG B C 1
ATOM 2769 O O . ARG B 2 93 ? 46.128 11.929 11.896 1.00 26.00 83 ARG B O 1
ATOM 2777 N N . LEU B 2 94 ? 44.132 12.827 12.390 1.00 26.72 84 LEU B N 1
ATOM 2778 C CA . LEU B 2 94 ? 43.524 11.529 12.646 1.00 26.55 84 LEU B CA 1
ATOM 2779 C C . LEU B 2 94 ? 43.519 10.667 11.393 1.00 23.93 84 LEU B C 1
ATOM 2780 O O . LEU B 2 94 ? 43.730 9.450 11.455 1.00 27.42 84 LEU B O 1
ATOM 2785 N N . THR B 2 95 ? 43.267 11.294 10.244 1.00 24.29 85 THR B N 1
ATOM 2786 C CA . THR B 2 95 ? 43.192 10.542 9.008 1.00 22.08 85 THR B CA 1
ATOM 2787 C C . THR B 2 95 ? 44.577 10.052 8.609 1.00 22.00 85 THR B C 1
ATOM 2788 O O . THR B 2 95 ? 44.726 8.938 8.124 1.00 23.48 85 THR B O 1
ATOM 2792 N N . ALA B 2 96 ? 45.585 10.889 8.827 1.00 22.99 86 ALA B N 1
ATOM 2793 C CA . ALA B 2 96 ? 46.963 10.472 8.564 1.00 24.37 86 ALA B CA 1
ATOM 2794 C C . ALA B 2 96 ? 47.393 9.344 9.504 1.00 24.62 86 ALA B C 1
ATOM 2795 O O . ALA B 2 96 ? 48.036 8.390 9.077 1.00 25.88 86 ALA B O 1
ATOM 2797 N N . ALA B 2 97 ? 47.050 9.459 10.786 1.00 27.66 87 ALA B N 1
ATOM 2798 C CA . ALA B 2 97 ? 47.378 8.403 11.747 1.00 27.83 87 ALA B CA 1
ATOM 2799 C C . ALA B 2 97 ? 46.732 7.093 11.317 1.00 27.26 87 ALA B C 1
ATOM 2800 O O . ALA B 2 97 ? 47.338 6.029 11.366 1.00 30.19 87 ALA B O 1
ATOM 2802 N N . GLU B 2 98 ? 45.484 7.194 10.871 1.00 29.37 88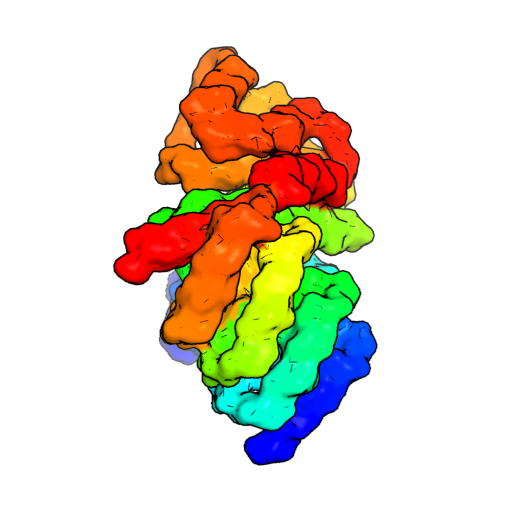 GLU B N 1
ATOM 2803 C CA . GLU B 2 98 ? 44.744 6.055 10.365 1.00 31.40 88 GLU B CA 1
ATOM 2804 C C . GLU B 2 98 ? 45.378 5.475 9.106 1.00 34.44 88 GLU B C 1
ATOM 2805 O O . GLU B 2 98 ? 45.432 4.256 8.928 1.00 32.18 88 GLU B O 1
ATOM 2811 N N . ALA B 2 99 ? 45.864 6.354 8.233 1.00 30.52 89 ALA B N 1
ATOM 2812 C CA . ALA B 2 99 ? 46.505 5.935 6.997 1.00 26.24 89 ALA B CA 1
ATOM 2813 C C . ALA B 2 99 ? 47.796 5.153 7.249 1.00 24.92 89 ALA B C 1
ATOM 2814 O O . ALA B 2 99 ? 48.100 4.220 6.520 1.0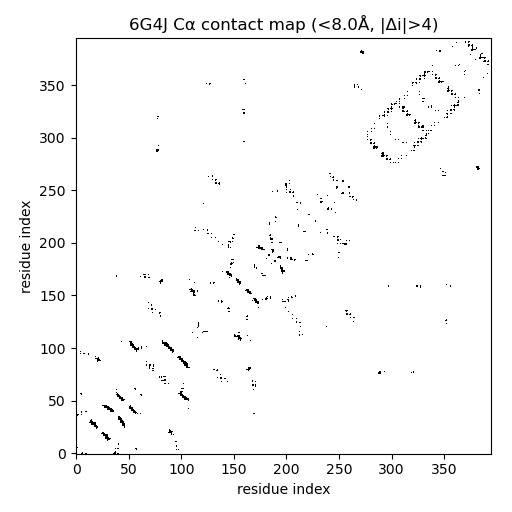0 30.50 89 ALA B O 1
ATOM 2816 N N . LEU B 2 100 ? 48.559 5.564 8.255 1.00 29.98 90 LEU B N 1
ATOM 2817 C CA . LEU B 2 100 ? 49.800 4.865 8.597 1.00 30.36 90 LEU B CA 1
ATOM 2818 C C . LEU B 2 100 ? 49.466 3.456 9.078 1.00 34.76 90 LEU B C 1
ATOM 2819 O O . LEU B 2 100 ? 50.154 2.490 8.735 1.00 33.72 90 LEU B O 1
ATOM 2824 N N . GLY B 2 101 ? 48.387 3.351 9.850 1.00 31.22 91 GLY B N 1
ATOM 2825 C CA . GLY B 2 101 ? 47.883 2.069 10.311 1.00 34.23 91 GLY B CA 1
ATOM 2826 C C . GLY B 2 101 ? 47.445 1.175 9.169 1.00 35.57 91 GLY B C 1
ATOM 2827 O O . GLY B 2 101 ? 47.679 -0.037 9.191 1.00 38.72 91 GLY B O 1
ATOM 2828 N N . GLN B 2 102 ? 46.816 1.773 8.160 1.00 37.00 92 GLN B N 1
ATOM 2829 C CA . GLN B 2 102 ? 46.369 1.034 6.983 1.00 36.12 92 GLN B CA 1
ATOM 2830 C C . GLN B 2 102 ? 47.532 0.508 6.166 1.00 40.42 92 GLN B C 1
ATOM 2831 O O . GLN B 2 102 ? 47.477 -0.595 5.631 1.00 41.48 92 GLN B O 1
ATOM 2837 N N . ILE B 2 103 ? 48.591 1.304 6.066 1.00 34.84 93 ILE B N 1
ATOM 2838 C CA . ILE B 2 103 ? 49.773 0.877 5.343 1.00 36.74 93 ILE B CA 1
ATOM 2839 C C . ILE B 2 103 ? 50.488 -0.196 6.168 1.00 36.84 93 ILE B C 1
ATOM 2840 O O . ILE B 2 103 ? 50.828 -1.256 5.647 1.00 40.37 93 ILE B O 1
ATOM 2845 N N . GLY B 2 104 ? 50.689 0.081 7.456 1.00 35.84 94 GLY B N 1
ATOM 2846 C CA . GLY B 2 104 ? 51.273 -0.876 8.381 1.00 37.17 94 GLY B CA 1
ATOM 2847 C C . GLY B 2 104 ? 52.624 -1.424 7.955 1.00 38.91 94 GLY B C 1
ATOM 2848 O O . GLY B 2 104 ? 53.300 -0.862 7.092 1.00 38.91 94 GLY B O 1
ATOM 2849 N N . GLY B 2 105 ? 53.021 -2.535 8.567 1.00 46.15 95 GLY B N 1
ATOM 2850 C CA . GLY B 2 105 ? 54.239 -3.219 8.171 1.00 40.96 95 GLY B CA 1
ATOM 2851 C C . GLY B 2 105 ? 55.442 -2.775 8.972 1.00 42.10 95 GLY B C 1
ATOM 2852 O O . GLY B 2 105 ? 55.333 -1.913 9.843 1.00 41.84 95 GLY B O 1
ATOM 2853 N N . GLU B 2 106 ? 56.602 -3.346 8.661 1.00 44.79 96 GLU B N 1
ATOM 2854 C CA . GLU B 2 106 ? 57.784 -3.156 9.493 1.00 48.83 96 GLU B CA 1
ATOM 2855 C C . GLU B 2 106 ? 58.389 -1.759 9.342 1.00 45.62 96 GLU B C 1
ATOM 2856 O O . GLU B 2 106 ? 58.883 -1.190 10.320 1.00 45.48 96 GLU B O 1
ATOM 2862 N N . ARG B 2 107 ? 58.347 -1.204 8.132 1.00 41.96 97 ARG B N 1
ATOM 2863 C CA . ARG B 2 107 ? 58.890 0.134 7.912 1.00 44.03 97 ARG B CA 1
ATOM 2864 C C . ARG B 2 107 ? 58.107 1.172 8.734 1.00 42.82 97 ARG B C 1
ATOM 2865 O O . ARG B 2 107 ? 58.694 2.067 9.348 1.00 39.12 97 ARG B O 1
ATOM 2873 N N . VAL B 2 108 ? 56.787 1.036 8.780 1.00 40.03 98 VAL B N 1
ATOM 2874 C CA . VAL B 2 108 ? 55.999 1.937 9.608 1.00 38.05 98 VAL B CA 1
ATOM 2875 C C . VAL B 2 108 ? 56.350 1.751 11.083 1.00 39.01 98 VAL B C 1
ATOM 2876 O O . VAL B 2 108 ? 56.572 2.733 11.800 1.00 37.40 98 VAL B O 1
ATOM 2880 N N . ARG B 2 109 ? 56.425 0.497 11.530 1.00 38.25 99 ARG B N 1
ATOM 2881 C CA . ARG B 2 109 ? 56.788 0.209 12.916 1.00 42.14 99 ARG B CA 1
ATOM 2882 C C . ARG B 2 109 ? 58.169 0.779 13.220 1.00 39.87 99 ARG B C 1
ATOM 2883 O O . ARG B 2 109 ? 58.405 1.312 14.306 1.00 40.39 99 ARG B O 1
ATOM 2891 N N . ALA B 2 110 ? 59.068 0.676 12.246 1.00 38.84 100 ALA B N 1
ATOM 2892 C CA . ALA B 2 110 ? 60.413 1.222 12.373 1.00 43.17 100 ALA B CA 1
ATOM 2893 C C . ALA B 2 110 ? 60.349 2.724 12.597 1.00 42.00 100 ALA B C 1
ATOM 2894 O O . ALA B 2 110 ? 61.038 3.268 13.459 1.00 45.93 100 ALA B O 1
ATOM 2896 N N . ALA B 2 111 ? 59.492 3.383 11.826 1.00 41.87 101 ALA B N 1
ATOM 2897 C CA . ALA B 2 111 ? 59.349 4.828 11.900 1.00 37.86 101 ALA B CA 1
ATOM 2898 C C . ALA B 2 111 ? 58.660 5.248 13.192 1.00 39.81 101 ALA B C 1
ATOM 2899 O O . ALA B 2 111 ? 59.018 6.260 13.792 1.00 41.66 101 ALA B O 1
ATOM 2901 N N . MET B 2 112 ? 57.672 4.467 13.620 1.00 40.21 102 MET B N 1
ATOM 2902 C CA . MET B 2 112 ? 56.987 4.733 14.883 1.00 38.94 102 MET B CA 1
ATOM 2903 C C . MET B 2 112 ? 57.952 4.607 16.063 1.00 43.10 102 MET B C 1
ATOM 2904 O O . MET B 2 112 ? 57.948 5.434 16.978 1.00 41.64 102 MET B O 1
ATOM 2909 N N . GLU B 2 113 ? 58.770 3.560 16.031 1.00 46.83 103 GLU B N 1
ATOM 2910 C CA . GLU B 2 113 ? 59.808 3.357 17.030 1.00 44.21 103 GLU B CA 1
ATOM 2911 C C . GLU B 2 113 ? 60.667 4.613 17.169 1.00 44.76 103 GLU B C 1
ATOM 2912 O O . GLU B 2 113 ? 60.883 5.110 18.277 1.00 48.78 103 GLU B O 1
ATOM 2918 N N . LYS B 2 114 ? 61.132 5.134 16.038 1.00 41.96 104 LYS B N 1
ATOM 2919 C CA . LYS B 2 114 ? 61.897 6.375 16.026 1.00 44.63 104 LYS B CA 1
ATOM 2920 C C . LYS B 2 114 ? 61.049 7.534 16.535 1.00 52.27 104 LYS B C 1
ATOM 2921 O O . LYS B 2 114 ? 61.511 8.364 17.320 1.00 52.08 104 LYS B O 1
ATOM 2927 N N . LEU B 2 115 ? 59.802 7.575 16.077 1.00 50.66 105 LEU B N 1
ATOM 2928 C CA . LEU B 2 115 ? 58.884 8.658 16.402 1.00 49.31 105 LEU B CA 1
ATOM 2929 C C . LEU B 2 115 ? 58.540 8.665 17.885 1.00 48.19 105 LEU B C 1
ATOM 2930 O O . LEU B 2 115 ? 58.465 9.723 18.507 1.00 53.12 105 LEU B O 1
ATOM 2935 N N . ALA B 2 116 ? 58.332 7.478 18.446 1.00 47.45 106 ALA B N 1
ATOM 2936 C CA . ALA B 2 116 ? 58.036 7.346 19.869 1.00 53.44 106 ALA B CA 1
ATOM 2937 C C . ALA B 2 116 ? 59.214 7.839 20.702 1.00 62.35 106 ALA B C 1
ATOM 2938 O O . ALA B 2 116 ? 59.042 8.311 21.828 1.00 56.61 106 ALA B O 1
ATOM 2940 N N . GLU B 2 117 ? 60.408 7.728 20.127 1.00 60.00 107 GLU B N 1
ATOM 2941 C CA . GLU B 2 117 ? 61.634 8.167 20.778 1.00 65.55 107 GLU B CA 1
ATOM 2942 C C . GLU B 2 117 ? 61.844 9.675 20.613 1.00 64.83 107 GLU B C 1
ATOM 2943 O O . GLU B 2 117 ? 61.896 10.407 21.600 1.00 71.61 107 GLU B O 1
ATOM 2949 N N . THR B 2 118 ? 61.937 10.144 19.372 1.00 67.89 108 THR B N 1
ATOM 2950 C CA . THR B 2 118 ? 62.317 11.532 19.119 1.00 69.17 108 THR B CA 1
ATOM 2951 C C . THR B 2 118 ? 61.161 12.396 18.632 1.00 68.25 108 THR B C 1
ATOM 2952 O O . THR B 2 118 ? 61.367 13.352 17.883 1.00 72.57 108 THR B O 1
ATOM 2956 N N . GLY B 2 119 ? 59.948 12.069 19.062 1.00 60.91 109 GLY B N 1
ATOM 2957 C CA . GLY B 2 119 ? 58.787 12.837 18.660 1.00 59.47 109 GLY B CA 1
ATOM 2958 C C . GLY B 2 119 ? 58.173 13.586 19.823 1.00 64.35 109 GLY B C 1
ATOM 2959 O O . GLY B 2 119 ? 58.691 13.547 20.939 1.00 64.09 109 GLY B O 1
ATOM 2960 N N . THR B 2 120 ? 57.059 14.259 19.566 1.00 57.34 110 THR B N 1
ATOM 2961 C CA . THR B 2 120 ? 56.351 14.971 20.617 1.00 56.83 110 THR B CA 1
ATOM 2962 C C . THR B 2 120 ? 54.860 15.083 20.302 1.00 57.51 110 THR B C 1
ATOM 2963 O O . THR B 2 120 ? 54.444 14.909 19.156 1.00 57.98 110 THR B O 1
ATOM 2967 N N . GLY B 2 121 ? 54.064 15.360 21.331 1.00 58.42 111 GLY B N 1
ATOM 2968 C CA . GLY B 2 121 ? 52.642 15.606 21.171 1.00 55.96 111 GLY B CA 1
ATOM 2969 C C . GLY B 2 121 ? 51.858 14.474 20.538 1.00 48.40 111 GLY B C 1
ATOM 2970 O O . GLY B 2 121 ? 52.047 13.309 20.887 1.00 46.35 111 GLY B O 1
ATOM 2971 N N . PHE B 2 122 ? 50.972 14.825 19.606 1.00 45.82 112 PHE B N 1
ATOM 2972 C CA . PHE B 2 122 ? 50.117 13.846 18.940 1.00 46.40 112 PHE B CA 1
ATOM 2973 C C . PHE B 2 122 ? 50.931 12.788 18.205 1.00 42.85 112 PHE B C 1
ATOM 2974 O O . PHE B 2 122 ? 50.638 11.596 18.306 1.00 38.00 112 PHE B O 1
ATOM 2982 N N . ALA B 2 123 ? 51.948 13.230 17.468 1.00 41.48 113 ALA B N 1
ATOM 2983 C CA . ALA B 2 123 ? 52.768 12.318 16.677 1.00 39.94 113 ALA B CA 1
ATOM 2984 C C . ALA B 2 123 ? 53.393 11.261 17.571 1.00 43.54 113 ALA B C 1
ATOM 2985 O O . ALA B 2 123 ? 53.466 10.090 17.206 1.00 39.82 113 ALA B O 1
ATOM 2987 N N . ARG B 2 124 ? 53.834 11.681 18.752 1.00 45.30 114 ARG B N 1
ATOM 2988 C CA . ARG B 2 124 ? 54.392 10.739 19.708 1.00 48.78 114 ARG B CA 1
ATOM 2989 C C . ARG B 2 124 ? 53.327 9.788 20.217 1.00 44.63 114 ARG B C 1
ATOM 2990 O O . ARG B 2 124 ? 53.558 8.583 20.283 1.00 44.21 114 ARG B O 1
ATOM 2998 N N . LYS B 2 125 ? 52.161 10.328 20.568 1.00 41.47 115 LYS B N 1
ATOM 2999 C CA . LYS B 2 125 ? 51.058 9.498 21.038 1.00 44.96 115 LYS B CA 1
ATOM 3000 C C . LYS B 2 125 ? 50.706 8.437 19.998 1.00 41.93 115 LYS B C 1
ATOM 3001 O O . LYS B 2 125 ? 50.471 7.280 20.333 1.00 43.49 115 LYS B O 1
ATOM 3007 N N . VAL B 2 126 ? 50.682 8.840 18.732 1.00 39.95 116 VAL B N 1
ATOM 3008 C CA . VAL B 2 126 ? 50.387 7.915 17.643 1.00 33.76 116 VAL B CA 1
ATOM 3009 C C . VAL B 2 126 ? 51.418 6.801 17.558 1.00 41.89 116 VAL B C 1
ATOM 3010 O O . VAL B 2 126 ? 51.071 5.632 17.374 1.00 38.98 116 VAL B O 1
ATOM 3014 N N . ALA B 2 127 ? 52.689 7.178 17.684 1.00 38.37 117 ALA B N 1
ATOM 3015 C CA . ALA B 2 127 ? 53.782 6.215 17.633 1.00 41.25 117 ALA B CA 1
ATOM 3016 C C . ALA B 2 127 ? 53.679 5.239 18.795 1.00 43.18 117 ALA B C 1
ATOM 3017 O O . ALA B 2 127 ? 53.694 4.024 18.601 1.00 40.65 117 ALA B O 1
ATOM 3019 N N . VAL B 2 128 ? 53.558 5.789 20.000 1.00 42.34 118 VAL B N 1
ATOM 3020 C CA . VAL B 2 128 ? 53.464 4.985 21.217 1.00 47.34 118 VAL B CA 1
ATOM 3021 C C . VAL B 2 128 ? 52.282 4.013 21.167 1.00 48.14 118 VAL B C 1
ATOM 3022 O O . VAL B 2 128 ? 52.411 2.844 21.529 1.00 43.36 118 VAL B O 1
ATOM 3026 N N . ASN B 2 129 ? 51.134 4.488 20.697 1.00 48.98 119 ASN B N 1
ATOM 3027 C CA . ASN B 2 129 ? 49.968 3.618 20.606 1.00 53.39 119 ASN B CA 1
ATOM 3028 C C . ASN B 2 129 ? 50.053 2.644 19.441 1.00 44.04 119 ASN B C 1
ATOM 3029 O O . ASN B 2 129 ? 49.478 1.559 19.494 1.00 49.08 119 ASN B O 1
ATOM 3034 N N . TYR B 2 130 ? 50.779 3.018 18.395 1.00 41.23 120 TYR B N 1
ATOM 3035 C CA . TYR B 2 130 ? 50.999 2.090 17.297 1.00 43.40 120 TYR B CA 1
ATOM 3036 C C . TYR B 2 130 ? 51.836 0.913 17.774 1.00 50.93 120 TYR B C 1
ATOM 3037 O O . TYR B 2 130 ? 51.547 -0.240 17.452 1.00 52.50 120 TYR B O 1
ATOM 3046 N N . LEU B 2 131 ? 52.888 1.214 18.527 1.00 48.49 121 LEU B N 1
ATOM 3047 C CA . LEU B 2 131 ? 53.806 0.179 18.983 1.00 52.16 121 LEU B CA 1
ATOM 3048 C C . LEU B 2 131 ? 53.125 -0.744 19.989 1.00 51.86 121 LEU B C 1
ATOM 3049 O O . LEU B 2 131 ? 53.413 -1.938 20.038 1.00 57.14 121 LEU B O 1
ATOM 3054 N N . GLU B 2 132 ? 52.202 -0.195 20.771 1.00 48.51 122 GLU B N 1
ATOM 3055 C CA . GLU B 2 132 ? 51.501 -0.986 21.778 1.00 52.67 122 GLU B CA 1
ATOM 3056 C C . GLU B 2 132 ? 50.490 -1.941 21.142 1.00 59.73 122 GLU B C 1
ATOM 3057 O O . GLU B 2 132 ? 50.131 -2.958 21.733 1.00 54.70 122 GLU B O 1
ATOM 3063 N N . THR B 2 133 ? 50.034 -1.616 19.936 1.00 60.36 123 THR B N 1
ATOM 3064 C CA . THR B 2 133 ? 49.030 -2.437 19.270 1.00 60.15 123 THR B CA 1
ATOM 3065 C C . THR B 2 133 ? 49.657 -3.366 18.232 1.00 58.35 123 THR B C 1
ATOM 3066 O O . THR B 2 133 ? 48.951 -3.979 17.432 1.00 62.37 123 THR B O 1
ATOM 3070 N N . HIS B 2 134 ? 50.983 -3.469 18.253 1.00 61.48 124 HIS B N 1
ATOM 3071 C CA . HIS B 2 134 ? 51.701 -4.367 17.352 1.00 59.19 124 HIS B CA 1
ATOM 3072 C C . HIS B 2 134 ? 52.794 -5.133 18.090 1.00 64.55 124 HIS B C 1
ATOM 3073 O O . HIS B 2 134 ? 52.508 -5.923 18.989 1.00 71.83 124 HIS B O 1
#

Solvent-accessible surface area: 18072 Å² total; per-residue (Å²): 110,136,71,127,31,2,38,56,0,9,88,26,5,115,91,44,39,81,1,134,3,125,171,92,33,67,64,8,25,0,104,108,85,73,24,100,23,51,34,3,0,18,3,20,0,60,32,119,137,30,94,11,5,0,3,0,1,47,63,42,149,22,3,73,33,4,5,61,0,1,92,9,6,82,135,21,171,29,30,23,2,8,5,57,49,106,18,44,7,26,6,135,8,97,92,17,123,30,99,1,3,0,0,0,6,52,61,24,156,34,44,74,0,35,117,23,2,71,88,119,25,47,89,14,0,8,5,0,0,10,9,0,1,17,3,0,13,32,0,19,137,80,25,16,0,0,3,13,1,56,11,100,13,0,8,2,26,54,79,11,7,26,4,33,0,57,39,2,6,17,12,19,99,88,46,147,74,7,189,59,88,38,91,6,8,0,16,23,27,0,53,37,40,86,80,106,0,52,20,18,2,0,2,0,0,0,0,0,0,1,0,9,0,26,64,96,124,91,44,156,92,72,151,104,25,107,69,34,0,104,59,41,0,45,68,36,112,32,0,83,90,10,81,141,1,0,49,13,4,5,90,48,92,15,157,44,2,68,71,0,42,123,19,1,44,67,20,8,51,166,55,13,153,128,141,100,4,82,97,33,29,148,35,19,152,52,150,42,7,64,48,15,10,136,0,0,12,12,0,1,146,69,40,33,92,125,0,0,72,33,0,32,145,10,16,181,18,145,16,47,14,0,32,0,0,0,0,25,0,0,4,91,34,32,36,70,98,0,0,73,30,0,19,146,10,1,112,23,137,16,13,5,0,16,20,3,0,22,85,3,0,37,122,25,10,46,120,109,0,103,35,11,0,111,136,23,23,132,112,20,68,17,20,0,111,110,17,0,59,55,16,59,124,93,132